Protein AF-A0A7X7E7M8-F1 (afdb_monomer_lite)

Structure (mmCIF, N/CA/C/O backbone):
data_AF-A0A7X7E7M8-F1
#
_entry.id   AF-A0A7X7E7M8-F1
#
loop_
_atom_site.group_PDB
_atom_site.id
_atom_site.type_symbol
_atom_site.label_atom_id
_atom_site.label_alt_id
_atom_site.label_comp_id
_atom_site.label_asym_id
_atom_site.label_entity_id
_atom_site.label_seq_id
_atom_site.pdbx_PDB_ins_code
_atom_site.Cartn_x
_atom_site.Cartn_y
_atom_site.Cartn_z
_atom_site.occupancy
_atom_site.B_iso_or_equiv
_atom_site.auth_seq_id
_atom_site.auth_comp_id
_atom_site.auth_asym_id
_atom_site.auth_atom_id
_atom_site.pdbx_PDB_model_num
ATOM 1 N N . ALA A 1 1 ? -34.021 49.517 8.725 1.00 52.16 1 ALA A N 1
ATOM 2 C CA . ALA A 1 1 ? -32.758 49.017 9.298 1.00 52.16 1 ALA A CA 1
ATOM 3 C C . ALA A 1 1 ? -33.100 47.807 10.149 1.00 52.16 1 ALA A C 1
ATOM 5 O O . ALA A 1 1 ? -33.953 47.938 11.017 1.00 52.16 1 ALA A O 1
ATOM 6 N N . ASN A 1 2 ? -32.519 46.641 9.865 1.00 55.72 2 ASN A N 1
ATOM 7 C CA . ASN A 1 2 ? -32.770 45.403 10.615 1.00 55.72 2 ASN A CA 1
ATOM 8 C C . ASN A 1 2 ? -31.971 45.414 11.932 1.00 55.72 2 ASN A C 1
ATOM 10 O O . ASN A 1 2 ? -31.117 44.559 12.152 1.00 55.72 2 ASN A O 1
ATOM 14 N N . LEU A 1 3 ? -32.202 46.438 12.758 1.00 58.56 3 LEU A N 1
ATOM 15 C CA . LEU A 1 3 ? -31.621 46.558 14.094 1.00 58.56 3 LEU A CA 1
ATOM 16 C C . LEU A 1 3 ? -32.169 45.409 14.955 1.00 58.56 3 LEU A C 1
ATOM 18 O O . LEU A 1 3 ? -33.382 45.207 14.998 1.00 58.56 3 LEU A O 1
ATOM 22 N N . GLY A 1 4 ? -31.283 44.626 15.574 1.00 62.25 4 GLY A N 1
ATOM 23 C CA . GLY A 1 4 ? -31.661 43.561 16.518 1.00 62.25 4 GLY A CA 1
ATOM 24 C C . GLY A 1 4 ? -32.150 42.231 15.919 1.00 62.25 4 GLY A C 1
ATOM 25 O O . GLY A 1 4 ? -32.646 41.379 16.654 1.00 62.25 4 GLY A O 1
ATOM 26 N N . VAL A 1 5 ? -32.026 42.004 14.603 1.00 75.56 5 VAL A N 1
ATOM 27 C CA . VAL A 1 5 ? -32.409 40.705 13.994 1.00 75.56 5 VAL A CA 1
ATOM 28 C C . VAL A 1 5 ? -31.354 39.620 14.247 1.00 75.56 5 VAL A C 1
ATOM 30 O O . VAL A 1 5 ? -31.689 38.442 14.380 1.00 75.56 5 VAL A O 1
ATOM 33 N N . LEU A 1 6 ? -30.077 40.003 14.320 1.00 84.75 6 LEU A N 1
ATOM 34 C CA . LEU A 1 6 ? -28.971 39.068 14.501 1.00 84.75 6 LEU A CA 1
ATOM 35 C C . LEU A 1 6 ? -28.780 38.760 15.993 1.00 84.75 6 LEU A C 1
ATOM 37 O O . LEU A 1 6 ? -28.348 39.622 16.749 1.00 84.75 6 LEU A O 1
ATOM 41 N N . LYS A 1 7 ? -29.106 37.529 16.398 1.00 89.00 7 LYS A N 1
ATOM 42 C CA . LYS A 1 7 ? -29.013 37.067 17.797 1.00 89.00 7 LYS A CA 1
ATOM 43 C C . LYS A 1 7 ? -27.768 36.236 18.098 1.00 89.00 7 LYS A C 1
ATOM 45 O O . LYS A 1 7 ? -27.337 36.185 19.243 1.00 89.00 7 LYS A O 1
ATOM 50 N N . PHE A 1 8 ? -27.199 35.598 17.076 1.00 92.69 8 PHE A N 1
ATOM 51 C CA . PHE A 1 8 ? -26.077 34.675 17.213 1.00 92.69 8 PHE A CA 1
ATOM 52 C C . PHE A 1 8 ? -25.023 34.945 16.143 1.00 92.69 8 PHE A C 1
ATOM 54 O O . PHE A 1 8 ? -25.362 35.212 14.987 1.00 92.69 8 PHE A O 1
ATOM 61 N N . LEU A 1 9 ? -23.756 34.824 16.523 1.00 93.19 9 LEU A N 1
ATOM 62 C CA . LEU A 1 9 ? -22.610 34.792 15.623 1.00 93.19 9 LEU A CA 1
ATOM 63 C C . LEU A 1 9 ? -21.775 33.562 15.958 1.00 93.19 9 LEU A C 1
ATOM 65 O O . LEU A 1 9 ? -21.161 33.508 17.018 1.00 93.19 9 LEU A O 1
ATOM 69 N N . VAL A 1 10 ? -21.758 32.591 15.048 1.00 93.75 10 VAL A N 1
ATOM 70 C CA . VAL A 1 10 ? -20.979 31.360 15.200 1.00 93.75 10 VAL A CA 1
ATOM 71 C C . VAL A 1 10 ? -19.796 31.418 14.244 1.00 93.75 10 VAL A C 1
ATOM 73 O O . VAL A 1 10 ? -19.995 31.598 13.042 1.00 93.75 10 VAL A O 1
ATOM 76 N N . LEU A 1 11 ? -18.584 31.287 14.775 1.00 91.44 11 LEU A N 1
ATOM 77 C CA . LEU A 1 11 ? -17.365 31.140 13.987 1.00 91.44 11 LEU A CA 1
ATOM 78 C C . LEU A 1 11 ? -16.771 29.762 14.234 1.00 91.44 11 LEU A C 1
ATOM 80 O O . LEU A 1 11 ? -16.542 29.382 15.381 1.00 91.44 11 LEU A O 1
ATOM 84 N N . ASP A 1 12 ? -16.518 29.047 13.144 1.00 88.38 12 ASP A N 1
ATOM 85 C CA . ASP A 1 12 ? -15.870 27.746 13.191 1.00 88.38 12 ASP A CA 1
ATOM 86 C C . ASP A 1 12 ? -14.353 27.880 13.046 1.00 88.38 12 ASP A C 1
ATOM 88 O O . ASP A 1 12 ? -13.865 28.804 12.392 1.00 88.38 12 ASP A O 1
ATOM 92 N N . GLU A 1 13 ? -13.621 26.969 13.677 1.00 86.00 13 GLU A N 1
ATOM 93 C CA . GLU A 1 13 ? -12.158 26.901 13.683 1.00 86.00 13 GLU A CA 1
ATOM 94 C C . GLU A 1 13 ? -11.457 28.214 14.046 1.00 86.00 13 GLU A C 1
ATOM 96 O O . GLU A 1 13 ? -10.541 28.681 13.359 1.00 86.00 13 GLU A O 1
ATOM 101 N N . VAL A 1 14 ? -11.858 28.816 15.169 1.00 86.81 14 VAL A N 1
ATOM 102 C CA . VAL A 1 14 ? -11.368 30.144 15.562 1.00 86.81 14 VAL A CA 1
ATOM 103 C C . VAL A 1 14 ? -9.852 30.203 15.779 1.00 86.81 14 VAL A C 1
ATOM 105 O O . VAL A 1 14 ? -9.271 31.277 15.644 1.00 86.81 14 VAL A O 1
ATOM 108 N N . HIS A 1 15 ? -9.182 29.069 16.023 1.00 79.81 15 HIS A N 1
ATOM 109 C CA . HIS A 1 15 ? -7.717 28.993 16.102 1.00 79.81 15 HIS A CA 1
ATOM 110 C C . HIS A 1 15 ? -7.004 29.325 14.784 1.00 79.81 15 HIS A C 1
ATOM 112 O O . HIS A 1 15 ? -5.820 29.662 14.790 1.00 79.81 15 HIS A O 1
ATOM 118 N N . THR A 1 16 ? -7.702 29.265 13.649 1.00 81.25 16 THR A N 1
ATOM 119 C CA . THR A 1 16 ? -7.148 29.693 12.357 1.00 81.25 16 THR A CA 1
ATOM 120 C C . THR A 1 16 ? -7.012 31.217 12.268 1.00 81.25 16 THR A C 1
ATOM 122 O O . THR A 1 16 ? -6.187 31.725 11.508 1.00 81.25 16 THR A O 1
ATOM 125 N N . TYR A 1 17 ? -7.755 31.969 13.088 1.00 82.19 17 TYR A N 1
ATOM 126 C CA . TYR A 1 17 ? -7.773 33.431 13.099 1.00 82.19 17 TYR A CA 1
ATOM 127 C C . TYR A 1 17 ? -6.707 34.014 14.034 1.00 82.19 17 TYR A C 1
ATOM 129 O O . TYR A 1 17 ? -7.010 34.725 14.990 1.00 82.19 17 TYR A O 1
ATOM 137 N N . THR A 1 18 ? -5.434 33.747 13.746 1.00 76.06 18 THR A N 1
ATOM 138 C CA . THR A 1 18 ? -4.298 34.286 14.513 1.00 76.06 18 THR A CA 1
ATOM 139 C C . THR A 1 18 ? -3.543 35.377 13.745 1.00 76.06 18 THR A C 1
ATOM 141 O O . THR A 1 18 ? -3.716 35.582 12.538 1.00 76.06 18 THR A O 1
ATOM 144 N N . GLY A 1 19 ? -2.724 36.151 14.463 1.00 82.25 19 GLY A N 1
ATOM 145 C CA . GLY A 1 19 ? -1.887 37.200 13.877 1.00 82.25 19 GLY A CA 1
ATOM 146 C C . GLY A 1 19 ? -2.681 38.255 13.093 1.00 82.25 19 GLY A C 1
ATOM 147 O O . GLY A 1 19 ? -3.691 38.776 13.565 1.00 82.25 19 GLY A O 1
ATOM 148 N N . ARG A 1 20 ? -2.208 38.594 11.885 1.00 84.44 20 ARG A N 1
ATOM 149 C CA . ARG A 1 20 ? -2.820 39.640 11.040 1.00 84.44 20 ARG A CA 1
ATOM 150 C C . ARG A 1 20 ? -4.229 39.271 10.566 1.00 84.44 20 ARG A C 1
ATOM 152 O O . ARG A 1 20 ? -5.116 40.111 10.630 1.00 84.44 20 ARG A O 1
ATOM 159 N N . GLN A 1 21 ? -4.440 38.019 10.151 1.00 82.19 21 GLN A N 1
ATOM 160 C CA . GLN A 1 21 ? -5.756 37.553 9.699 1.00 82.19 21 GLN A CA 1
ATOM 161 C C . GLN A 1 21 ? -6.785 37.600 10.833 1.00 82.19 21 GLN A C 1
ATOM 163 O O . GLN A 1 21 ? -7.914 38.033 10.616 1.00 82.19 21 GLN A O 1
ATOM 168 N N . GLY A 1 22 ? -6.379 37.234 12.053 1.00 87.38 22 GLY A N 1
ATOM 169 C CA . GLY A 1 22 ? -7.227 37.365 13.237 1.00 87.38 22 GLY A CA 1
ATOM 170 C C . GLY A 1 22 ? -7.672 38.800 13.505 1.00 87.38 22 GLY A C 1
ATOM 171 O O . GLY A 1 22 ? -8.853 39.043 13.746 1.00 87.38 22 GLY A O 1
ATOM 172 N N . ALA A 1 23 ? -6.753 39.765 13.396 1.00 89.81 23 ALA A N 1
ATOM 173 C CA . ALA A 1 23 ? -7.074 41.179 13.579 1.00 89.81 23 ALA A CA 1
ATOM 174 C C . ALA A 1 23 ? -8.093 41.688 12.542 1.00 89.81 23 ALA A C 1
ATOM 176 O O . ALA A 1 23 ? -9.042 42.384 12.909 1.00 89.81 23 ALA A O 1
ATOM 177 N N . ASP A 1 24 ? -7.944 41.307 11.270 1.00 91.81 24 ASP A N 1
ATOM 178 C CA . ASP A 1 24 ? -8.872 41.705 10.204 1.00 91.81 24 ASP A CA 1
ATOM 179 C C . ASP A 1 24 ? -10.289 41.168 10.459 1.00 91.81 24 ASP A C 1
ATOM 181 O O . ASP A 1 24 ? -11.267 41.918 10.387 1.00 91.81 24 ASP A O 1
ATOM 185 N N . VAL A 1 25 ? -10.410 39.889 10.836 1.00 92.50 25 VAL A N 1
ATOM 186 C CA . VAL A 1 25 ? -11.698 39.272 11.198 1.00 92.50 25 VAL A CA 1
ATOM 187 C C . VAL A 1 25 ? -12.309 39.970 12.414 1.00 92.50 25 VAL A C 1
ATOM 189 O O . VAL A 1 25 ? -13.489 40.326 12.401 1.00 92.50 25 VAL A O 1
ATOM 192 N N . ALA A 1 26 ? -11.500 40.261 13.430 1.00 93.81 26 ALA A N 1
ATOM 193 C CA . ALA A 1 26 ? -11.931 40.961 14.632 1.00 93.81 26 ALA A CA 1
ATOM 194 C C . ALA A 1 26 ? -12.496 42.368 14.325 1.00 93.81 26 ALA A C 1
ATOM 196 O O . ALA A 1 26 ? -13.492 42.795 14.925 1.00 93.81 26 ALA A O 1
ATOM 197 N N . TYR A 1 27 ? -11.910 43.091 13.364 1.00 94.50 27 TYR A N 1
ATOM 198 C CA . TYR A 1 27 ? -12.443 44.371 12.882 1.00 94.50 27 TYR A CA 1
ATOM 199 C C . TYR A 1 27 ? -13.767 44.214 12.130 1.00 94.50 27 TYR A C 1
ATOM 201 O O . TYR A 1 27 ? -14.676 45.029 12.317 1.00 94.50 27 TYR A O 1
ATOM 209 N N . LEU A 1 28 ? -13.900 43.180 11.297 1.00 94.75 28 LEU A N 1
ATOM 210 C CA . LEU A 1 28 ? -15.141 42.901 10.572 1.00 94.75 28 LEU A CA 1
ATOM 211 C C . LEU A 1 28 ? -16.293 42.572 11.525 1.00 94.75 28 LEU A C 1
ATOM 213 O O . LEU A 1 28 ? -17.387 43.101 11.340 1.00 94.75 28 LEU A O 1
ATOM 217 N N . ILE A 1 29 ? -16.043 41.787 12.576 1.00 94.44 29 ILE A N 1
ATOM 218 C CA . ILE A 1 29 ? -17.045 41.472 13.607 1.00 94.44 29 ILE A CA 1
ATOM 219 C C . ILE A 1 29 ? -17.521 42.750 14.304 1.00 94.44 29 ILE A C 1
ATOM 221 O O . ILE A 1 29 ? -18.724 42.975 14.439 1.00 94.44 29 ILE A O 1
ATOM 225 N N . ARG A 1 30 ? -16.594 43.633 14.696 1.00 93.62 30 ARG A N 1
ATOM 226 C CA . ARG A 1 30 ? -16.937 44.922 15.321 1.00 93.62 30 ARG A CA 1
ATOM 227 C C . ARG A 1 30 ? -17.764 45.809 14.389 1.00 93.62 30 ARG A C 1
ATOM 229 O O . ARG A 1 30 ? -18.749 46.399 14.825 1.00 93.62 30 ARG A O 1
ATOM 236 N N . ARG A 1 31 ? -17.412 45.871 13.099 1.00 93.12 31 ARG A N 1
ATOM 237 C CA . ARG A 1 31 ? -18.189 46.613 12.089 1.00 93.12 31 ARG A CA 1
ATOM 238 C C . ARG A 1 31 ? -19.574 46.019 11.869 1.00 93.12 31 ARG A C 1
ATOM 240 O O . ARG A 1 31 ? -20.530 46.779 11.751 1.00 93.12 31 ARG A O 1
ATOM 247 N N . LEU A 1 32 ? -19.685 44.690 11.831 1.00 91.75 32 LEU A N 1
ATOM 248 C CA . LEU A 1 32 ? -20.964 43.994 11.733 1.00 91.75 32 LEU A CA 1
ATOM 249 C C . LEU A 1 32 ? -21.865 44.412 12.895 1.00 91.75 32 LEU A C 1
ATOM 251 O O . LEU A 1 32 ? -22.942 44.941 12.647 1.00 91.75 32 LEU A O 1
ATOM 255 N N . LYS A 1 33 ? -21.373 44.283 14.134 1.00 91.44 33 LYS A N 1
ATOM 256 C CA . LYS A 1 33 ? -22.097 44.666 15.354 1.00 91.44 33 LYS A CA 1
ATOM 257 C C . LYS A 1 33 ? -22.513 46.131 15.366 1.00 91.44 33 LYS A C 1
ATOM 259 O O . LYS A 1 33 ? -23.656 46.435 15.694 1.00 91.44 33 LYS A O 1
ATOM 264 N N . GLN A 1 34 ? -21.620 47.035 14.957 1.00 90.31 34 GLN A N 1
ATOM 265 C CA . GLN A 1 34 ? -21.927 48.461 14.838 1.00 90.31 34 GLN A CA 1
ATOM 266 C C . GLN A 1 34 ? -23.046 48.716 13.818 1.00 90.31 34 GLN A C 1
ATOM 268 O O . GLN A 1 34 ? -23.946 49.511 14.074 1.00 90.31 34 GLN A O 1
ATOM 273 N N . HIS A 1 35 ? -23.003 48.043 12.667 1.00 89.81 35 HIS A N 1
ATOM 274 C CA . HIS A 1 35 ? -23.984 48.217 11.598 1.00 89.81 35 HIS A CA 1
ATOM 275 C C . HIS A 1 35 ? -25.350 47.594 11.938 1.00 89.81 35 HIS A C 1
ATOM 277 O O . HIS A 1 35 ? -26.386 48.072 11.474 1.00 89.81 35 HIS A O 1
ATOM 283 N N . THR A 1 36 ? -25.371 46.524 12.736 1.00 89.38 36 THR A N 1
ATOM 284 C CA . THR A 1 36 ? -26.599 45.846 13.181 1.00 89.38 36 THR A CA 1
ATOM 285 C C . THR A 1 36 ? -27.132 46.363 14.514 1.00 89.38 36 THR A C 1
ATOM 287 O O . THR A 1 36 ? -28.254 46.012 14.878 1.00 89.38 36 THR A O 1
ATOM 290 N N . GLY A 1 37 ? -26.367 47.199 15.222 1.00 88.44 37 GLY A N 1
ATOM 291 C CA . GLY A 1 37 ? -26.710 47.704 16.551 1.00 88.44 37 GLY A CA 1
ATOM 292 C C . GLY A 1 37 ? -26.732 46.616 17.626 1.00 88.44 37 GLY A C 1
ATOM 293 O O . GLY A 1 37 ? -27.540 46.709 18.535 1.00 88.44 37 GLY A O 1
ATOM 294 N N . THR A 1 38 ? -25.899 45.576 17.503 1.00 90.00 38 THR A N 1
ATOM 295 C CA . THR A 1 38 ? -25.931 44.375 18.369 1.00 90.00 38 THR A CA 1
ATOM 296 C C . THR A 1 38 ? -24.701 44.239 19.274 1.00 90.00 38 THR A C 1
ATOM 298 O O . THR A 1 38 ? -24.371 43.140 19.716 1.00 90.00 38 THR A O 1
ATOM 301 N N . THR A 1 39 ? -23.956 45.321 19.499 1.00 88.62 39 THR A N 1
ATOM 302 C CA . THR A 1 39 ? -22.822 45.332 20.439 1.00 88.62 39 THR A CA 1
ATOM 303 C C . THR A 1 39 ? -23.316 45.005 21.849 1.00 88.62 39 THR A C 1
ATOM 305 O O . THR A 1 39 ? -24.248 45.657 22.310 1.00 88.62 39 THR A O 1
ATOM 308 N N . GLY A 1 40 ? -22.727 44.014 22.524 1.00 87.44 40 GLY A N 1
ATOM 309 C CA . GLY A 1 40 ? -23.164 43.580 23.860 1.00 87.44 40 GLY A CA 1
ATOM 310 C C . GLY A 1 40 ? -24.431 42.715 23.890 1.00 87.44 40 GLY A C 1
ATOM 311 O O . GLY A 1 40 ? -24.739 42.124 24.919 1.00 87.44 40 GLY A O 1
ATOM 312 N N . GLU A 1 41 ? -25.166 42.608 22.779 1.00 88.12 41 GLU A N 1
ATOM 313 C CA . GLU A 1 41 ? -26.402 41.810 22.684 1.00 88.12 41 GLU A CA 1
ATOM 314 C C . GLU A 1 41 ? -26.226 40.535 21.843 1.00 88.12 41 GLU A C 1
ATOM 316 O O . GLU A 1 41 ? -27.027 39.603 21.932 1.00 88.12 41 GLU A O 1
ATOM 321 N N . LEU A 1 42 ? -25.191 40.487 20.998 1.00 90.69 42 LEU A N 1
ATOM 322 C CA . LEU A 1 42 ? -24.946 39.378 20.081 1.00 90.69 42 LEU A CA 1
ATOM 323 C C . LEU A 1 42 ? -24.263 38.204 20.793 1.00 90.69 42 LEU A C 1
ATOM 325 O O . LEU A 1 42 ? -23.089 38.308 21.152 1.00 90.69 42 LEU A O 1
ATOM 329 N N . LEU A 1 43 ? -24.940 37.053 20.899 1.00 91.38 43 LEU A N 1
ATOM 330 C CA . LEU A 1 43 ? -24.320 35.851 21.458 1.00 91.38 43 LEU A CA 1
ATOM 331 C C . LEU A 1 43 ? -23.266 35.304 20.489 1.00 91.38 43 LEU A C 1
ATOM 333 O O . LEU A 1 43 ? -23.582 34.864 19.381 1.00 91.38 43 LEU A O 1
ATOM 337 N N . CYS A 1 44 ? -22.009 35.342 20.912 1.00 94.06 44 CYS A N 1
ATOM 338 C CA . CYS A 1 44 ? -20.871 34.913 20.112 1.00 94.06 44 CYS A CA 1
ATOM 339 C C . CYS A 1 44 ? -20.441 33.501 20.526 1.00 94.06 44 CYS A C 1
ATOM 341 O O . CYS A 1 44 ? -20.240 33.233 21.706 1.00 94.06 44 CYS A O 1
ATOM 343 N N . ILE A 1 45 ? -20.299 32.603 19.555 1.00 94.25 45 ILE A N 1
ATOM 344 C CA . ILE A 1 45 ? -19.889 31.212 19.761 1.00 94.25 45 ILE A CA 1
ATOM 345 C C . ILE A 1 45 ? -18.692 30.948 18.849 1.00 94.25 45 ILE A C 1
ATOM 347 O O . ILE A 1 45 ? -18.753 31.214 17.649 1.00 94.25 45 ILE A O 1
ATOM 351 N N . GLY A 1 46 ? -17.605 30.433 19.416 1.00 91.00 46 GLY A N 1
ATOM 352 C CA . GLY A 1 46 ? -16.425 30.004 18.673 1.00 91.00 46 GLY A CA 1
ATOM 353 C C . GLY A 1 46 ? -16.152 28.526 18.916 1.00 91.00 46 GLY A C 1
ATOM 354 O O . GLY A 1 46 ? -16.102 28.108 20.069 1.00 91.00 46 GLY A O 1
ATOM 355 N N . THR A 1 47 ? -15.960 27.745 17.858 1.00 89.75 47 THR A N 1
ATOM 356 C CA . THR A 1 47 ? -15.467 26.361 17.950 1.00 89.75 47 THR A CA 1
ATOM 357 C C . THR A 1 47 ? -13.991 26.313 17.569 1.00 89.75 47 THR A C 1
ATOM 359 O O . THR A 1 47 ? -13.528 27.079 16.723 1.00 89.75 47 THR A O 1
ATOM 362 N N . SER A 1 48 ? -13.214 25.454 18.228 1.00 81.44 48 SER A N 1
ATOM 363 C CA . SER A 1 48 ? -11.787 25.291 17.948 1.00 81.44 48 SER A CA 1
ATOM 364 C C . SER A 1 48 ? -11.329 23.871 18.249 1.00 81.44 48 SER A C 1
ATOM 366 O O . SER A 1 48 ? -11.603 23.366 19.334 1.00 81.44 48 SER A O 1
ATOM 368 N N . ALA A 1 49 ? -10.591 23.258 17.321 1.00 68.50 49 ALA A N 1
ATOM 369 C CA . ALA A 1 49 ? -9.975 21.951 17.541 1.00 68.50 49 ALA A CA 1
ATOM 370 C C . ALA A 1 49 ? -8.718 21.993 18.431 1.00 68.50 49 ALA A C 1
ATOM 372 O O . ALA A 1 49 ? -8.426 21.029 19.131 1.00 68.50 49 ALA A O 1
ATOM 373 N N . THR A 1 50 ? -7.947 23.085 18.400 1.00 60.00 50 THR A N 1
ATOM 374 C CA . THR A 1 50 ? -6.693 23.202 19.159 1.00 60.00 50 THR A CA 1
ATOM 375 C C . THR A 1 50 ? -6.440 24.652 19.536 1.00 60.00 50 THR A C 1
ATOM 377 O O . THR A 1 50 ? -6.441 25.532 18.682 1.00 60.00 50 THR A O 1
ATOM 380 N N . VAL A 1 51 ? -6.196 24.924 20.813 1.00 57.56 51 VAL A N 1
ATOM 381 C CA . VAL A 1 51 ? -5.572 26.182 21.226 1.00 57.56 51 VAL A CA 1
ATOM 382 C C . VAL A 1 51 ? -4.346 25.793 22.029 1.00 57.56 51 VAL A C 1
ATOM 384 O O . VAL A 1 51 ? -4.462 25.187 23.089 1.00 57.56 51 VAL A O 1
ATOM 387 N N . GLN A 1 52 ? -3.165 26.050 21.463 1.00 50.78 52 GLN A N 1
ATOM 388 C CA . GLN A 1 52 ? -1.901 25.836 22.158 1.00 50.78 52 GLN A CA 1
ATOM 389 C C . GLN A 1 52 ? -1.864 26.772 23.365 1.00 50.78 52 GLN A C 1
ATOM 391 O O . GLN A 1 52 ? -1.711 27.981 23.207 1.00 50.78 52 GLN A O 1
ATOM 396 N N . SER A 1 53 ? -2.019 26.220 24.564 1.00 51.81 53 SER A N 1
ATOM 397 C CA . SER A 1 53 ? -1.619 26.905 25.786 1.00 51.81 53 SER A CA 1
ATOM 398 C C . SER A 1 53 ? -0.095 26.891 25.866 1.00 51.81 53 SER A C 1
ATOM 400 O O . SER A 1 53 ? 0.531 25.838 25.726 1.00 51.81 53 SER A O 1
ATOM 402 N N . THR A 1 54 ? 0.508 28.051 26.094 1.00 47.47 54 THR A N 1
ATOM 403 C CA . THR A 1 54 ? 1.896 28.166 26.543 1.00 47.47 54 THR A CA 1
ATOM 404 C C . THR A 1 54 ? 2.081 27.361 27.836 1.00 47.47 54 THR A C 1
ATOM 406 O O . THR A 1 54 ? 1.189 27.352 28.684 1.00 47.47 54 THR A O 1
ATOM 409 N N . GLU A 1 55 ? 3.200 26.636 27.985 1.00 43.28 55 GLU A N 1
ATOM 410 C CA . GLU A 1 55 ? 3.450 25.801 29.173 1.00 43.28 55 GLU A CA 1
ATOM 411 C C . GLU A 1 55 ? 3.279 26.619 30.466 1.00 43.28 55 GLU A C 1
ATOM 413 O O . GLU A 1 55 ? 4.006 27.583 30.701 1.00 43.28 55 GLU A O 1
ATOM 418 N N . GLY A 1 56 ? 2.317 26.221 31.307 1.00 51.50 56 GLY A N 1
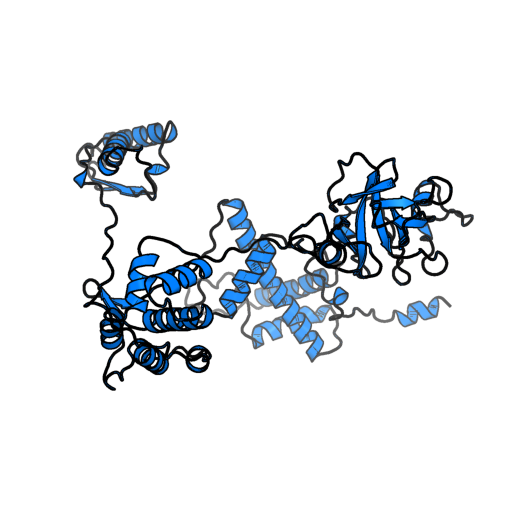ATOM 419 C CA . GLY A 1 56 ? 2.071 26.815 32.626 1.00 51.50 56 GLY A CA 1
ATOM 420 C C . GLY A 1 56 ? 0.882 27.781 32.733 1.00 51.50 56 GLY A C 1
ATOM 421 O O . GLY A 1 56 ? 0.571 28.190 33.850 1.00 51.50 56 GLY A O 1
ATOM 422 N N . GLU A 1 57 ? 0.194 28.118 31.637 1.00 59.59 57 GLU A N 1
ATOM 423 C CA . GLU A 1 57 ? -1.056 28.899 31.673 1.00 59.59 57 GLU A CA 1
ATOM 424 C C . GLU A 1 57 ? -2.298 27.994 31.645 1.00 59.59 57 GLU A C 1
ATOM 426 O O . GLU A 1 57 ? -2.324 26.968 30.963 1.00 59.59 57 GLU A O 1
ATOM 431 N N . ASP A 1 58 ? -3.352 28.384 32.371 1.00 73.00 58 ASP A N 1
ATOM 432 C CA . ASP A 1 58 ? -4.661 27.732 32.271 1.00 73.00 58 ASP A CA 1
ATOM 433 C C . ASP A 1 58 ? -5.221 27.966 30.861 1.00 73.00 58 ASP A C 1
ATOM 435 O O . ASP A 1 58 ? -5.544 29.096 30.480 1.00 73.00 58 ASP A O 1
ATOM 439 N N . ALA A 1 59 ? -5.319 26.891 30.074 1.00 77.38 59 ALA A N 1
ATOM 440 C CA . ALA A 1 59 ? -5.781 26.931 28.689 1.00 77.38 59 ALA A CA 1
ATOM 441 C C . ALA A 1 59 ? -7.133 27.648 28.544 1.00 77.38 59 ALA A C 1
ATOM 443 O O . ALA A 1 59 ? -7.363 28.336 27.549 1.00 77.38 59 ALA A O 1
ATOM 444 N N . SER A 1 60 ? -7.999 27.550 29.556 1.00 82.44 60 SER A N 1
ATOM 445 C CA . SER A 1 60 ? -9.317 28.188 29.570 1.00 82.44 60 SER A CA 1
ATOM 446 C C . SER A 1 60 ? -9.206 29.715 29.565 1.00 82.44 60 SER A C 1
ATOM 448 O O . SER A 1 60 ? -9.947 30.377 28.843 1.00 82.44 60 SER A O 1
ATOM 450 N N . VAL A 1 61 ? -8.239 30.273 30.303 1.00 85.81 61 VAL A N 1
ATOM 451 C CA . VAL A 1 61 ? -7.985 31.724 30.373 1.00 85.81 61 VAL A CA 1
ATOM 452 C C . VAL A 1 61 ? -7.434 32.240 29.044 1.00 85.81 61 VAL A C 1
ATOM 454 O O . VAL A 1 61 ? -7.896 33.249 28.516 1.00 85.81 61 VAL A O 1
ATOM 457 N N . ALA A 1 62 ? -6.482 31.520 28.448 1.00 83.62 62 ALA A N 1
ATOM 458 C CA . ALA A 1 62 ? -5.914 31.907 27.158 1.00 83.62 62 ALA A CA 1
ATOM 459 C C . ALA A 1 62 ? -6.968 31.886 26.032 1.00 83.62 62 ALA A C 1
ATOM 461 O O . ALA A 1 62 ? -7.021 32.796 25.197 1.00 83.62 62 ALA A O 1
ATOM 462 N N . ILE A 1 63 ? -7.835 30.865 26.018 1.00 86.31 63 ILE A N 1
ATOM 463 C CA . ILE A 1 63 ? -8.934 30.743 25.052 1.00 86.31 63 ILE A CA 1
ATOM 464 C C . ILE A 1 63 ? -9.954 31.869 25.242 1.00 86.31 63 ILE A C 1
ATOM 466 O O . ILE A 1 63 ? -10.368 32.486 24.255 1.00 86.31 63 ILE A O 1
ATOM 470 N N . SER A 1 64 ? -10.350 32.156 26.484 1.00 89.25 64 SER A N 1
ATOM 471 C CA . SER A 1 64 ? -11.332 33.201 26.775 1.00 89.25 64 SER A CA 1
ATOM 472 C C . SER A 1 64 ? -10.806 34.593 26.408 1.00 89.25 64 SER A C 1
ATOM 474 O O . SER A 1 64 ? -11.525 35.378 25.786 1.00 89.25 64 SER A O 1
ATOM 476 N N . ASP A 1 65 ? -9.526 34.877 26.659 1.00 89.06 65 ASP A N 1
ATOM 477 C CA . ASP A 1 65 ? -8.864 36.122 26.246 1.00 89.06 65 ASP A CA 1
ATOM 478 C C . ASP A 1 65 ? -8.798 36.275 24.724 1.00 89.06 65 ASP A C 1
ATOM 480 O O . ASP A 1 65 ? -9.017 37.363 24.173 1.00 89.06 65 ASP A O 1
ATOM 484 N N . PHE A 1 66 ? -8.478 35.187 24.022 1.00 89.19 66 PHE A N 1
ATOM 485 C CA . PHE A 1 66 ? -8.458 35.171 22.566 1.00 89.19 66 PHE A CA 1
ATOM 486 C C . PHE A 1 66 ? -9.855 35.434 21.990 1.00 89.19 66 PHE A C 1
ATOM 488 O O . PHE A 1 66 ? -10.011 36.322 21.146 1.00 89.19 66 PHE A O 1
ATOM 495 N N . ALA A 1 67 ? -10.875 34.723 22.482 1.00 90.62 67 ALA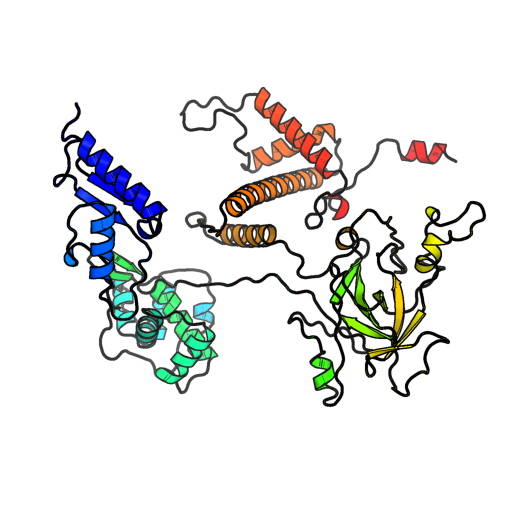 A N 1
ATOM 496 C CA . ALA A 1 67 ? -12.265 34.922 22.081 1.00 90.62 67 ALA A CA 1
ATOM 497 C C . ALA A 1 67 ? -12.725 36.360 22.368 1.00 90.62 67 ALA A C 1
ATOM 499 O O . ALA A 1 67 ? -13.306 37.006 21.492 1.00 90.62 67 ALA A O 1
ATOM 500 N N . THR A 1 68 ? -12.361 36.905 23.532 1.00 92.06 68 THR A N 1
ATOM 501 C CA . THR A 1 68 ? -12.663 38.288 23.919 1.00 92.06 68 THR A CA 1
ATOM 502 C C . THR A 1 68 ? -12.094 39.291 22.918 1.00 92.06 68 THR A C 1
ATOM 504 O O . THR A 1 68 ? -12.793 40.187 22.434 1.00 92.06 68 THR A O 1
ATOM 507 N N . LYS A 1 69 ? -10.832 39.115 22.510 1.00 91.75 69 LYS A N 1
ATOM 508 C CA . LYS A 1 69 ? -10.188 39.975 21.504 1.00 91.75 69 LYS A CA 1
ATOM 509 C C . LYS A 1 69 ? -10.812 39.809 20.118 1.00 91.75 69 LYS A C 1
ATOM 511 O O . LYS A 1 69 ? -11.042 40.817 19.439 1.00 91.75 69 LYS A O 1
ATOM 516 N N . LEU A 1 70 ? -11.106 38.579 19.698 1.00 92.50 70 LEU A N 1
ATOM 517 C CA . LEU A 1 70 ? -11.678 38.285 18.385 1.00 92.50 70 LEU A CA 1
ATOM 518 C C . LEU A 1 70 ? -13.089 38.873 18.256 1.00 92.50 70 LEU A C 1
ATOM 520 O O . LEU A 1 70 ? -13.334 39.713 17.388 1.00 92.50 70 LEU A O 1
ATOM 524 N N . PHE A 1 71 ? -13.996 38.493 19.154 1.00 93.81 71 PHE A N 1
ATOM 525 C CA . PHE A 1 71 ? -15.403 38.880 19.090 1.00 93.81 71 PHE A CA 1
ATOM 526 C C . PHE A 1 71 ? -15.668 40.297 19.601 1.00 93.81 71 PHE A C 1
ATOM 528 O O . PHE A 1 71 ? -16.639 40.922 19.167 1.00 93.81 71 PHE A O 1
ATOM 535 N N . GLY A 1 72 ? -14.821 40.823 20.489 1.00 92.12 72 GLY A N 1
ATOM 536 C CA . GLY A 1 72 ? -15.053 42.106 21.150 1.00 92.12 72 GLY A CA 1
ATOM 537 C C . GLY A 1 72 ? -16.209 42.072 22.155 1.00 92.12 72 GLY A C 1
ATOM 538 O O . GLY A 1 72 ? -16.885 43.082 22.291 1.00 92.12 72 GLY A O 1
ATOM 539 N N . GLU A 1 73 ? -16.446 40.921 22.790 1.00 90.75 73 GLU A N 1
ATOM 540 C CA . GLU A 1 73 ? -17.343 40.729 23.947 1.00 90.75 73 GLU A CA 1
ATOM 541 C C . GLU A 1 73 ? -16.543 40.070 25.064 1.00 90.75 73 GLU A C 1
ATOM 543 O O . GLU A 1 73 ? -15.527 39.443 24.783 1.00 90.75 73 GLU A O 1
ATOM 548 N N . GLU A 1 74 ? -17.001 40.175 26.302 1.00 90.75 74 GLU A N 1
ATOM 549 C CA . GLU A 1 74 ? -16.374 39.504 27.440 1.00 90.75 74 GLU A CA 1
ATOM 550 C C . GLU A 1 74 ? -16.657 37.994 27.413 1.00 90.75 74 GLU A C 1
ATOM 552 O O . GLU A 1 74 ? -17.807 37.567 27.290 1.00 90.75 74 GLU A O 1
ATOM 557 N N . PHE A 1 75 ? -15.601 37.185 27.511 1.00 91.75 75 PHE A N 1
ATOM 558 C CA . PHE A 1 75 ? -15.686 35.744 27.732 1.00 91.75 75 PHE A CA 1
ATOM 559 C C . PHE A 1 75 ? -14.977 35.407 29.039 1.00 91.75 75 PHE A C 1
ATOM 561 O O . PHE A 1 75 ? -13.775 35.625 29.172 1.00 91.75 75 PHE A O 1
ATOM 568 N N . GLU A 1 76 ? -15.713 34.822 29.978 1.00 92.06 76 GLU A N 1
ATOM 569 C CA . GLU A 1 76 ? -15.142 34.272 31.209 1.00 92.06 76 GLU A CA 1
ATOM 570 C C . GLU A 1 76 ? -14.501 32.900 30.948 1.00 92.06 76 GLU A C 1
ATOM 572 O O . GLU A 1 76 ? -14.998 32.175 30.077 1.00 92.06 76 GLU A O 1
ATOM 577 N N . PRO A 1 77 ? -13.500 32.459 31.736 1.00 87.50 77 PRO A N 1
ATOM 578 C CA . PRO A 1 77 ? -12.928 31.113 31.620 1.00 87.50 77 PRO A CA 1
ATOM 579 C C . PRO A 1 77 ? -13.981 29.996 31.707 1.00 87.50 77 PRO A C 1
ATOM 581 O O . PRO A 1 77 ? -13.892 29.002 30.995 1.00 87.50 77 PRO A O 1
ATOM 584 N N . GLY A 1 78 ? -15.041 30.189 32.505 1.00 88.50 78 GLY A N 1
ATOM 585 C CA . GLY A 1 78 ? -16.175 29.256 32.595 1.00 88.50 78 GLY A CA 1
ATOM 586 C C . GLY A 1 78 ? -17.058 29.183 31.338 1.00 88.50 78 GLY A C 1
ATOM 587 O O . GLY A 1 78 ? -17.916 28.310 31.246 1.00 88.50 78 GLY A O 1
ATOM 588 N N . SER A 1 79 ? -16.853 30.078 30.368 1.00 89.31 79 SER A N 1
ATOM 589 C CA . SER A 1 79 ? -17.498 30.032 29.048 1.00 89.31 79 SER A CA 1
ATOM 590 C C . SER A 1 79 ? -16.804 29.047 28.105 1.00 89.31 79 SER A C 1
ATOM 592 O O . SER A 1 79 ? -17.345 28.722 27.048 1.00 89.31 79 SER A O 1
ATOM 594 N N . VAL A 1 80 ? -15.599 28.585 28.461 1.00 88.50 80 VAL A N 1
ATOM 595 C CA . VAL A 1 80 ? -14.862 27.581 27.697 1.00 88.50 80 VAL A CA 1
ATOM 596 C C . VAL A 1 80 ? -15.408 26.208 28.054 1.00 88.50 80 VAL A C 1
ATOM 598 O O . VAL A 1 80 ? -15.189 25.682 29.141 1.00 88.50 80 VAL A O 1
ATOM 601 N N . ILE A 1 81 ? -16.141 25.624 27.112 1.00 88.31 81 ILE A N 1
ATOM 602 C CA . ILE A 1 81 ? -16.668 24.269 27.237 1.00 88.31 81 ILE A CA 1
ATOM 603 C C . ILE A 1 81 ? -15.646 23.319 26.618 1.00 88.31 81 ILE A C 1
ATOM 605 O O . ILE A 1 81 ? -15.428 23.343 25.407 1.00 88.31 81 ILE A O 1
ATOM 609 N N . THR A 1 82 ? -15.018 22.494 27.450 1.00 84.31 82 THR A N 1
ATOM 610 C CA . THR A 1 82 ? -14.088 21.445 27.022 1.00 84.31 82 THR A CA 1
ATOM 611 C C . THR A 1 82 ? -14.762 20.076 27.020 1.00 84.31 82 THR A C 1
ATOM 613 O O . THR A 1 82 ? -15.876 19.893 27.518 1.00 84.31 82 THR A O 1
ATOM 616 N N . GLU A 1 83 ? -14.093 19.095 26.422 1.00 80.81 83 GLU A N 1
ATOM 617 C CA . GLU A 1 83 ? -14.511 17.703 26.523 1.00 80.81 83 GLU A CA 1
ATOM 618 C C . GLU A 1 83 ? -14.321 17.168 27.949 1.00 80.81 83 GLU A C 1
ATOM 620 O O . GLU A 1 83 ? -13.339 17.465 28.630 1.00 80.81 83 GLU A O 1
ATOM 625 N N . ALA A 1 84 ? -15.276 16.355 28.395 1.00 78.06 84 ALA A N 1
ATOM 626 C CA . ALA A 1 84 ? -15.181 15.590 29.626 1.00 78.06 84 ALA A CA 1
ATOM 627 C C . ALA A 1 84 ? -15.259 14.109 29.269 1.00 78.06 84 ALA A C 1
ATOM 629 O O . ALA A 1 84 ? -16.174 13.683 28.561 1.00 78.06 84 ALA A O 1
ATOM 630 N N . TYR A 1 85 ? -14.300 13.339 29.764 1.00 76.62 85 TYR A N 1
ATOM 631 C CA . TYR A 1 85 ? -14.226 11.909 29.526 1.00 76.62 85 TYR A CA 1
ATOM 632 C C . TYR A 1 85 ? -14.859 11.154 30.693 1.00 76.62 85 TYR A C 1
ATOM 634 O O . TYR A 1 85 ? -14.510 11.396 31.849 1.00 76.62 85 TYR A O 1
ATOM 642 N N . ASP A 1 86 ? -15.762 10.224 30.391 1.00 76.19 86 ASP A N 1
ATOM 643 C CA . ASP A 1 86 ? -16.235 9.257 31.376 1.00 76.19 86 ASP A CA 1
ATOM 644 C C . ASP A 1 86 ? -15.189 8.137 31.468 1.00 76.19 86 ASP A C 1
ATOM 646 O O . ASP A 1 86 ? -14.934 7.437 30.485 1.00 76.19 86 ASP A O 1
ATOM 650 N N . GLU A 1 87 ? -14.530 8.006 32.623 1.00 77.75 87 GLU A N 1
ATOM 651 C CA . GLU A 1 87 ? -13.554 6.932 32.824 1.00 77.75 87 GLU A CA 1
ATOM 652 C C . GLU A 1 87 ? -14.243 5.555 32.772 1.00 77.75 87 GLU A C 1
ATOM 654 O O . GLU A 1 87 ? -15.403 5.430 33.187 1.00 77.75 87 GLU A O 1
ATOM 659 N N . PRO A 1 88 ? -13.555 4.510 32.274 1.00 74.69 88 PRO A N 1
ATOM 660 C CA . PRO A 1 88 ? -14.139 3.183 32.167 1.00 74.69 88 PRO A CA 1
ATOM 661 C C . PRO A 1 88 ? -14.639 2.670 33.520 1.00 74.69 88 PRO A C 1
ATOM 663 O O . PRO A 1 88 ? -13.965 2.770 34.549 1.00 74.69 88 PRO A O 1
ATOM 666 N N . LEU A 1 89 ? -15.842 2.096 33.517 1.00 71.94 89 LEU A N 1
ATOM 667 C CA . LEU A 1 89 ? -16.459 1.540 34.715 1.00 71.94 89 LEU A CA 1
ATOM 668 C C . LEU A 1 89 ? -15.790 0.206 35.071 1.00 71.94 89 LEU A C 1
ATOM 670 O O . LEU A 1 89 ? -16.124 -0.847 34.514 1.00 71.94 89 LEU A O 1
ATOM 674 N N . HIS A 1 90 ? -14.862 0.256 36.025 1.00 75.94 90 HIS A N 1
ATOM 675 C CA . HIS A 1 90 ? -14.249 -0.925 36.626 1.00 75.94 90 HIS A CA 1
ATOM 676 C C . HIS A 1 90 ? -15.043 -1.392 37.852 1.00 75.94 90 HIS A C 1
ATOM 678 O O . HIS A 1 90 ? -15.379 -0.594 38.729 1.00 75.94 90 HIS A O 1
ATOM 684 N N . GLN A 1 91 ? -15.299 -2.698 37.950 1.00 67.50 91 GLN A N 1
ATOM 685 C CA . GLN A 1 91 ? -15.907 -3.308 39.134 1.00 67.50 91 GLN A CA 1
ATOM 686 C C . GLN A 1 91 ? -14.921 -4.264 39.826 1.00 67.50 91 GLN A C 1
ATOM 688 O O . GLN A 1 91 ? -14.373 -5.176 39.207 1.00 67.50 91 GLN A O 1
ATOM 693 N N . GLY A 1 92 ? -14.709 -4.070 41.133 1.00 71.75 92 GLY A N 1
ATOM 694 C CA . GLY A 1 92 ? -13.892 -4.955 41.974 1.00 71.75 92 GLY A CA 1
ATOM 695 C C . GLY A 1 92 ? -12.409 -5.056 41.577 1.00 71.75 92 GLY A C 1
ATOM 696 O O . GLY A 1 92 ? -11.899 -4.282 40.772 1.00 71.75 92 GLY A O 1
ATOM 697 N N . ASN A 1 93 ? -11.703 -6.038 42.151 1.00 73.31 93 ASN A N 1
ATOM 698 C CA . ASN A 1 93 ? -10.265 -6.258 41.915 1.00 73.31 93 ASN A CA 1
ATOM 699 C C . ASN A 1 93 ? -9.946 -6.990 40.592 1.00 73.31 93 ASN A C 1
ATOM 701 O O . ASN A 1 93 ? -8.773 -7.218 40.295 1.00 73.31 93 ASN A O 1
ATOM 705 N N . GLY A 1 94 ? -10.966 -7.321 39.794 1.00 81.50 94 GLY A N 1
ATOM 706 C CA . GLY A 1 94 ? -10.832 -8.058 38.539 1.00 81.50 94 GLY A CA 1
ATOM 707 C C . GLY A 1 94 ? -10.682 -9.575 38.736 1.00 81.50 94 GLY A C 1
ATOM 708 O O . GLY A 1 94 ? -9.893 -10.036 39.556 1.00 81.50 94 GLY A O 1
ATOM 709 N N . VAL A 1 95 ? -11.429 -10.360 37.967 1.00 91.88 95 VAL A N 1
ATOM 710 C CA . VAL A 1 95 ? -11.330 -11.816 37.833 1.00 91.88 95 VAL A CA 1
ATOM 711 C C . VAL A 1 95 ? -10.341 -12.128 36.716 1.00 91.88 95 VAL A C 1
ATOM 713 O O . VAL A 1 95 ? -10.385 -11.513 35.646 1.00 91.88 95 VAL A O 1
ATOM 716 N N . LEU A 1 96 ? -9.452 -13.085 36.967 1.00 94.25 96 LEU A N 1
ATOM 717 C CA . LEU A 1 96 ? -8.506 -13.606 35.990 1.00 94.25 96 LEU A CA 1
ATOM 718 C C . LEU A 1 96 ? -8.287 -15.104 36.261 1.00 94.25 96 LEU A C 1
ATOM 720 O O . LEU A 1 96 ? -7.827 -15.442 37.351 1.00 94.25 96 LEU A O 1
ATOM 724 N N . PRO A 1 97 ? -8.601 -16.005 35.317 1.00 94.25 97 PRO A N 1
ATOM 725 C CA . PRO A 1 97 ? -8.302 -17.430 35.465 1.00 94.25 97 PRO A CA 1
ATOM 726 C C . PRO A 1 97 ? -6.789 -17.691 35.544 1.00 94.25 97 PRO A C 1
ATOM 728 O O . PRO A 1 97 ? -6.023 -17.002 34.877 1.00 94.25 97 PRO A O 1
ATOM 731 N N . ASP A 1 98 ? -6.332 -18.723 36.262 1.00 92.12 98 ASP A N 1
ATOM 732 C CA . ASP A 1 98 ? -4.889 -19.016 36.432 1.00 92.12 98 ASP A CA 1
ATOM 733 C C . ASP A 1 98 ? -4.136 -19.237 35.109 1.00 92.12 98 ASP A C 1
ATOM 735 O O . ASP A 1 98 ? -2.943 -18.956 35.001 1.00 92.12 98 ASP A O 1
ATOM 739 N N . LYS A 1 99 ? -4.838 -19.725 34.084 1.00 94.19 99 LYS A N 1
ATOM 740 C CA . LYS A 1 99 ? -4.314 -19.960 32.734 1.00 94.19 99 LYS A CA 1
ATOM 741 C C . LYS A 1 99 ? -5.168 -19.238 31.704 1.00 94.19 99 LYS A C 1
ATOM 743 O O . LYS A 1 99 ? -6.346 -18.987 31.945 1.00 94.19 99 LYS A O 1
ATOM 748 N N . VAL A 1 100 ? -4.593 -18.971 30.537 1.00 96.06 100 VAL A N 1
ATOM 749 C CA . VAL A 1 100 ? -5.357 -18.494 29.382 1.00 96.06 100 VAL A CA 1
ATOM 750 C C . VAL A 1 100 ? -6.237 -19.638 28.870 1.00 96.06 100 VAL A C 1
ATOM 752 O O . VAL A 1 100 ? -5.729 -20.670 28.438 1.00 96.06 100 VAL A O 1
ATOM 755 N N . LEU A 1 101 ? -7.558 -19.467 28.951 1.00 96.75 101 LEU A N 1
ATOM 756 C CA . LEU A 1 101 ? -8.544 -20.460 28.492 1.00 96.75 101 LEU A CA 1
ATOM 757 C C . LEU A 1 101 ? -8.981 -20.240 27.036 1.00 96.75 101 LEU A C 1
ATOM 759 O O . LEU A 1 101 ? -9.636 -21.097 26.445 1.00 96.75 101 LEU A O 1
ATOM 763 N N . VAL A 1 102 ? -8.624 -19.091 26.461 1.00 96.00 102 VAL A N 1
ATOM 764 C CA . VAL A 1 102 ? -8.923 -18.735 25.073 1.00 96.00 102 VAL A CA 1
ATOM 765 C C . VAL A 1 102 ? -8.085 -19.597 24.132 1.00 96.00 102 VAL A C 1
ATOM 767 O O . VAL A 1 102 ? -6.861 -19.650 24.242 1.00 96.00 102 VAL A O 1
ATOM 770 N N . THR A 1 103 ? -8.750 -20.234 23.172 1.00 94.75 103 THR A N 1
ATOM 771 C CA . THR A 1 103 ? -8.114 -21.068 22.143 1.00 94.75 103 THR A CA 1
ATOM 772 C C . THR A 1 103 ? -8.163 -20.392 20.774 1.00 94.75 103 THR A C 1
ATOM 774 O O . THR A 1 103 ? -8.987 -19.509 20.533 1.00 94.75 103 THR A O 1
ATOM 777 N N . ASP A 1 104 ? -7.297 -20.815 19.852 1.00 92.88 104 ASP A N 1
ATOM 778 C CA . ASP A 1 104 ? -7.281 -20.286 18.483 1.00 92.88 104 ASP A CA 1
ATOM 779 C C . ASP A 1 104 ? -8.574 -20.597 17.717 1.00 92.88 104 ASP A C 1
ATOM 781 O O . ASP A 1 104 ? -9.059 -19.753 16.962 1.00 92.88 104 ASP A O 1
ATOM 785 N N . ASP A 1 105 ? -9.198 -21.747 17.988 1.00 91.25 105 ASP A N 1
ATOM 786 C CA . ASP A 1 105 ? -10.473 -22.140 17.384 1.00 91.25 105 ASP A CA 1
ATOM 787 C C . ASP A 1 105 ? -11.587 -21.138 17.720 1.00 91.25 105 ASP A C 1
ATOM 789 O O . ASP A 1 105 ? -12.312 -20.703 16.822 1.00 91.25 105 ASP A O 1
ATOM 793 N N . MET A 1 106 ? -11.657 -20.670 18.974 1.00 91.75 106 MET A N 1
ATOM 794 C CA . MET A 1 106 ? -12.613 -19.636 19.408 1.00 91.75 106 MET A CA 1
ATOM 795 C C . MET A 1 106 ? -12.424 -18.301 18.664 1.00 91.75 106 MET A C 1
ATOM 797 O O . MET A 1 106 ? -13.373 -17.534 18.491 1.00 91.75 106 MET A O 1
ATOM 801 N N . LEU A 1 107 ? -11.200 -18.014 18.210 1.00 90.62 107 LEU A N 1
ATOM 802 C CA . LEU A 1 107 ? -10.831 -16.775 17.519 1.00 90.62 107 LEU A CA 1
ATOM 803 C C . LEU A 1 107 ? -10.898 -16.886 15.986 1.00 90.62 107 LEU A C 1
ATOM 805 O O . LEU A 1 107 ? -10.834 -15.861 15.301 1.00 90.62 107 LEU A O 1
ATOM 809 N N . SER A 1 108 ? -10.985 -18.104 15.448 1.00 83.25 108 SER A N 1
ATOM 810 C CA . SER A 1 108 ? -10.872 -18.394 14.013 1.00 83.25 108 SER A CA 1
ATOM 811 C C . SER A 1 108 ? -12.145 -18.102 13.214 1.00 83.25 108 SER A C 1
ATOM 813 O O . SER A 1 108 ? -12.058 -17.753 12.037 1.00 83.25 108 SER A O 1
ATOM 815 N N . SER A 1 109 ? -13.324 -18.198 13.842 1.00 73.88 109 SER A N 1
ATOM 816 C CA . SER A 1 109 ? -14.593 -17.979 13.143 1.00 73.88 109 SER A CA 1
ATOM 817 C C . SER A 1 109 ? -14.738 -16.511 12.710 1.00 73.88 109 SER A C 1
ATOM 819 O O . SER A 1 109 ? -14.639 -15.625 13.563 1.00 73.88 109 SER A O 1
ATOM 821 N N . PRO A 1 110 ? -14.998 -16.217 11.425 1.00 62.84 110 PRO A N 1
ATOM 822 C CA . PRO A 1 110 ? -15.263 -14.859 10.956 1.00 62.84 110 PRO A CA 1
ATOM 823 C C . PRO A 1 110 ? -16.669 -14.366 11.325 1.00 62.84 110 PRO A C 1
ATOM 825 O O . PRO A 1 110 ? -16.935 -13.173 11.209 1.00 62.84 110 PRO A O 1
ATOM 828 N N . GLU A 1 111 ? -17.565 -15.253 11.771 1.00 68.00 111 GLU A N 1
ATOM 829 C CA . GLU A 1 111 ? -18.907 -14.863 12.194 1.00 68.00 111 GLU A CA 1
ATOM 830 C C . GLU A 1 111 ? -18.863 -14.093 13.513 1.00 68.00 111 GLU A C 1
ATOM 832 O O . GLU A 1 111 ? -18.200 -14.471 14.485 1.00 68.00 111 GLU A O 1
ATOM 837 N N . ASP A 1 112 ? -19.587 -12.985 13.523 1.00 73.56 112 ASP A N 1
ATOM 838 C CA . ASP A 1 112 ? -19.662 -12.047 14.627 1.00 73.56 112 ASP A CA 1
ATOM 839 C C . ASP A 1 112 ? -21.037 -12.179 15.300 1.00 73.56 112 ASP A C 1
ATOM 841 O O . ASP A 1 112 ? -21.975 -11.437 15.000 1.00 73.56 112 ASP A O 1
ATOM 845 N N . SER A 1 113 ? -21.173 -13.212 16.141 1.00 84.69 113 SER A N 1
ATOM 846 C CA . SER A 1 113 ? -22.428 -13.615 16.787 1.00 84.69 113 SER A CA 1
ATOM 847 C C . SER A 1 113 ? -22.416 -13.404 18.307 1.00 84.69 113 SER A C 1
ATOM 849 O O . SER A 1 113 ? -21.363 -13.379 18.956 1.00 84.69 113 SER A O 1
ATOM 851 N N . GLU A 1 114 ? -23.608 -13.287 18.902 1.00 88.62 114 GLU A N 1
ATOM 852 C CA . GLU A 1 114 ? -23.769 -13.211 20.363 1.00 88.62 114 GLU A CA 1
ATOM 853 C C . GLU A 1 114 ? -23.229 -14.467 21.062 1.00 88.62 114 GLU A C 1
ATOM 855 O O . GLU A 1 114 ? -22.587 -14.363 22.104 1.00 88.62 114 GLU A O 1
ATOM 860 N N . GLU A 1 115 ? -23.392 -15.640 20.444 1.00 90.00 115 GLU A N 1
ATOM 861 C CA . GLU A 1 115 ? -22.889 -16.915 20.968 1.00 90.00 115 GLU A CA 1
ATOM 862 C C . GLU A 1 115 ? -21.358 -16.951 21.042 1.00 90.00 115 GLU A C 1
ATOM 864 O O . GLU A 1 115 ? -20.767 -17.412 22.023 1.00 90.00 115 GLU A O 1
ATOM 869 N N . LYS A 1 116 ? -20.688 -16.389 20.032 1.00 90.75 116 LYS A N 1
ATOM 870 C CA . LYS A 1 116 ? -19.233 -16.239 20.057 1.00 90.75 116 LYS A CA 1
ATOM 871 C C . LYS A 1 116 ? -18.800 -15.265 21.150 1.00 90.75 116 LYS A C 1
ATOM 873 O O . LYS A 1 116 ? -17.841 -15.542 21.865 1.00 90.75 116 LYS A O 1
ATOM 878 N N . THR A 1 117 ? -19.515 -14.152 21.309 1.00 92.88 117 THR A N 1
ATOM 879 C CA . THR A 1 117 ? -19.243 -13.178 22.380 1.00 92.88 117 THR A CA 1
ATOM 880 C C . THR A 1 117 ? -19.376 -13.828 23.755 1.00 92.88 117 THR A C 1
ATOM 882 O O . THR A 1 117 ? -18.487 -13.659 24.587 1.00 92.88 117 THR A O 1
ATOM 885 N N . ARG A 1 118 ? -20.419 -14.640 23.964 1.00 94.62 118 ARG A N 1
ATOM 886 C CA . ARG A 1 118 ? -20.614 -15.436 25.181 1.00 94.62 118 ARG A CA 1
ATOM 887 C C . ARG A 1 118 ? -19.459 -16.402 25.413 1.00 94.62 118 ARG A C 1
ATOM 889 O O . ARG A 1 118 ? -18.859 -16.362 26.478 1.00 94.62 118 ARG A O 1
ATOM 896 N N . THR A 1 119 ? -19.097 -17.200 24.408 1.00 94.62 119 THR A N 1
ATOM 897 C CA . THR A 1 119 ? -17.988 -18.168 24.499 1.00 94.62 119 THR A CA 1
ATOM 898 C C . THR A 1 119 ? -16.674 -17.490 24.904 1.00 94.62 119 THR A C 1
ATOM 900 O O . THR A 1 119 ? -15.957 -17.975 25.780 1.00 94.62 119 THR A O 1
ATOM 903 N N . LEU A 1 120 ? -16.360 -16.341 24.296 1.00 95.69 120 LEU A N 1
ATOM 904 C CA . LEU A 1 120 ? -15.163 -15.569 24.632 1.00 95.69 120 LEU A CA 1
ATOM 905 C C . LEU A 1 120 ? -15.246 -14.974 26.042 1.00 95.69 120 LEU A C 1
ATOM 907 O O . LEU A 1 120 ? -14.265 -15.029 26.780 1.00 95.69 120 LEU A O 1
ATOM 911 N N . ALA A 1 121 ? -16.401 -14.439 26.438 1.00 95.38 121 ALA A N 1
ATOM 912 C CA . ALA A 1 121 ? -16.600 -13.882 27.771 1.00 95.38 121 ALA A CA 1
ATOM 913 C C . ALA A 1 121 ? -16.494 -14.958 28.869 1.00 95.38 121 ALA A C 1
ATOM 915 O O . ALA A 1 121 ? -15.828 -14.730 29.875 1.00 95.38 121 ALA A O 1
ATOM 916 N N . GLU A 1 122 ? -17.054 -16.152 28.656 1.00 96.25 122 GLU A N 1
ATOM 917 C CA . GLU A 1 122 ? -16.907 -17.297 29.564 1.00 96.25 122 GLU A CA 1
ATOM 918 C C . GLU A 1 122 ? -15.444 -17.731 29.709 1.00 96.25 122 GLU A C 1
ATOM 920 O O . GLU A 1 122 ? -14.970 -17.956 30.824 1.00 96.25 122 GLU A O 1
ATOM 925 N N . ALA A 1 123 ? -14.696 -17.793 28.601 1.00 96.81 123 ALA A N 1
ATOM 926 C CA . ALA A 1 123 ? -13.270 -18.113 28.628 1.00 96.81 123 ALA A CA 1
ATOM 927 C C . ALA A 1 123 ? -12.448 -17.050 29.382 1.00 96.81 123 ALA A C 1
ATOM 929 O O . ALA A 1 123 ? -11.538 -17.398 30.134 1.00 96.81 123 ALA A O 1
ATOM 930 N N . LEU A 1 124 ? -12.780 -15.765 29.218 1.00 96.56 124 LEU A N 1
ATOM 931 C CA . LEU A 1 124 ? -12.118 -14.652 29.909 1.00 96.56 124 LEU A CA 1
ATOM 932 C C . LEU A 1 124 ? -12.429 -14.612 31.413 1.00 96.56 124 LEU A C 1
ATOM 934 O O . LEU A 1 124 ? -11.566 -14.223 32.203 1.00 96.56 124 LEU A O 1
ATOM 938 N N . LEU A 1 125 ? -13.649 -14.990 31.807 1.00 95.06 125 LEU A N 1
ATOM 939 C CA . LEU A 1 125 ? -14.103 -15.022 33.203 1.00 95.06 125 LEU A CA 1
ATOM 940 C C . LEU A 1 125 ? -13.725 -16.326 33.922 1.00 95.06 125 LEU A C 1
ATOM 942 O O . LEU A 1 125 ? -13.611 -16.338 35.146 1.00 95.06 125 LEU A O 1
ATOM 946 N N . GLY A 1 126 ? -13.534 -17.422 33.182 1.00 95.12 126 GLY A N 1
ATOM 947 C CA . GLY A 1 126 ? -13.314 -18.763 33.731 1.00 95.12 126 GLY A CA 1
ATOM 948 C C . GLY A 1 126 ? -14.568 -19.407 34.327 1.00 95.12 126 GLY A C 1
ATOM 949 O O . GLY A 1 126 ? -14.462 -20.368 35.090 1.00 95.12 126 GLY A O 1
ATOM 950 N N . SER A 1 127 ? -15.752 -18.885 34.010 1.00 93.94 127 SER A N 1
ATOM 951 C CA . SER A 1 127 ? -17.037 -19.360 34.519 1.00 93.94 127 SER A CA 1
ATOM 952 C C . SER A 1 127 ? -18.127 -19.222 33.459 1.00 93.94 127 SER A C 1
ATOM 954 O O . SER A 1 127 ? -18.013 -18.420 32.533 1.00 93.94 127 SER A O 1
ATOM 956 N N . LYS A 1 128 ? -19.187 -20.028 33.588 1.00 93.88 128 LYS A N 1
ATOM 957 C CA . LYS A 1 128 ? -20.345 -19.940 32.695 1.00 93.88 128 LYS A CA 1
ATOM 958 C C . LYS A 1 128 ? -21.170 -18.689 32.975 1.00 93.88 128 LYS A C 1
ATOM 960 O O . LYS A 1 128 ? -21.394 -18.343 34.137 1.00 93.88 128 LYS A O 1
ATOM 965 N N . ILE A 1 129 ? -21.664 -18.066 31.913 1.00 92.94 129 ILE A N 1
ATOM 966 C CA . ILE A 1 129 ? -22.560 -16.910 31.975 1.00 92.94 129 ILE A CA 1
ATOM 967 C C . ILE A 1 129 ? -24.010 -17.421 31.872 1.00 92.94 129 ILE A C 1
ATOM 969 O O . ILE A 1 129 ? -24.265 -18.305 31.056 1.00 92.94 129 ILE A O 1
ATOM 973 N N . PRO A 1 130 ? -24.977 -16.889 32.650 1.00 91.31 130 PRO A N 1
ATOM 974 C CA . PRO A 1 130 ? -26.384 -17.306 32.578 1.00 91.31 130 PRO A CA 1
ATOM 975 C C . PRO A 1 130 ? -26.957 -17.271 31.156 1.00 91.31 130 PRO A C 1
ATOM 977 O O . PRO A 1 130 ? -26.706 -16.313 30.425 1.00 91.31 130 PRO A O 1
ATOM 980 N N . ASP A 1 131 ? -27.737 -18.279 30.758 1.00 88.19 131 ASP A N 1
ATOM 981 C CA . ASP A 1 131 ? -28.246 -18.425 29.380 1.00 88.19 131 ASP A CA 1
ATOM 982 C C . ASP A 1 131 ? -29.113 -17.236 28.922 1.00 88.19 131 ASP A C 1
ATOM 984 O O . ASP A 1 131 ? -29.135 -16.893 27.743 1.00 88.19 131 ASP A O 1
ATOM 988 N N . ASP A 1 132 ? -29.779 -16.555 29.856 1.00 90.06 132 ASP A N 1
ATOM 989 C CA . ASP A 1 132 ? -30.596 -15.358 29.629 1.00 90.06 132 ASP A CA 1
ATOM 990 C C . ASP A 1 132 ? -29.793 -14.042 29.641 1.00 90.06 132 ASP A C 1
ATOM 992 O O . ASP A 1 132 ? -30.361 -12.960 29.472 1.00 90.06 132 ASP A O 1
ATOM 996 N N . ALA A 1 133 ? -28.469 -14.109 29.824 1.00 90.50 133 ALA A N 1
ATOM 997 C CA . ALA A 1 133 ? -27.614 -12.930 29.846 1.00 90.50 133 ALA A CA 1
ATOM 998 C C . ALA A 1 133 ? -27.648 -12.187 28.507 1.00 90.50 133 ALA A C 1
ATOM 1000 O O . ALA A 1 133 ? -27.340 -12.735 27.448 1.00 90.50 133 ALA A O 1
ATOM 1001 N N . THR A 1 134 ? -27.968 -10.901 28.584 1.00 93.31 134 THR A N 1
ATOM 1002 C CA . THR A 1 134 ? -27.964 -9.989 27.437 1.00 93.31 134 THR A CA 1
ATOM 1003 C C . THR A 1 134 ? -26.548 -9.495 27.124 1.00 93.31 134 THR A C 1
ATOM 1005 O O . THR A 1 134 ? -25.640 -9.616 27.952 1.00 93.31 134 THR A O 1
ATOM 1008 N N . LEU A 1 135 ? -26.359 -8.836 25.972 1.00 92.81 135 LEU A N 1
ATOM 1009 C CA . LEU A 1 135 ? -25.115 -8.111 25.664 1.00 92.81 135 LEU A CA 1
ATOM 1010 C C . LEU A 1 135 ? -24.726 -7.114 26.767 1.00 92.81 135 LEU A C 1
ATOM 1012 O O . LEU A 1 135 ? -23.538 -6.948 27.039 1.00 92.81 135 LEU A O 1
ATOM 1016 N N . ARG A 1 136 ? -25.717 -6.495 27.426 1.00 92.12 136 ARG A N 1
ATOM 1017 C CA . ARG A 1 136 ? -25.505 -5.580 28.555 1.00 92.12 136 ARG A CA 1
ATOM 1018 C C . ARG A 1 136 ? -24.978 -6.312 29.785 1.00 92.12 136 ARG A C 1
ATOM 1020 O O . ARG A 1 136 ? -23.976 -5.916 30.365 1.00 92.12 136 ARG A O 1
ATOM 1027 N N . THR A 1 137 ? -25.601 -7.438 30.127 1.00 92.00 137 THR A N 1
ATOM 1028 C CA . THR A 1 137 ? -25.160 -8.295 31.237 1.00 92.00 137 THR A CA 1
ATOM 1029 C C . THR A 1 137 ? -23.730 -8.795 31.018 1.00 92.00 137 THR A C 1
ATOM 1031 O O . THR A 1 137 ? -22.921 -8.777 31.941 1.00 92.00 137 THR A O 1
ATOM 1034 N N . MET A 1 138 ? -23.391 -9.203 29.791 1.00 93.44 138 MET A N 1
ATOM 1035 C CA . MET A 1 138 ? -22.023 -9.596 29.444 1.00 93.44 138 MET A CA 1
ATOM 1036 C C . MET A 1 138 ? -21.044 -8.424 29.546 1.00 93.44 138 MET A C 1
ATOM 1038 O O . MET A 1 138 ? -19.929 -8.613 30.023 1.00 93.44 138 MET A O 1
ATOM 1042 N N . GLY A 1 139 ? -21.451 -7.216 29.150 1.00 92.69 139 GLY A N 1
ATOM 1043 C CA . GLY A 1 139 ? -20.620 -6.023 29.292 1.00 92.69 139 GLY A CA 1
ATOM 1044 C C . GLY A 1 139 ? -20.319 -5.698 30.747 1.00 92.69 139 GLY A C 1
ATOM 1045 O O . GLY A 1 139 ? -19.158 -5.459 31.073 1.00 92.69 139 GLY A O 1
ATOM 1046 N N . ASP A 1 140 ? -21.311 -5.773 31.633 1.00 90.56 140 ASP A N 1
ATOM 1047 C CA . ASP A 1 140 ? -21.118 -5.578 33.074 1.00 90.56 140 ASP A CA 1
ATOM 1048 C C . ASP A 1 140 ? -20.149 -6.621 33.663 1.00 90.56 140 ASP A C 1
ATOM 1050 O O . ASP A 1 140 ? -19.202 -6.265 34.371 1.00 90.56 140 ASP A O 1
ATOM 1054 N N . LEU A 1 141 ? -20.317 -7.901 33.307 1.00 92.44 141 LEU A N 1
ATOM 1055 C CA . LEU A 1 141 ? -19.433 -8.988 33.750 1.00 92.44 141 LEU A CA 1
ATOM 1056 C C . LEU A 1 141 ? -17.991 -8.800 33.265 1.00 92.44 141 LEU A C 1
ATOM 1058 O O . LEU A 1 141 ? -17.053 -8.948 34.050 1.00 92.44 141 LEU A O 1
ATOM 1062 N N . LEU A 1 142 ? -17.801 -8.415 32.000 1.00 93.56 142 LEU A N 1
ATOM 1063 C CA . LEU A 1 142 ? -16.479 -8.123 31.441 1.00 93.56 142 LEU A CA 1
ATOM 1064 C C . LEU A 1 142 ? -15.785 -6.956 32.158 1.00 93.56 142 LEU A C 1
ATOM 1066 O O . LEU A 1 142 ? -14.561 -6.933 32.219 1.00 93.56 142 LEU A O 1
ATOM 1070 N N . GLY A 1 143 ? -16.523 -6.035 32.782 1.00 91.56 143 GLY A N 1
ATOM 1071 C CA . GLY A 1 143 ? -15.924 -4.970 33.600 1.00 91.56 143 GLY A CA 1
ATOM 1072 C C . GLY A 1 143 ? -15.339 -5.410 34.923 1.00 91.56 143 GLY A C 1
ATOM 1073 O O . GLY A 1 143 ? -14.557 -4.679 35.539 1.00 91.56 143 GLY A O 1
ATOM 1074 N N . SER A 1 144 ? -15.682 -6.623 35.332 1.00 90.69 144 SER A N 1
ATOM 1075 C CA . SER A 1 144 ? -15.038 -7.316 36.433 1.00 90.69 144 SER A CA 1
ATOM 1076 C C . SER A 1 144 ? -13.902 -8.215 35.954 1.00 90.69 144 SER A C 1
ATOM 1078 O O . SER A 1 144 ? -13.392 -8.970 36.765 1.00 90.69 144 SER A O 1
ATOM 1080 N N . GLN A 1 145 ? -13.492 -8.189 34.681 1.00 94.25 145 GLN A N 1
ATOM 1081 C CA . GLN A 1 145 ? -12.445 -9.061 34.142 1.00 94.25 145 GLN A CA 1
ATOM 1082 C C . GLN A 1 145 ? -11.119 -8.300 33.975 1.00 94.25 145 GLN A C 1
ATOM 1084 O O . GLN A 1 145 ? -11.083 -7.169 33.489 1.00 94.25 145 GLN A O 1
ATOM 1089 N N . ARG A 1 146 ? -10.002 -8.902 34.409 1.00 94.94 146 ARG A N 1
ATOM 1090 C CA . ARG A 1 146 ? -8.724 -8.186 34.572 1.00 94.94 146 ARG A CA 1
ATOM 1091 C C . ARG A 1 146 ? -8.060 -7.756 33.260 1.00 94.94 146 ARG A C 1
ATOM 1093 O O . ARG A 1 146 ? -7.465 -6.684 33.216 1.00 94.94 146 ARG A O 1
ATOM 1100 N N . THR A 1 147 ? -8.166 -8.554 32.201 1.00 95.69 147 THR A N 1
ATOM 1101 C CA . THR A 1 147 ? -7.695 -8.213 30.846 1.00 95.69 147 THR A CA 1
ATOM 1102 C C . THR A 1 147 ? -8.438 -7.002 30.291 1.00 95.69 147 THR A C 1
ATOM 1104 O O . THR A 1 147 ? -7.811 -6.087 29.766 1.00 95.69 147 THR A O 1
ATOM 1107 N N . VAL A 1 148 ? -9.763 -6.960 30.447 1.00 95.00 148 VAL A N 1
ATOM 1108 C CA . VAL A 1 148 ? -10.603 -5.838 30.004 1.00 95.00 148 VAL A CA 1
ATOM 1109 C C . VAL A 1 148 ? -10.259 -4.570 30.782 1.00 95.00 148 VAL A C 1
ATOM 1111 O O . VAL A 1 148 ? -9.996 -3.543 30.165 1.00 95.00 148 VAL A O 1
ATOM 1114 N N . GLN A 1 149 ? -10.145 -4.661 32.112 1.00 93.75 149 GLN A N 1
ATOM 1115 C CA . GLN A 1 149 ? -9.701 -3.543 32.955 1.00 93.75 149 GLN A CA 1
ATOM 1116 C C . GLN A 1 149 ? -8.300 -3.044 32.575 1.00 93.75 149 GLN A C 1
ATOM 1118 O O . GLN A 1 149 ? -8.036 -1.847 32.615 1.00 93.75 149 GLN A O 1
ATOM 1123 N N . PHE A 1 150 ? -7.384 -3.945 32.210 1.00 94.25 150 PHE A N 1
ATOM 1124 C CA . PHE A 1 150 ? -6.053 -3.566 31.740 1.00 94.25 150 PHE A CA 1
ATOM 1125 C C . PHE A 1 150 ? -6.121 -2.791 30.419 1.00 94.25 150 PHE A C 1
ATOM 1127 O O . PHE A 1 150 ? -5.529 -1.718 30.319 1.00 94.25 150 PHE A O 1
ATOM 1134 N N . ILE A 1 151 ? -6.871 -3.298 29.432 1.00 94.44 151 ILE A N 1
ATOM 1135 C CA . ILE A 1 151 ? -7.071 -2.625 28.140 1.00 94.44 151 ILE A CA 1
ATOM 1136 C C . ILE A 1 151 ? -7.669 -1.233 28.363 1.00 94.44 151 ILE A C 1
ATOM 1138 O O . ILE A 1 151 ? -7.133 -0.248 27.860 1.00 94.44 151 ILE A O 1
ATOM 1142 N N . GLU A 1 152 ? -8.744 -1.151 29.149 1.00 91.88 152 GLU A N 1
ATOM 1143 C CA . GLU A 1 152 ? -9.422 0.096 29.503 1.00 91.88 152 GLU A CA 1
ATOM 1144 C C . GLU A 1 152 ? -8.464 1.066 30.208 1.00 91.88 152 GLU A C 1
ATOM 1146 O O . GLU A 1 152 ? -8.326 2.208 29.789 1.00 91.88 152 GLU A O 1
ATOM 1151 N N . LYS A 1 153 ? -7.707 0.617 31.211 1.00 90.94 153 LYS A N 1
ATOM 1152 C CA . LYS A 1 153 ? -6.735 1.455 31.930 1.00 90.94 153 LYS A CA 1
ATOM 1153 C C . LYS A 1 153 ? -5.633 2.004 31.019 1.00 90.94 153 LYS A C 1
ATOM 1155 O O . LYS A 1 153 ? -5.294 3.184 31.107 1.00 90.94 153 LYS A O 1
ATOM 1160 N N . VAL A 1 154 ? -5.028 1.148 30.200 1.00 92.31 154 VAL A N 1
ATOM 1161 C CA . VAL A 1 154 ? -3.812 1.489 29.451 1.00 92.31 154 VAL A CA 1
ATOM 1162 C C . VAL A 1 154 ? -4.137 2.275 28.183 1.00 92.31 154 VAL A C 1
ATOM 1164 O O . VAL A 1 154 ? -3.450 3.256 27.886 1.00 92.31 154 VAL A O 1
ATOM 1167 N N . LEU A 1 155 ? -5.200 1.894 27.467 1.00 91.94 155 LEU A N 1
ATOM 1168 C CA . LEU A 1 155 ? -5.552 2.493 26.179 1.00 91.94 155 LEU A CA 1
ATOM 1169 C C . LEU A 1 155 ? -6.517 3.682 26.273 1.00 91.94 155 LEU A C 1
ATOM 1171 O O . LEU A 1 155 ? -6.717 4.369 25.276 1.00 91.94 155 LEU A O 1
ATOM 1175 N N . PHE A 1 156 ? -7.099 3.971 27.442 1.00 87.12 156 PHE A N 1
ATOM 1176 C CA . PHE A 1 156 ? -8.013 5.112 27.583 1.00 87.12 156 PHE A CA 1
ATOM 1177 C C . PHE A 1 156 ? -7.322 6.468 27.390 1.00 87.12 156 PHE A C 1
ATOM 1179 O O . PHE A 1 156 ? -7.927 7.384 26.841 1.00 87.12 156 PHE A O 1
ATOM 1186 N N . LYS A 1 157 ? -6.052 6.600 27.805 1.00 81.81 157 LYS A N 1
ATOM 1187 C CA . LYS A 1 157 ? -5.272 7.849 27.659 1.00 81.81 157 LYS A CA 1
ATOM 1188 C C . LYS A 1 157 ? -4.093 7.735 26.691 1.00 81.81 157 LYS A C 1
ATOM 1190 O O . LYS A 1 157 ? -3.533 8.759 26.319 1.00 81.81 157 LYS A O 1
ATOM 1195 N N . ASN A 1 158 ? -3.716 6.523 26.278 1.00 86.88 158 ASN A N 1
ATOM 1196 C CA . ASN A 1 158 ? -2.530 6.293 25.454 1.00 86.88 158 ASN A CA 1
ATOM 1197 C C . ASN A 1 158 ? -2.837 5.403 24.249 1.00 86.88 158 ASN A C 1
ATOM 1199 O O . ASN A 1 158 ? -3.633 4.474 24.323 1.00 86.88 158 ASN A O 1
ATOM 1203 N N . SER A 1 159 ? -2.126 5.634 23.150 1.00 91.38 159 SER A N 1
ATOM 1204 C CA . SER A 1 159 ? -2.031 4.678 22.047 1.00 91.38 159 SER A CA 1
ATOM 1205 C C . SER A 1 159 ? -0.790 3.807 22.222 1.00 91.38 159 SER A C 1
ATOM 1207 O O . SER A 1 159 ? 0.281 4.334 22.519 1.00 91.38 159 SER A O 1
ATOM 1209 N N . MET A 1 160 ? -0.903 2.504 21.970 1.00 93.81 160 MET A N 1
ATOM 1210 C CA . MET A 1 160 ? 0.231 1.576 21.992 1.00 93.81 160 MET A CA 1
ATOM 1211 C C . MET A 1 160 ? 0.290 0.752 20.711 1.00 93.81 160 MET A C 1
ATOM 1213 O O . MET A 1 160 ? -0.741 0.495 20.082 1.00 93.81 160 MET A O 1
ATOM 1217 N N . SER A 1 161 ? 1.494 0.313 20.335 1.00 94.44 161 SER A N 1
ATOM 1218 C CA . SER A 1 161 ? 1.621 -0.746 19.337 1.00 94.44 161 SER A CA 1
ATOM 1219 C C . SER A 1 161 ? 1.090 -2.064 19.915 1.00 94.44 161 SER A C 1
ATOM 1221 O O . SER A 1 161 ? 1.072 -2.261 21.131 1.00 94.44 161 SER A O 1
ATOM 1223 N N . LEU A 1 162 ? 0.658 -2.989 19.053 1.00 92.50 162 LEU A N 1
ATOM 1224 C CA . LEU A 1 162 ? 0.188 -4.300 19.515 1.00 92.50 162 LEU A CA 1
ATOM 1225 C C . LEU A 1 162 ? 1.292 -5.076 20.250 1.00 92.50 162 LEU A C 1
ATOM 1227 O O . LEU A 1 162 ? 0.995 -5.773 21.214 1.00 92.50 162 LEU A O 1
ATOM 1231 N N . ALA A 1 163 ? 2.550 -4.927 19.824 1.00 94.56 163 ALA A N 1
ATOM 1232 C CA . ALA A 1 163 ? 3.693 -5.573 20.463 1.00 94.56 163 ALA A CA 1
ATOM 1233 C C . ALA A 1 163 ? 3.919 -5.034 21.884 1.00 94.56 163 ALA A C 1
ATOM 1235 O O . ALA A 1 163 ? 3.973 -5.820 22.827 1.00 94.56 163 ALA A O 1
ATOM 1236 N N . ASP A 1 164 ? 3.941 -3.707 22.047 1.00 96.19 164 ASP A N 1
ATOM 1237 C CA . ASP A 1 164 ? 4.122 -3.079 23.363 1.00 96.19 164 ASP A CA 1
ATOM 1238 C C . ASP A 1 164 ? 2.943 -3.388 24.296 1.00 96.19 164 ASP A C 1
ATOM 1240 O O . ASP A 1 164 ? 3.124 -3.551 25.501 1.00 96.19 164 ASP A O 1
ATOM 1244 N N . LEU A 1 165 ? 1.721 -3.485 23.753 1.00 95.94 165 LEU A N 1
ATOM 1245 C CA . LEU A 1 165 ? 0.532 -3.847 24.526 1.00 95.94 165 LEU A CA 1
ATOM 1246 C C . LEU A 1 165 ? 0.631 -5.279 25.071 1.00 95.94 165 LEU A C 1
ATOM 1248 O O . LEU A 1 165 ? 0.307 -5.509 26.235 1.00 95.94 165 LEU A O 1
ATOM 1252 N N . VAL A 1 166 ? 1.083 -6.231 24.246 1.00 97.69 166 VAL A N 1
ATOM 1253 C CA . VAL A 1 166 ? 1.308 -7.626 24.661 1.00 97.69 166 VAL A CA 1
ATOM 1254 C C . VAL A 1 166 ? 2.410 -7.699 25.714 1.00 97.69 166 VAL A C 1
ATOM 1256 O O . VAL A 1 166 ? 2.224 -8.355 26.738 1.00 97.69 166 VAL A O 1
ATOM 1259 N N . GLU A 1 167 ? 3.522 -6.990 25.508 1.00 97.00 167 GLU A N 1
ATOM 1260 C CA . GLU A 1 167 ? 4.624 -6.949 26.469 1.00 97.00 167 GLU A CA 1
ATOM 1261 C C . GLU A 1 167 ? 4.175 -6.370 27.818 1.00 97.00 167 GLU A C 1
ATOM 1263 O O . GLU A 1 167 ? 4.393 -6.992 28.862 1.00 97.00 167 GLU A O 1
ATOM 1268 N N . ALA A 1 168 ? 3.487 -5.225 27.807 1.00 96.50 168 ALA A N 1
ATOM 1269 C CA . ALA A 1 168 ? 2.961 -4.595 29.015 1.00 96.50 168 ALA A CA 1
ATOM 1270 C C . ALA A 1 168 ? 1.944 -5.496 29.732 1.00 96.50 168 ALA A C 1
ATOM 1272 O O . ALA A 1 168 ? 2.000 -5.635 30.955 1.00 96.50 168 ALA A O 1
ATOM 1273 N N . TYR A 1 169 ? 1.057 -6.161 28.984 1.00 97.19 169 TYR A N 1
ATOM 1274 C CA . TYR A 1 169 ? 0.077 -7.090 29.546 1.00 97.19 169 TYR A CA 1
ATOM 1275 C C . TYR A 1 169 ? 0.738 -8.301 30.208 1.00 97.19 169 TYR A C 1
ATOM 1277 O O . TYR A 1 169 ? 0.371 -8.684 31.322 1.00 97.19 169 TYR A O 1
ATOM 1285 N N . ARG A 1 170 ? 1.756 -8.878 29.559 1.00 97.19 170 ARG A N 1
ATOM 1286 C CA . ARG A 1 170 ? 2.548 -9.972 30.126 1.00 97.19 170 ARG A CA 1
ATOM 1287 C C . ARG A 1 170 ? 3.216 -9.529 31.424 1.00 97.19 170 ARG A C 1
ATOM 1289 O O . ARG A 1 170 ? 3.126 -10.230 32.420 1.00 97.19 170 ARG A O 1
ATOM 1296 N N . VAL A 1 171 ? 3.854 -8.361 31.451 1.00 96.00 171 VAL A N 1
ATOM 1297 C CA . VAL A 1 171 ? 4.563 -7.884 32.650 1.00 96.00 171 VAL A CA 1
ATOM 1298 C C . VAL A 1 171 ? 3.603 -7.560 33.803 1.00 96.00 171 VAL A C 1
ATOM 1300 O O . VAL A 1 171 ? 3.880 -7.947 34.938 1.00 96.00 171 VAL A O 1
ATOM 1303 N N . GLU A 1 172 ? 2.487 -6.872 33.539 1.00 94.75 172 GLU A N 1
ATOM 1304 C CA . GLU A 1 172 ? 1.576 -6.386 34.589 1.00 94.75 172 GLU A CA 1
ATOM 1305 C C . GLU A 1 172 ? 0.553 -7.437 35.050 1.00 94.75 172 GLU A C 1
ATOM 1307 O O . GLU A 1 172 ? 0.204 -7.473 36.231 1.00 94.75 172 GLU A O 1
ATOM 1312 N N . VAL A 1 173 ? 0.059 -8.287 34.142 1.00 95.25 173 VAL A N 1
ATOM 1313 C CA . VAL A 1 173 ? -1.099 -9.165 34.399 1.00 95.25 173 VAL A CA 1
ATOM 1314 C C . VAL A 1 173 ? -0.769 -10.652 34.236 1.00 95.25 173 VAL A C 1
ATOM 1316 O O . VAL A 1 173 ? -1.231 -11.466 35.035 1.00 95.25 173 VAL A O 1
ATOM 1319 N N . ARG A 1 174 ? 0.033 -11.028 33.232 1.00 95.19 174 ARG A N 1
ATOM 1320 C CA . ARG A 1 174 ? 0.283 -12.429 32.831 1.00 95.19 174 ARG A CA 1
ATOM 1321 C C . ARG A 1 174 ? 1.776 -12.793 32.800 1.00 95.19 174 ARG A C 1
ATOM 1323 O O . ARG A 1 174 ? 2.285 -13.283 31.796 1.00 95.19 174 ARG A O 1
ATOM 1330 N N . SER A 1 175 ? 2.490 -12.600 33.912 1.00 93.62 175 SER A N 1
ATOM 1331 C CA . SER A 1 175 ? 3.964 -12.739 33.952 1.00 93.62 175 SER A CA 1
ATOM 1332 C C . SER A 1 175 ? 4.487 -14.161 33.728 1.00 93.62 175 SER A C 1
ATOM 1334 O O . SER A 1 175 ? 5.665 -14.346 33.424 1.00 93.62 175 SER A O 1
ATOM 1336 N N . SER A 1 176 ? 3.618 -15.164 33.858 1.00 93.56 176 SER A N 1
ATOM 1337 C CA . SER A 1 176 ? 3.913 -16.582 33.649 1.00 93.56 176 SER A CA 1
ATOM 1338 C C . SER A 1 176 ? 3.486 -17.125 32.278 1.00 93.56 176 SER A C 1
ATOM 1340 O O . SER A 1 176 ? 3.724 -18.303 32.013 1.00 93.56 176 SER A O 1
ATOM 1342 N N . SER A 1 177 ? 2.861 -16.311 31.421 1.00 95.25 177 SER A N 1
ATOM 1343 C CA . SER A 1 177 ? 2.351 -16.728 30.106 1.00 95.25 177 SER A CA 1
ATOM 1344 C C . SER A 1 177 ? 3.261 -16.285 28.960 1.00 95.25 177 SER A C 1
ATOM 1346 O O . SER A 1 177 ? 4.058 -15.354 29.095 1.00 95.25 177 SER A O 1
ATOM 1348 N N . THR A 1 178 ? 3.138 -16.948 27.810 1.00 96.75 178 THR A N 1
ATOM 1349 C CA . THR A 1 178 ? 3.867 -16.565 26.590 1.00 96.75 178 THR A CA 1
ATOM 1350 C C . THR A 1 178 ? 3.236 -15.345 25.908 1.00 96.75 178 THR A C 1
ATOM 1352 O O . THR A 1 178 ? 2.078 -15.006 26.161 1.00 96.75 178 THR A O 1
ATOM 1355 N N . ASP A 1 179 ? 3.973 -14.699 24.998 1.00 96.25 179 ASP A N 1
ATOM 1356 C CA . ASP A 1 179 ? 3.446 -13.575 24.202 1.00 96.25 179 ASP A CA 1
ATOM 1357 C C . ASP A 1 179 ? 2.253 -13.994 23.335 1.00 96.25 179 ASP A C 1
ATOM 1359 O O . ASP A 1 179 ? 1.286 -13.248 23.196 1.00 96.25 179 ASP A O 1
ATOM 1363 N N . GLU A 1 180 ? 2.276 -15.218 22.808 1.00 96.12 180 GLU A N 1
ATOM 1364 C CA . GLU A 1 180 ? 1.181 -15.787 22.017 1.00 96.12 180 GLU A CA 1
ATOM 1365 C C . GLU A 1 180 ? -0.076 -16.019 22.869 1.00 96.12 180 GLU A C 1
ATOM 1367 O O . GLU A 1 180 ? -1.189 -15.708 22.447 1.00 96.12 180 GLU A O 1
ATOM 1372 N N . GLU A 1 181 ? 0.077 -16.526 24.095 1.00 96.69 181 GLU A N 1
ATOM 1373 C CA . GLU A 1 181 ? -1.023 -16.671 25.057 1.00 96.69 181 GLU A CA 1
ATOM 1374 C C . GLU A 1 181 ? -1.617 -15.318 25.451 1.00 96.69 181 GLU A C 1
ATOM 1376 O O . GLU A 1 181 ? -2.836 -15.141 25.398 1.00 96.69 181 GLU A O 1
ATOM 1381 N N . CYS A 1 182 ? -0.757 -14.355 25.780 1.00 97.31 182 CYS A N 1
ATOM 1382 C CA . CYS A 1 182 ? -1.148 -12.990 26.112 1.00 97.31 182 CYS A CA 1
ATOM 1383 C C . CYS A 1 182 ? -1.914 -12.331 24.959 1.00 97.31 182 CYS A C 1
ATOM 1385 O O . CYS A 1 182 ? -2.967 -11.729 25.172 1.00 97.31 182 CYS A O 1
ATOM 1387 N N . TRP A 1 183 ? -1.427 -12.491 23.726 1.00 97.06 183 TRP A N 1
ATOM 1388 C CA . TRP A 1 183 ? -2.089 -11.955 22.545 1.00 97.06 183 TRP A CA 1
ATOM 1389 C C . TRP A 1 183 ? -3.463 -12.585 22.302 1.00 97.06 183 TRP A C 1
ATOM 1391 O O . TRP A 1 183 ? -4.414 -11.865 21.995 1.00 97.06 183 TRP A O 1
ATOM 1401 N N . ARG A 1 184 ? -3.610 -13.906 22.477 1.00 96.44 184 ARG A N 1
ATOM 1402 C CA . ARG A 1 184 ? -4.915 -14.580 22.346 1.00 96.44 184 ARG A CA 1
ATOM 1403 C C . ARG A 1 184 ? -5.931 -14.051 23.353 1.00 96.44 184 ARG A C 1
ATOM 1405 O O . ARG A 1 184 ? -7.066 -13.768 22.971 1.00 96.44 184 ARG A O 1
ATOM 1412 N N . GLU A 1 185 ? -5.524 -13.866 24.606 1.00 97.31 185 GLU A N 1
ATOM 1413 C CA . GLU A 1 185 ? -6.399 -13.340 25.656 1.00 97.31 185 GLU A CA 1
ATOM 1414 C C . GLU A 1 185 ? -6.807 -11.880 25.397 1.00 97.31 185 GLU A C 1
ATOM 1416 O O . GLU A 1 185 ? -7.995 -11.556 25.441 1.00 97.31 185 GLU A O 1
ATOM 1421 N N . LEU A 1 186 ? -5.855 -11.015 25.024 1.00 97.06 186 LEU A N 1
ATOM 1422 C CA . LEU A 1 186 ? -6.137 -9.631 24.620 1.00 97.06 186 LEU A CA 1
ATOM 1423 C C . LEU A 1 186 ? -7.082 -9.578 23.413 1.00 97.06 186 LEU A C 1
ATOM 1425 O O . LEU A 1 186 ? -8.046 -8.812 23.404 1.00 97.06 186 LEU A O 1
ATOM 1429 N N . ARG A 1 187 ? -6.845 -10.417 22.398 1.00 95.69 187 ARG A N 1
ATOM 1430 C CA . ARG A 1 187 ? -7.684 -10.492 21.196 1.00 95.69 187 ARG A CA 1
ATOM 1431 C C . ARG A 1 187 ? -9.110 -10.933 21.529 1.00 95.69 187 ARG A C 1
ATOM 1433 O O . ARG A 1 187 ? -10.050 -10.352 20.992 1.00 95.69 187 ARG A O 1
ATOM 1440 N N . ALA A 1 188 ? -9.289 -11.906 22.424 1.00 96.00 188 ALA A N 1
ATOM 1441 C CA . ALA A 1 188 ? -10.614 -12.286 22.913 1.00 96.00 188 ALA A CA 1
ATOM 1442 C C . ALA A 1 188 ? -11.308 -11.138 23.650 1.00 96.00 188 ALA A C 1
ATOM 1444 O O . ALA A 1 188 ? -12.486 -10.893 23.399 1.00 96.00 188 ALA A O 1
ATOM 1445 N N . ALA A 1 189 ? -10.585 -10.413 24.508 1.00 96.12 189 ALA A N 1
ATOM 1446 C CA . ALA A 1 189 ? -11.131 -9.272 25.238 1.00 96.12 189 ALA A CA 1
ATOM 1447 C C . ALA A 1 189 ? -11.594 -8.152 24.292 1.00 96.12 189 ALA A C 1
ATOM 1449 O O . ALA A 1 189 ? -12.701 -7.642 24.462 1.00 96.12 189 ALA A O 1
ATOM 1450 N N . PHE A 1 190 ? -10.820 -7.830 23.247 1.00 95.38 190 PHE A N 1
ATOM 1451 C CA . PHE A 1 190 ? -11.256 -6.896 22.203 1.00 95.38 190 PHE A CA 1
ATOM 1452 C C . PHE A 1 190 ? -12.521 -7.379 21.491 1.00 95.38 190 PHE A C 1
ATOM 1454 O O . PHE A 1 190 ? -13.496 -6.637 21.421 1.00 95.38 190 PHE A O 1
ATOM 1461 N N . LEU A 1 191 ? -12.533 -8.620 20.995 1.00 93.94 191 LEU A N 1
ATOM 1462 C CA . LEU A 1 191 ? -13.673 -9.157 20.245 1.00 93.94 191 LEU A CA 1
ATOM 1463 C C . LEU A 1 191 ? -14.950 -9.218 21.095 1.00 93.94 191 LEU A C 1
ATOM 1465 O O . LEU A 1 191 ? -16.011 -8.810 20.628 1.00 93.94 191 LEU A O 1
ATOM 1469 N N . ALA A 1 192 ? -14.850 -9.675 22.346 1.00 94.81 192 ALA A N 1
ATOM 1470 C CA . ALA A 1 192 ? -15.985 -9.716 23.261 1.00 94.81 192 ALA A CA 1
ATOM 1471 C C . ALA A 1 192 ? -16.459 -8.298 23.629 1.00 94.81 192 ALA A C 1
ATOM 1473 O O . ALA A 1 192 ? -17.654 -8.005 23.577 1.00 94.81 192 ALA A O 1
ATOM 1474 N N . GLY A 1 193 ? -15.527 -7.388 23.934 1.00 94.50 193 GLY A N 1
ATOM 1475 C CA . GLY A 1 193 ? -15.823 -6.000 24.297 1.00 94.50 193 GLY A CA 1
ATOM 1476 C C . GLY A 1 193 ? -16.410 -5.158 23.158 1.00 94.50 193 GLY A C 1
ATOM 1477 O O . GLY A 1 193 ? -17.209 -4.262 23.419 1.00 94.50 193 GLY A O 1
ATOM 1478 N N . MET A 1 194 ? -16.080 -5.466 21.900 1.00 93.31 194 MET A N 1
ATOM 1479 C CA . MET A 1 194 ? -16.661 -4.819 20.712 1.00 93.31 194 MET A CA 1
ATOM 1480 C C . MET A 1 194 ? -18.146 -5.152 20.505 1.00 93.31 194 MET A C 1
ATOM 1482 O O . MET A 1 194 ? -18.844 -4.444 19.775 1.00 93.31 194 MET A O 1
ATOM 1486 N N . LYS A 1 195 ? -18.645 -6.221 21.135 1.00 92.62 195 LYS A N 1
ATOM 1487 C CA . LYS A 1 195 ? -20.041 -6.670 21.024 1.00 92.62 195 LYS A CA 1
ATOM 1488 C C . LYS A 1 195 ? -20.847 -6.426 22.283 1.00 92.62 195 LYS A C 1
ATOM 1490 O O . LYS A 1 195 ? -21.988 -5.967 22.173 1.00 92.62 195 LYS A O 1
ATOM 1495 N N . ALA A 1 196 ? -20.250 -6.705 23.437 1.00 93.88 196 ALA A N 1
ATOM 1496 C CA . ALA A 1 196 ? -20.841 -6.468 24.740 1.00 93.88 196 ALA A CA 1
ATOM 1497 C C . ALA A 1 196 ? -21.181 -4.985 24.938 1.00 93.88 196 ALA A C 1
ATOM 1499 O O . ALA A 1 196 ? -20.493 -4.100 24.423 1.00 93.88 196 ALA A O 1
ATOM 1500 N N . GLU A 1 197 ? -22.256 -4.720 25.674 1.00 93.81 197 GLU A N 1
ATOM 1501 C CA . GLU A 1 197 ? -22.806 -3.377 25.850 1.00 93.81 197 GLU A CA 1
ATOM 1502 C C . GLU A 1 197 ? -22.678 -2.899 27.289 1.00 93.81 197 GLU A C 1
ATOM 1504 O O . GLU A 1 197 ? -22.794 -3.677 28.228 1.00 93.81 197 GLU A O 1
ATOM 1509 N N . ILE A 1 198 ? -22.470 -1.602 27.460 1.00 91.81 198 ILE A N 1
ATOM 1510 C CA . ILE A 1 198 ? -22.497 -0.917 28.747 1.00 91.81 198 ILE A CA 1
ATOM 1511 C C . ILE A 1 198 ? -23.422 0.290 28.648 1.00 91.81 198 ILE A C 1
ATOM 1513 O O . ILE A 1 198 ? -23.633 0.846 27.569 1.00 91.81 198 ILE A O 1
ATOM 1517 N N . ASP A 1 199 ? -23.980 0.687 29.783 1.00 88.56 199 ASP A N 1
ATOM 1518 C CA . ASP A 1 199 ? -24.801 1.885 29.880 1.00 88.56 199 ASP A CA 1
ATOM 1519 C C . ASP A 1 199 ? -23.932 3.088 30.246 1.00 88.56 199 ASP A C 1
ATOM 1521 O O . ASP A 1 199 ? -23.379 3.165 31.344 1.00 88.56 199 ASP A O 1
ATOM 1525 N N . VAL A 1 200 ? -23.817 4.026 29.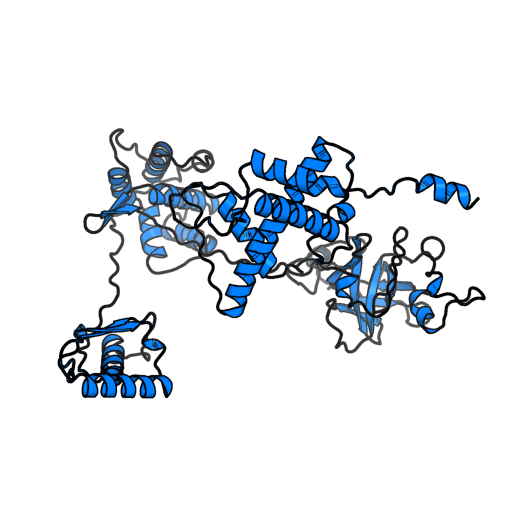311 1.00 85.25 200 VAL A N 1
ATOM 1526 C CA . VAL A 1 200 ? -23.106 5.289 29.499 1.00 85.25 200 VAL A CA 1
ATOM 1527 C C . VAL A 1 200 ? -24.126 6.408 29.345 1.00 85.25 200 VAL A C 1
ATOM 1529 O O . VAL A 1 200 ? -24.608 6.689 28.249 1.00 85.25 200 VAL A O 1
ATOM 1532 N N . ARG A 1 201 ? -24.482 7.042 30.469 1.00 84.06 201 ARG A N 1
ATOM 1533 C CA . ARG A 1 201 ? -25.460 8.146 30.543 1.00 84.06 201 ARG A CA 1
ATOM 1534 C C . ARG A 1 201 ? -26.841 7.806 29.951 1.00 84.06 201 ARG A C 1
ATOM 1536 O O . ARG A 1 201 ? -27.467 8.652 29.313 1.00 84.06 201 ARG A O 1
ATOM 1543 N N . GLY A 1 202 ? -27.334 6.589 30.178 1.00 84.69 202 GLY A N 1
ATOM 1544 C CA . GLY A 1 202 ? -28.644 6.140 29.697 1.00 84.69 202 GLY A CA 1
ATOM 1545 C C . GLY A 1 202 ? -28.644 5.697 28.232 1.00 84.69 202 GLY A C 1
ATOM 1546 O O . GLY A 1 202 ? -29.716 5.535 27.647 1.00 84.69 202 GLY A O 1
ATOM 1547 N N . GLN A 1 203 ? -27.467 5.539 27.622 1.00 87.50 203 GLN A N 1
ATOM 1548 C CA . GLN A 1 203 ? -27.302 5.037 26.262 1.00 87.50 203 GLN A CA 1
ATOM 1549 C C . GLN A 1 203 ? -26.459 3.766 26.271 1.00 87.50 203 GLN A C 1
ATOM 1551 O O . GLN A 1 203 ? -25.365 3.737 26.836 1.00 87.50 203 GLN A O 1
ATOM 1556 N N . ASN A 1 204 ? -26.943 2.731 25.582 1.00 89.12 204 ASN A N 1
ATOM 1557 C CA . ASN A 1 204 ? -26.155 1.528 25.347 1.00 89.12 204 ASN A CA 1
ATOM 1558 C C . ASN A 1 204 ? -25.028 1.833 24.358 1.00 89.12 204 ASN A C 1
ATOM 1560 O O . ASN A 1 204 ? -25.269 2.280 23.235 1.00 89.12 204 ASN A O 1
ATOM 1564 N N . GLN A 1 205 ? -23.801 1.547 24.772 1.00 90.94 205 GLN A N 1
ATOM 1565 C CA . GLN A 1 205 ? -22.601 1.656 23.953 1.00 90.94 205 GLN A CA 1
ATOM 1566 C 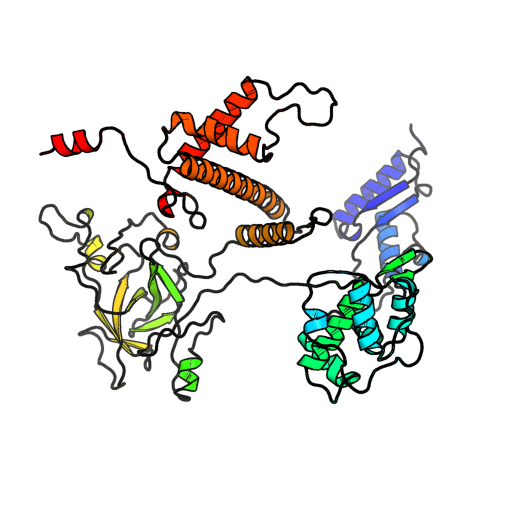C . GLN A 1 205 ? -21.814 0.354 24.020 1.00 90.94 205 GLN A C 1
ATOM 1568 O O . GLN A 1 205 ? -21.954 -0.412 24.971 1.00 90.94 205 GLN A O 1
ATOM 1573 N N . LYS A 1 206 ? -20.976 0.086 23.016 1.00 92.88 206 LYS A N 1
ATOM 1574 C CA . LYS A 1 206 ? -20.066 -1.063 23.075 1.00 92.88 206 LYS A CA 1
ATOM 1575 C C . LYS A 1 206 ? -19.015 -0.824 24.149 1.00 92.88 206 LYS A C 1
ATOM 1577 O O . LYS A 1 206 ? -18.521 0.294 24.274 1.00 92.88 206 LYS A O 1
ATOM 1582 N N . ARG A 1 207 ? -18.672 -1.868 24.906 1.00 91.94 207 ARG A N 1
ATOM 1583 C CA . ARG A 1 207 ? -17.722 -1.752 26.018 1.00 91.94 207 ARG A CA 1
ATOM 1584 C C . ARG A 1 207 ? -16.345 -1.290 25.544 1.00 91.94 207 ARG A C 1
ATOM 1586 O O . ARG A 1 207 ? -15.740 -0.427 26.166 1.00 91.94 207 ARG A O 1
ATOM 1593 N N . ILE A 1 208 ? -15.871 -1.849 24.431 1.00 92.06 208 ILE A N 1
ATOM 1594 C CA . ILE A 1 208 ? -14.593 -1.480 23.821 1.00 92.06 208 ILE A CA 1
ATOM 1595 C C . ILE A 1 208 ? -14.834 -1.055 22.374 1.00 92.06 208 ILE A C 1
ATOM 1597 O O . ILE A 1 208 ? -15.322 -1.832 21.557 1.00 92.06 208 ILE A O 1
ATOM 1601 N N . ILE A 1 209 ? -14.442 0.176 22.046 1.00 90.56 209 ILE A N 1
ATOM 1602 C CA . ILE A 1 209 ? -14.490 0.728 20.686 1.00 90.56 209 ILE A CA 1
ATOM 1603 C C . ILE A 1 209 ? -13.044 1.015 20.258 1.00 90.56 209 ILE A C 1
ATOM 1605 O O . ILE A 1 209 ? -12.550 2.127 20.462 1.00 90.56 209 ILE A O 1
ATOM 1609 N N . PRO A 1 210 ? -12.314 0.016 19.727 1.00 89.31 210 PRO A N 1
ATOM 1610 C CA . PRO A 1 210 ? -10.903 0.191 19.419 1.00 89.31 210 PRO A CA 1
ATOM 1611 C C . PRO A 1 210 ? -10.720 1.116 18.209 1.00 89.31 210 PRO A C 1
ATOM 1613 O O . PRO A 1 210 ? -11.369 0.952 17.175 1.00 89.31 210 PRO A O 1
ATOM 1616 N N . LYS A 1 211 ? -9.779 2.060 18.313 1.00 89.62 211 LYS A N 1
ATOM 1617 C CA . LYS A 1 211 ? -9.245 2.806 17.165 1.00 89.62 211 LYS A CA 1
ATOM 1618 C C . LYS A 1 211 ? -7.914 2.193 16.751 1.00 89.62 211 LYS A C 1
ATOM 1620 O O . LYS A 1 211 ? -6.945 2.237 17.502 1.00 89.62 211 LYS A O 1
ATOM 1625 N N . ILE A 1 212 ? -7.873 1.623 15.549 1.00 88.44 212 ILE A N 1
ATOM 1626 C CA . ILE A 1 212 ? -6.662 1.024 14.984 1.00 88.44 212 ILE A CA 1
ATOM 1627 C C . ILE A 1 212 ? -6.030 2.021 14.016 1.00 88.44 212 ILE A C 1
ATOM 1629 O O . ILE A 1 212 ? -6.660 2.450 13.050 1.00 88.44 212 ILE A O 1
ATOM 1633 N N . HIS A 1 213 ? -4.769 2.364 14.266 1.00 89.88 213 HIS A N 1
ATOM 1634 C CA . HIS A 1 213 ? -3.967 3.205 13.384 1.00 89.88 213 HIS A CA 1
ATOM 1635 C C . HIS A 1 213 ? -3.019 2.321 12.571 1.00 89.88 213 HIS A C 1
ATOM 1637 O O . HIS A 1 213 ? -2.038 1.798 13.096 1.00 89.88 213 HIS A O 1
ATOM 1643 N N . SER A 1 214 ? -3.322 2.138 11.285 1.00 86.56 214 SER A N 1
ATOM 1644 C CA . SER A 1 214 ? -2.473 1.390 10.354 1.00 86.56 214 SER A CA 1
ATOM 1645 C C . SER A 1 214 ? -1.686 2.348 9.469 1.00 86.56 214 SER A C 1
ATOM 1647 O O . SER A 1 214 ? -2.263 3.183 8.774 1.00 86.56 214 SER A O 1
ATOM 1649 N N . PHE A 1 215 ? -0.363 2.205 9.477 1.00 86.12 215 PHE A N 1
ATOM 1650 C CA . PHE A 1 215 ? 0.539 3.006 8.659 1.00 86.12 215 PHE A CA 1
ATOM 1651 C C . PHE A 1 215 ? 0.999 2.189 7.456 1.00 86.12 215 PHE A C 1
ATOM 1653 O O . PHE A 1 215 ? 1.572 1.113 7.610 1.00 86.12 215 PHE A O 1
ATOM 1660 N N . PHE A 1 216 ? 0.764 2.718 6.258 1.00 81.62 216 PHE A N 1
ATOM 1661 C CA . PHE A 1 216 ? 1.200 2.111 5.006 1.00 81.62 216 PHE A CA 1
ATOM 1662 C C . PHE A 1 216 ? 2.279 2.993 4.388 1.00 81.62 216 PHE A C 1
ATOM 1664 O O . PHE A 1 216 ? 2.037 4.161 4.084 1.00 81.62 216 PHE A O 1
ATOM 1671 N N . SER A 1 217 ? 3.476 2.445 4.209 1.00 77.19 217 SER A N 1
ATOM 1672 C CA . SER A 1 217 ? 4.561 3.105 3.491 1.00 77.19 217 SER A CA 1
ATOM 1673 C C . SER A 1 217 ? 4.617 2.615 2.045 1.00 77.19 217 SER A C 1
ATOM 1675 O O . SER A 1 217 ? 4.169 1.517 1.712 1.00 77.19 217 SER A O 1
ATOM 1677 N N . GLN A 1 218 ? 5.165 3.447 1.160 1.00 75.31 218 GLN A N 1
ATOM 1678 C CA . GLN A 1 218 ? 5.504 3.004 -0.186 1.00 75.31 218 GLN A CA 1
ATOM 1679 C C . GLN A 1 218 ? 6.555 1.890 -0.086 1.00 75.31 218 GLN A C 1
ATOM 1681 O O . GLN A 1 218 ? 7.515 2.007 0.682 1.00 75.31 218 GLN A O 1
ATOM 1686 N N . GLY A 1 219 ? 6.369 0.819 -0.862 1.00 73.62 219 GLY A N 1
ATOM 1687 C CA . GLY A 1 219 ? 7.380 -0.228 -0.987 1.00 73.62 219 GLY A CA 1
ATOM 1688 C C . GLY A 1 219 ? 8.718 0.374 -1.415 1.00 73.62 219 GLY A C 1
ATOM 1689 O O . GLY A 1 219 ? 8.756 1.350 -2.163 1.00 73.62 219 GLY A O 1
ATOM 1690 N N . ARG A 1 220 ? 9.818 -0.190 -0.925 1.00 78.06 220 ARG A N 1
ATOM 1691 C CA . ARG A 1 220 ? 11.167 0.249 -1.294 1.00 78.06 220 ARG A CA 1
ATOM 1692 C C . ARG A 1 220 ? 11.653 -0.507 -2.524 1.00 78.06 220 ARG A C 1
ATOM 1694 O O . ARG A 1 220 ? 11.103 -1.546 -2.894 1.00 78.06 220 ARG A O 1
ATOM 1701 N N . GLU A 1 221 ? 12.692 0.026 -3.150 1.00 84.31 221 GLU A N 1
ATOM 1702 C CA . GLU A 1 221 ? 13.401 -0.694 -4.197 1.00 84.31 221 GLU A CA 1
ATOM 1703 C C . GLU A 1 221 ? 14.070 -1.943 -3.621 1.00 84.31 221 GLU A C 1
ATOM 1705 O O . GLU A 1 221 ? 14.700 -1.898 -2.560 1.00 84.31 221 GLU A O 1
ATOM 1710 N N . ILE A 1 222 ? 13.924 -3.063 -4.326 1.00 90.88 222 ILE A N 1
ATOM 1711 C CA . ILE A 1 222 ? 14.573 -4.312 -3.942 1.00 90.88 222 ILE A CA 1
ATOM 1712 C C . ILE A 1 222 ? 16.042 -4.213 -4.336 1.00 90.88 222 ILE A C 1
ATOM 1714 O O . ILE A 1 222 ? 16.370 -3.977 -5.499 1.00 90.88 222 ILE A O 1
ATOM 1718 N N . LYS A 1 223 ? 16.929 -4.427 -3.369 1.00 92.81 223 LYS A N 1
ATOM 1719 C CA . LYS A 1 223 ? 18.373 -4.476 -3.589 1.00 92.81 223 LYS A CA 1
ATOM 1720 C C . LYS A 1 223 ? 18.873 -5.905 -3.492 1.00 92.81 223 LYS A C 1
ATOM 1722 O O . LYS A 1 223 ? 18.382 -6.695 -2.684 1.00 92.81 223 LYS A O 1
ATOM 1727 N N . SER A 1 224 ? 19.903 -6.229 -4.264 1.00 94.88 224 SER A N 1
ATOM 1728 C CA . SER A 1 224 ? 20.571 -7.524 -4.158 1.00 94.88 224 SER A CA 1
ATOM 1729 C C . SER A 1 224 ? 22.082 -7.414 -4.298 1.00 94.88 224 SER A C 1
ATOM 1731 O O . SER A 1 224 ? 22.607 -6.473 -4.893 1.00 94.88 224 SER A O 1
ATOM 1733 N N . CYS A 1 225 ? 22.798 -8.360 -3.698 1.00 93.81 225 CYS A N 1
ATOM 1734 C CA . CYS A 1 225 ? 24.234 -8.503 -3.887 1.00 93.81 225 CYS A CA 1
ATOM 1735 C C . CYS A 1 225 ? 24.543 -9.192 -5.219 1.00 93.81 225 CYS A C 1
ATOM 1737 O O . CYS A 1 225 ? 23.767 -10.006 -5.715 1.00 93.81 225 CYS A O 1
ATOM 1739 N N . ILE A 1 226 ? 25.728 -8.918 -5.758 1.00 94.12 226 ILE A N 1
ATOM 1740 C CA . ILE A 1 226 ? 26.263 -9.628 -6.920 1.00 94.12 226 ILE A CA 1
ATOM 1741 C C . ILE A 1 226 ? 27.268 -10.660 -6.399 1.00 94.12 226 ILE A C 1
ATOM 1743 O O . ILE A 1 226 ? 28.418 -10.324 -6.129 1.00 94.12 226 ILE A O 1
ATOM 1747 N N . THR A 1 227 ? 26.832 -11.902 -6.198 1.00 92.62 227 THR A N 1
ATOM 1748 C CA . THR A 1 227 ? 27.650 -13.021 -5.685 1.00 92.62 227 THR A CA 1
ATOM 1749 C C . THR A 1 227 ? 27.237 -14.340 -6.348 1.00 92.62 227 THR A C 1
ATOM 1751 O O . THR A 1 227 ? 26.136 -14.401 -6.881 1.00 92.62 227 THR A O 1
ATOM 1754 N N . PRO A 1 228 ? 28.036 -15.419 -6.273 1.00 89.50 228 PRO A N 1
ATOM 1755 C CA . PRO A 1 228 ? 27.623 -16.733 -6.781 1.00 89.50 228 PRO A CA 1
ATOM 1756 C C . PRO A 1 228 ? 26.359 -17.288 -6.109 1.00 89.50 228 PRO A C 1
ATOM 1758 O O . PRO A 1 228 ? 25.537 -17.900 -6.775 1.00 89.50 228 PRO A O 1
ATOM 1761 N N . ASP A 1 229 ? 26.185 -17.019 -4.812 1.00 88.75 229 ASP A N 1
ATOM 1762 C CA . ASP A 1 229 ? 25.015 -17.446 -4.027 1.00 88.75 229 ASP A CA 1
ATOM 1763 C C . ASP A 1 229 ? 23.813 -16.482 -4.157 1.00 88.75 229 ASP A C 1
ATOM 1765 O O . ASP A 1 229 ? 22.836 -16.612 -3.424 1.00 88.75 229 ASP A O 1
ATOM 1769 N N . ALA A 1 230 ? 23.904 -15.460 -5.016 1.00 87.81 230 ALA A N 1
ATOM 1770 C CA . ALA A 1 230 ? 22.819 -14.503 -5.244 1.00 87.81 230 ALA A CA 1
ATOM 1771 C C . ALA A 1 230 ? 21.639 -15.167 -5.998 1.00 87.81 230 ALA A C 1
ATOM 1773 O O . ALA A 1 230 ? 21.847 -16.177 -6.671 1.00 87.81 230 ALA A O 1
ATOM 1774 N N . PRO A 1 231 ? 20.419 -14.592 -5.958 1.00 90.44 231 PRO A N 1
ATOM 1775 C CA . PRO A 1 231 ? 20.056 -13.324 -5.325 1.00 90.44 231 PRO A CA 1
ATOM 1776 C C . PRO A 1 231 ? 19.717 -13.453 -3.834 1.00 90.44 231 PRO A C 1
ATOM 1778 O O . PRO A 1 231 ? 18.830 -14.205 -3.443 1.00 90.44 231 PRO A O 1
ATOM 1781 N N . HIS A 1 232 ? 20.352 -12.622 -3.003 1.00 92.38 232 HIS A N 1
ATOM 1782 C CA . HIS A 1 232 ? 19.830 -12.289 -1.673 1.00 92.38 232 HIS A CA 1
ATOM 1783 C C . HIS A 1 232 ? 19.042 -10.983 -1.798 1.00 92.38 232 HIS A C 1
ATOM 1785 O O . HIS A 1 232 ? 19.634 -9.939 -2.088 1.00 92.38 232 HIS A O 1
ATOM 1791 N N . LEU A 1 233 ? 17.719 -11.048 -1.673 1.00 92.38 233 LEU A N 1
ATOM 1792 C CA . LEU A 1 233 ? 16.827 -9.902 -1.857 1.00 92.38 233 LEU A CA 1
ATOM 1793 C C . LEU A 1 233 ? 16.646 -9.154 -0.536 1.00 92.38 233 LEU A C 1
ATOM 1795 O O . LEU A 1 233 ? 16.365 -9.777 0.482 1.00 92.38 233 LEU A O 1
ATOM 1799 N N . ASN A 1 234 ? 16.786 -7.828 -0.568 1.00 87.12 234 ASN A N 1
ATOM 1800 C CA . ASN A 1 234 ? 16.604 -6.965 0.597 1.00 87.12 234 ASN A CA 1
ATOM 1801 C C . ASN A 1 234 ? 15.696 -5.790 0.223 1.00 87.12 234 ASN A C 1
ATOM 1803 O O . ASN A 1 234 ? 15.968 -5.071 -0.740 1.00 87.12 234 ASN 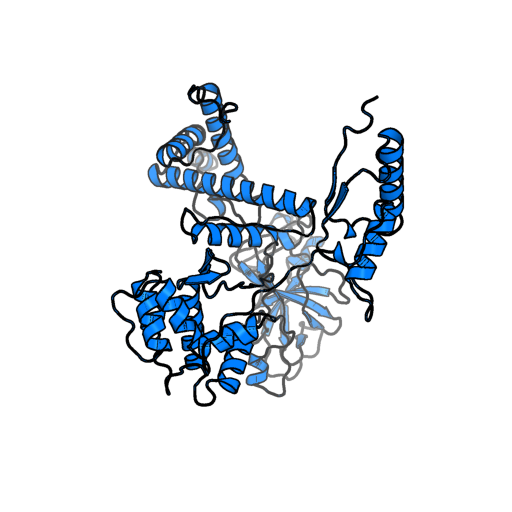A O 1
ATOM 1807 N N . ASP A 1 235 ? 14.641 -5.578 0.999 1.00 83.31 235 ASP A N 1
ATOM 1808 C CA . ASP A 1 235 ? 13.668 -4.491 0.851 1.00 83.31 235 ASP A CA 1
ATOM 1809 C C . ASP A 1 235 ? 13.846 -3.395 1.919 1.00 83.31 235 ASP A C 1
ATOM 1811 O O . ASP A 1 235 ? 13.334 -2.288 1.778 1.00 83.31 235 ASP A O 1
ATOM 1815 N N . ALA A 1 236 ? 14.651 -3.638 2.957 1.00 75.25 236 ALA A N 1
ATOM 1816 C CA . ALA A 1 236 ? 14.946 -2.670 4.013 1.00 75.25 236 ALA A CA 1
ATOM 1817 C C . ALA A 1 236 ? 15.888 -1.526 3.574 1.00 75.25 236 ALA A C 1
ATOM 1819 O O . ALA A 1 236 ? 16.137 -0.598 4.345 1.00 75.25 236 ALA A O 1
ATOM 1820 N N . GLY A 1 237 ? 16.374 -1.529 2.327 1.00 74.00 237 GLY A N 1
ATOM 1821 C CA . GLY A 1 237 ? 17.248 -0.483 1.775 1.00 74.00 237 GLY A CA 1
ATOM 1822 C C . GLY A 1 237 ? 18.715 -0.583 2.206 1.00 74.00 237 GLY A C 1
ATOM 1823 O O . GLY A 1 237 ? 19.488 0.342 1.949 1.00 74.00 237 GLY A O 1
ATOM 1824 N N . GLU A 1 238 ? 19.099 -1.699 2.822 1.00 83.44 238 GLU A N 1
ATOM 1825 C CA . GLU A 1 238 ? 20.459 -1.989 3.272 1.00 83.44 238 GLU A CA 1
ATOM 1826 C C . GLU A 1 238 ? 21.471 -1.822 2.135 1.00 83.44 238 GLU A C 1
ATOM 1828 O O . GLU A 1 238 ? 21.228 -2.229 0.999 1.00 83.44 238 GLU A O 1
ATOM 1833 N N . VAL A 1 239 ? 22.623 -1.227 2.454 1.00 85.19 239 VAL A N 1
ATOM 1834 C CA . VAL A 1 239 ? 23.753 -1.025 1.523 1.00 85.19 239 VAL A CA 1
ATOM 1835 C C . VAL A 1 239 ? 24.715 -2.225 1.551 1.00 85.19 239 VAL A C 1
ATOM 1837 O O . VAL A 1 239 ? 25.649 -2.323 0.752 1.00 85.19 239 VAL A O 1
ATOM 1840 N N . THR A 1 240 ? 24.510 -3.144 2.494 1.00 91.12 240 THR A N 1
ATOM 1841 C CA . THR A 1 240 ? 25.338 -4.329 2.722 1.00 91.12 240 THR A CA 1
ATOM 1842 C C . THR A 1 240 ? 24.454 -5.545 2.923 1.00 91.12 240 THR A C 1
ATOM 1844 O O . THR A 1 240 ? 23.476 -5.453 3.653 1.00 91.12 240 THR A O 1
ATOM 1847 N N . CYS A 1 241 ? 24.812 -6.682 2.333 1.00 91.62 241 CYS A N 1
ATOM 1848 C CA . CYS A 1 241 ? 23.993 -7.890 2.376 1.00 91.62 241 CYS A CA 1
ATOM 1849 C C . CYS A 1 241 ? 24.099 -8.610 3.739 1.00 91.62 241 CYS A C 1
ATOM 1851 O O . CYS A 1 241 ? 25.180 -9.129 4.053 1.00 91.62 241 CYS A O 1
ATOM 1853 N N . PRO A 1 242 ? 23.002 -8.753 4.510 1.00 90.06 242 PRO A N 1
ATOM 1854 C CA . PRO A 1 242 ? 23.020 -9.445 5.802 1.00 90.06 242 PRO A CA 1
ATOM 1855 C C . PRO A 1 242 ? 23.312 -10.940 5.673 1.00 90.06 242 PRO A C 1
ATOM 1857 O O . PRO A 1 242 ? 24.083 -11.489 6.457 1.00 90.06 242 PRO A O 1
ATOM 1860 N N . GLU A 1 243 ? 22.748 -11.605 4.660 1.00 89.94 243 GLU A N 1
ATOM 1861 C CA . GLU A 1 243 ? 22.974 -13.038 4.417 1.00 89.94 243 GLU A CA 1
ATOM 1862 C C . GLU A 1 243 ? 24.448 -13.354 4.119 1.00 89.94 243 GLU A C 1
ATOM 1864 O O . GLU A 1 243 ? 25.025 -14.292 4.678 1.00 89.94 243 GLU A O 1
ATOM 1869 N N . CYS A 1 244 ? 25.116 -12.515 3.320 1.00 88.94 244 CYS A N 1
ATOM 1870 C CA . CYS A 1 244 ? 26.558 -12.634 3.109 1.00 88.94 244 CYS A CA 1
ATOM 1871 C C . CYS A 1 244 ? 27.355 -12.409 4.404 1.00 88.94 244 CYS A C 1
ATOM 1873 O O . CYS A 1 244 ? 28.328 -13.126 4.649 1.00 88.94 244 CYS A O 1
ATOM 1875 N N . ALA A 1 245 ? 26.935 -11.456 5.245 1.00 87.81 245 ALA A N 1
ATOM 1876 C CA . ALA A 1 245 ? 27.590 -11.169 6.520 1.00 87.81 245 ALA A CA 1
ATOM 1877 C C . ALA A 1 245 ? 27.454 -12.329 7.527 1.00 87.81 245 ALA A C 1
ATOM 1879 O O . ALA A 1 245 ? 28.406 -12.622 8.252 1.00 87.81 245 ALA A O 1
ATOM 1880 N N . LYS A 1 246 ? 26.318 -13.046 7.535 1.00 86.12 246 LYS A N 1
ATOM 1881 C CA . LYS A 1 246 ? 26.122 -14.258 8.355 1.00 86.12 246 LYS A CA 1
ATOM 1882 C C . LYS A 1 246 ? 27.106 -15.368 7.978 1.00 86.12 246 LYS A C 1
ATOM 1884 O O . LYS A 1 246 ? 27.694 -15.987 8.863 1.00 86.12 246 LYS A O 1
ATOM 1889 N N . LYS A 1 247 ? 27.307 -15.602 6.674 1.00 80.25 247 LYS A N 1
ATOM 1890 C CA . LYS A 1 247 ? 28.235 -16.626 6.157 1.00 80.25 247 LYS A CA 1
ATOM 1891 C C . LYS A 1 247 ? 29.702 -16.256 6.383 1.00 80.25 247 LYS A C 1
ATOM 1893 O O . LYS A 1 247 ? 30.522 -17.136 6.616 1.00 80.25 247 LYS A O 1
ATOM 1898 N N . ASN A 1 248 ? 30.042 -14.968 6.318 1.00 69.88 248 ASN A N 1
ATOM 1899 C CA . ASN A 1 248 ? 31.416 -14.487 6.441 1.00 69.88 248 ASN A CA 1
ATOM 1900 C C . ASN A 1 248 ? 31.485 -13.190 7.261 1.00 69.88 248 ASN A C 1
ATOM 1902 O O . ASN A 1 248 ? 31.482 -12.095 6.700 1.00 69.88 248 ASN A O 1
ATOM 1906 N N . LYS A 1 249 ? 31.641 -13.314 8.589 1.00 63.09 249 LYS A N 1
ATOM 1907 C CA . LYS A 1 249 ? 31.626 -12.186 9.548 1.00 63.09 249 LYS A CA 1
ATOM 1908 C C . LYS A 1 249 ? 32.610 -11.041 9.244 1.00 63.09 249 LYS A C 1
ATOM 1910 O O . LYS A 1 249 ? 32.384 -9.926 9.696 1.00 63.09 249 LYS A O 1
ATOM 1915 N N . ASN A 1 250 ? 33.669 -11.292 8.470 1.00 63.22 250 ASN A N 1
ATOM 1916 C CA . ASN A 1 250 ? 34.707 -10.303 8.144 1.00 63.22 250 ASN A CA 1
ATOM 1917 C C . ASN A 1 250 ? 34.575 -9.677 6.743 1.00 63.22 250 ASN A C 1
ATOM 1919 O O . ASN A 1 250 ? 35.476 -8.953 6.325 1.00 63.22 250 ASN A O 1
ATOM 1923 N N . ARG A 1 251 ? 33.512 -9.966 5.979 1.00 74.12 251 ARG A N 1
ATOM 1924 C CA . ARG A 1 251 ? 33.378 -9.487 4.592 1.00 74.12 251 ARG A CA 1
ATOM 1925 C C . ARG A 1 251 ? 32.109 -8.669 4.401 1.00 74.12 251 ARG A C 1
ATOM 1927 O O . ARG A 1 251 ? 31.000 -9.173 4.539 1.00 74.12 251 ARG A O 1
ATOM 1934 N N . ILE A 1 252 ? 32.296 -7.406 4.028 1.00 84.44 252 ILE A N 1
ATOM 1935 C CA . ILE A 1 252 ? 31.211 -6.472 3.734 1.00 84.44 252 ILE A CA 1
ATOM 1936 C C . ILE A 1 252 ? 30.889 -6.566 2.243 1.00 84.44 252 ILE A C 1
ATOM 1938 O O . ILE A 1 252 ? 31.576 -5.974 1.415 1.00 84.44 252 ILE A O 1
ATOM 1942 N N . ILE A 1 253 ? 29.843 -7.315 1.901 1.00 91.19 253 ILE A N 1
ATOM 1943 C CA . ILE A 1 253 ? 29.348 -7.411 0.524 1.00 91.19 253 ILE A CA 1
ATOM 1944 C C . ILE A 1 253 ? 28.295 -6.333 0.295 1.00 91.19 253 ILE A C 1
ATOM 1946 O O . ILE A 1 253 ? 27.326 -6.247 1.050 1.00 91.19 253 ILE A O 1
ATOM 1950 N N . LYS A 1 254 ? 28.483 -5.517 -0.746 1.00 93.81 254 LYS A N 1
ATOM 1951 C CA . LYS A 1 254 ? 27.541 -4.463 -1.135 1.00 93.81 254 LYS A CA 1
ATOM 1952 C C . LYS A 1 254 ? 26.315 -5.021 -1.856 1.00 93.81 254 LYS A C 1
ATOM 1954 O O . LYS A 1 254 ? 26.378 -6.053 -2.528 1.00 93.81 254 LYS A O 1
ATOM 1959 N N . THR A 1 255 ? 25.209 -4.312 -1.708 1.00 94.69 255 THR A N 1
ATOM 1960 C CA . THR A 1 255 ? 23.943 -4.543 -2.407 1.00 94.69 255 THR A CA 1
ATOM 1961 C C . THR A 1 255 ? 23.667 -3.377 -3.349 1.00 94.69 255 THR A C 1
ATOM 1963 O O . THR A 1 255 ? 24.028 -2.234 -3.064 1.00 94.69 255 THR A O 1
ATOM 1966 N N . PHE A 1 256 ? 23.011 -3.665 -4.469 1.00 94.56 256 PHE A N 1
ATOM 1967 C CA . PHE A 1 256 ? 22.670 -2.674 -5.483 1.00 94.56 256 PHE A CA 1
ATOM 1968 C C . PHE A 1 256 ? 21.183 -2.766 -5.844 1.00 94.56 256 PHE A C 1
ATOM 1970 O O . PHE A 1 256 ? 20.635 -3.874 -5.829 1.00 94.56 256 PHE A O 1
ATOM 1977 N N . PRO A 1 257 ? 20.539 -1.629 -6.156 1.00 93.56 257 PRO A N 1
ATOM 1978 C CA . PRO A 1 257 ? 19.214 -1.561 -6.771 1.00 93.56 257 PRO A CA 1
ATOM 1979 C C . PRO A 1 257 ? 19.001 -2.565 -7.905 1.00 93.56 257 PRO A C 1
ATOM 1981 O O . PRO A 1 257 ? 19.802 -2.602 -8.838 1.00 93.56 257 PRO A O 1
ATOM 1984 N N . LEU A 1 258 ? 17.923 -3.353 -7.846 1.00 93.94 258 LEU A N 1
ATOM 1985 C CA . LEU A 1 258 ? 17.477 -4.181 -8.966 1.00 93.94 258 LEU A CA 1
ATOM 1986 C C . LEU A 1 258 ? 16.495 -3.411 -9.846 1.00 93.94 258 LEU A C 1
ATOM 1988 O O . LEU A 1 258 ? 15.441 -2.953 -9.401 1.00 93.94 258 LEU A O 1
ATOM 1992 N N . ILE A 1 259 ? 16.835 -3.344 -11.126 1.00 94.06 259 ILE A N 1
ATOM 1993 C CA . ILE A 1 259 ? 16.092 -2.644 -12.162 1.00 94.06 259 ILE A CA 1
ATOM 1994 C C . ILE A 1 259 ? 15.806 -3.634 -13.287 1.00 94.06 259 ILE A C 1
ATOM 1996 O O . ILE A 1 259 ? 16.677 -4.396 -13.682 1.00 94.06 259 ILE A O 1
ATOM 2000 N N . PHE A 1 260 ? 14.599 -3.619 -13.832 1.00 93.19 260 PHE A N 1
ATOM 2001 C CA . PHE A 1 260 ? 14.124 -4.634 -14.761 1.00 93.19 260 PHE A CA 1
ATOM 2002 C C . PHE A 1 260 ? 13.761 -4.021 -16.112 1.00 93.19 260 PHE A C 1
ATOM 2004 O O . PHE A 1 260 ? 13.143 -2.953 -16.179 1.00 93.19 260 PHE A O 1
ATOM 2011 N N . CYS A 1 261 ? 14.106 -4.708 -17.202 1.00 92.38 261 CYS A N 1
ATOM 2012 C CA . CYS A 1 261 ? 13.629 -4.363 -18.538 1.00 92.38 261 CYS A CA 1
ATOM 2013 C C . CYS A 1 261 ? 12.102 -4.426 -18.572 1.00 92.38 261 CYS A C 1
ATOM 2015 O O . CYS A 1 261 ? 11.519 -5.458 -18.246 1.00 92.38 261 CYS A O 1
ATOM 2017 N N . ARG A 1 262 ? 11.434 -3.364 -19.033 1.00 86.44 262 ARG A N 1
ATOM 2018 C CA . ARG A 1 262 ? 9.968 -3.390 -19.171 1.00 86.44 262 ARG A CA 1
ATOM 2019 C C . ARG A 1 262 ? 9.464 -4.308 -20.283 1.00 86.44 262 ARG A C 1
ATOM 2021 O O . ARG A 1 262 ? 8.297 -4.674 -20.238 1.00 86.44 262 ARG A O 1
ATOM 2028 N N . ALA A 1 263 ? 10.300 -4.650 -21.262 1.00 86.50 263 ALA A N 1
ATOM 2029 C CA . ALA A 1 263 ? 9.895 -5.501 -22.378 1.00 86.50 263 ALA A CA 1
ATOM 2030 C C . ALA A 1 263 ? 9.963 -6.998 -22.037 1.00 86.50 263 ALA A C 1
ATOM 2032 O O . ALA A 1 263 ? 9.020 -7.720 -22.332 1.00 86.50 263 ALA A O 1
ATOM 2033 N N . CYS A 1 264 ? 11.046 -7.460 -21.397 1.00 89.12 264 CYS A N 1
ATOM 2034 C CA . CYS A 1 264 ? 11.253 -8.889 -21.117 1.00 89.12 264 CYS A CA 1
ATOM 2035 C C . CYS A 1 264 ? 11.365 -9.253 -19.630 1.00 89.12 264 CYS A C 1
ATOM 2037 O O . CYS A 1 264 ? 11.432 -10.430 -19.302 1.00 89.12 264 CYS A O 1
ATOM 2039 N N . GLY A 1 265 ? 11.427 -8.276 -18.721 1.00 90.56 265 GLY A N 1
ATOM 2040 C CA . GLY A 1 265 ? 11.613 -8.532 -17.291 1.00 90.56 265 GLY A CA 1
ATOM 2041 C C . GLY A 1 265 ? 13.049 -8.857 -16.867 1.00 90.56 265 GLY A C 1
ATOM 2042 O O . GLY A 1 265 ? 13.253 -9.134 -15.694 1.00 90.56 265 GLY A O 1
ATOM 2043 N N . GLN A 1 266 ? 14.038 -8.790 -17.769 1.00 94.19 266 GLN A N 1
ATOM 2044 C CA . GLN A 1 266 ? 15.452 -9.002 -17.432 1.00 94.19 266 GLN A CA 1
ATOM 2045 C C . GLN A 1 266 ? 15.916 -8.050 -16.328 1.00 94.19 266 GLN A C 1
ATOM 2047 O O . GLN A 1 266 ? 15.785 -6.835 -16.479 1.00 94.19 266 GLN A O 1
ATOM 2052 N N . GLU A 1 267 ? 16.517 -8.590 -15.274 1.00 94.56 267 GLU A N 1
ATOM 2053 C CA . GLU A 1 267 ? 17.117 -7.833 -14.183 1.00 94.56 267 GLU A CA 1
ATOM 2054 C C . GLU A 1 267 ? 18.501 -7.267 -14.530 1.00 94.56 267 GLU A C 1
ATOM 2056 O O . GLU A 1 267 ? 19.308 -7.885 -15.230 1.00 94.56 267 GLU A O 1
ATOM 2061 N N . TYR A 1 268 ? 18.771 -6.089 -13.978 1.00 96.12 268 TYR A N 1
ATOM 2062 C CA . TYR A 1 268 ? 20.023 -5.350 -14.015 1.00 96.12 268 TYR A CA 1
ATOM 2063 C C . TYR A 1 268 ? 20.280 -4.722 -12.649 1.00 96.12 268 TYR A C 1
ATOM 2065 O O . TYR A 1 268 ? 19.344 -4.407 -11.914 1.00 96.12 268 TYR A O 1
ATOM 2073 N N . TYR A 1 269 ? 21.545 -4.458 -12.339 1.00 96.12 269 TYR A N 1
ATOM 2074 C CA . TYR A 1 269 ? 21.915 -3.733 -11.127 1.00 96.12 269 TYR A CA 1
ATOM 2075 C C . TYR A 1 269 ? 22.207 -2.268 -11.454 1.00 96.12 269 TYR A C 1
ATOM 2077 O O . TYR A 1 269 ? 23.072 -1.983 -12.285 1.00 96.12 269 TYR A O 1
ATOM 2085 N N . GLY A 1 270 ? 21.489 -1.347 -10.809 1.00 95.06 270 GLY A N 1
ATOM 2086 C CA . GLY A 1 270 ? 21.702 0.095 -10.928 1.00 95.06 270 GLY A CA 1
ATOM 2087 C C . GLY A 1 270 ? 22.967 0.530 -10.196 1.00 95.06 270 GLY A C 1
ATOM 2088 O O . GLY A 1 270 ? 23.065 0.386 -8.973 1.00 95.06 270 GLY A O 1
ATOM 2089 N N . VAL A 1 271 ? 23.952 1.038 -10.944 1.00 95.69 271 VAL A N 1
ATOM 2090 C CA . VAL A 1 271 ? 25.255 1.405 -10.381 1.00 95.69 271 VAL A CA 1
ATOM 2091 C C . VAL A 1 271 ? 25.786 2.733 -10.907 1.00 95.69 271 VAL A C 1
ATOM 2093 O O . VAL A 1 271 ? 25.444 3.203 -11.995 1.00 95.69 271 VAL A O 1
ATOM 2096 N N . GLU A 1 272 ? 26.680 3.305 -10.122 1.00 95.75 272 GLU A N 1
ATOM 2097 C CA . GLU A 1 272 ? 27.669 4.297 -10.513 1.00 95.75 272 GLU A CA 1
ATOM 2098 C C . GLU A 1 272 ? 29.047 3.617 -10.456 1.00 95.75 272 GLU A C 1
ATOM 2100 O O . GLU A 1 272 ? 29.389 2.961 -9.468 1.00 95.75 272 GLU A O 1
ATOM 2105 N N . ILE A 1 273 ? 29.829 3.743 -11.527 1.00 95.00 273 ILE A N 1
ATOM 2106 C CA . ILE A 1 273 ? 31.186 3.200 -11.633 1.00 95.00 273 ILE A CA 1
ATOM 2107 C C . ILE A 1 273 ? 32.176 4.335 -11.362 1.00 95.00 273 ILE A C 1
ATOM 2109 O O . ILE A 1 273 ? 32.287 5.265 -12.163 1.00 95.00 273 ILE A O 1
ATOM 2113 N N . ALA A 1 274 ? 32.903 4.259 -10.249 1.00 94.25 274 ALA A N 1
ATOM 2114 C CA . ALA A 1 274 ? 33.971 5.202 -9.920 1.00 94.25 274 ALA A CA 1
ATOM 2115 C C . ALA A 1 274 ? 35.189 5.035 -10.851 1.00 94.25 274 ALA A C 1
ATOM 2117 O O . ALA A 1 274 ? 35.359 3.992 -11.485 1.00 94.25 274 ALA A O 1
ATOM 2118 N N . GLU A 1 275 ? 36.079 6.034 -10.891 1.00 89.69 275 GLU A N 1
ATOM 2119 C CA . GLU A 1 275 ? 37.289 6.012 -11.736 1.00 89.69 275 GLU A CA 1
ATOM 2120 C C . GLU A 1 275 ? 38.187 4.787 -11.486 1.00 89.69 275 GLU A C 1
ATOM 2122 O O . GLU A 1 275 ? 38.799 4.257 -12.411 1.00 89.69 275 GLU A O 1
ATOM 2127 N N . ASP A 1 276 ? 38.232 4.297 -10.244 1.00 88.75 276 ASP A N 1
ATOM 2128 C CA . ASP A 1 276 ? 39.034 3.140 -9.837 1.00 88.75 276 ASP A CA 1
ATOM 2129 C C . ASP A 1 276 ? 38.326 1.781 -10.035 1.00 88.75 276 ASP A C 1
ATOM 2131 O O . ASP A 1 276 ? 38.816 0.749 -9.558 1.00 88.75 276 ASP A O 1
ATOM 2135 N N . GLY A 1 277 ? 37.166 1.788 -10.702 1.00 90.88 277 GLY A N 1
ATOM 2136 C CA . GLY A 1 277 ? 36.325 0.622 -10.973 1.00 90.88 277 GLY A CA 1
ATOM 2137 C C . GLY A 1 277 ? 35.403 0.216 -9.821 1.00 90.88 277 GLY A C 1
ATOM 2138 O O . GLY A 1 277 ? 34.725 -0.809 -9.933 1.00 90.88 277 GLY A O 1
ATOM 2139 N N . THR A 1 278 ? 35.368 0.968 -8.716 1.00 93.94 278 THR A N 1
ATOM 2140 C CA . THR A 1 278 ? 34.472 0.681 -7.587 1.00 93.94 278 THR A CA 1
ATOM 2141 C C . THR A 1 278 ? 33.010 0.903 -7.969 1.00 93.94 278 THR A C 1
ATOM 2143 O O . THR A 1 278 ? 32.677 1.918 -8.578 1.00 93.94 278 THR A O 1
ATOM 2146 N N . LEU A 1 279 ? 32.125 -0.018 -7.576 1.00 95.19 279 LEU A N 1
ATOM 2147 C CA . LEU A 1 279 ? 30.683 0.133 -7.787 1.00 95.19 279 LEU A CA 1
ATOM 2148 C C . LEU A 1 279 ? 30.005 0.800 -6.590 1.00 95.19 279 LEU A C 1
ATOM 2150 O O . LEU A 1 279 ? 30.162 0.364 -5.446 1.00 95.19 279 LEU A O 1
ATOM 2154 N N . ARG A 1 280 ? 29.195 1.821 -6.852 1.00 94.44 280 ARG A N 1
ATOM 2155 C CA . ARG A 1 280 ? 28.300 2.448 -5.875 1.00 94.44 280 ARG A CA 1
ATOM 2156 C C . ARG A 1 280 ? 26.844 2.193 -6.289 1.00 94.44 280 ARG A C 1
ATOM 2158 O O . ARG A 1 280 ? 26.558 2.195 -7.486 1.00 94.44 280 ARG A O 1
ATOM 2165 N N . PRO A 1 281 ? 25.930 1.906 -5.344 1.00 93.12 281 PRO A N 1
ATOM 2166 C CA . PRO A 1 281 ? 24.512 1.753 -5.659 1.00 93.12 281 PRO A CA 1
ATOM 2167 C C . PRO A 1 281 ? 23.946 3.070 -6.188 1.00 93.12 281 PRO A C 1
ATOM 2169 O O . PRO A 1 281 ? 24.197 4.114 -5.595 1.00 93.12 281 PRO A O 1
ATOM 2172 N N . ARG A 1 282 ? 23.183 2.998 -7.282 1.00 91.19 282 ARG A N 1
ATOM 2173 C CA . ARG A 1 282 ? 22.563 4.161 -7.923 1.00 91.19 282 ARG A CA 1
ATOM 2174 C C . ARG A 1 282 ? 21.107 3.867 -8.254 1.00 91.19 282 ARG A C 1
ATOM 2176 O O . ARG A 1 282 ? 20.820 2.863 -8.911 1.00 91.19 282 ARG A O 1
ATOM 2183 N N . ASP A 1 283 ? 20.227 4.773 -7.857 1.00 87.19 283 ASP A N 1
ATOM 2184 C CA . ASP A 1 283 ? 18.805 4.705 -8.182 1.00 87.19 283 ASP A CA 1
ATOM 2185 C C . ASP A 1 283 ? 18.573 5.101 -9.653 1.00 87.19 283 ASP A C 1
ATOM 2187 O O . ASP A 1 283 ? 19.350 5.843 -10.258 1.00 87.19 283 ASP A O 1
ATOM 2191 N N . ILE A 1 284 ? 17.489 4.616 -10.266 1.00 86.12 284 ILE A N 1
ATOM 2192 C CA . ILE A 1 284 ? 17.225 4.821 -11.705 1.00 86.12 284 ILE A CA 1
ATOM 2193 C C . ILE A 1 284 ? 17.162 6.302 -12.125 1.00 86.12 284 ILE A C 1
ATOM 2195 O O . ILE A 1 284 ? 17.596 6.638 -13.230 1.00 86.12 284 ILE A O 1
ATOM 2199 N N . ASP A 1 285 ? 16.626 7.159 -11.254 1.00 78.50 285 ASP A N 1
ATOM 2200 C CA . ASP A 1 285 ? 16.389 8.582 -11.515 1.00 78.50 285 ASP A CA 1
ATOM 2201 C C . ASP A 1 285 ? 17.566 9.475 -11.086 1.00 78.50 285 ASP A C 1
ATOM 2203 O O . ASP A 1 285 ? 17.552 10.674 -11.374 1.00 78.50 285 ASP A O 1
ATOM 2207 N N . ASP A 1 286 ? 18.586 8.906 -10.434 1.00 83.00 286 ASP A N 1
ATOM 2208 C CA . ASP A 1 286 ? 19.755 9.658 -9.991 1.00 83.00 286 ASP A CA 1
ATOM 2209 C C . ASP A 1 286 ? 20.775 9.809 -11.129 1.00 83.00 286 ASP A C 1
ATOM 2211 O O . ASP A 1 286 ? 21.327 8.830 -11.656 1.00 83.00 286 ASP A O 1
ATOM 2215 N N . ILE A 1 287 ? 20.978 11.060 -11.538 1.00 78.38 287 ILE A N 1
ATOM 2216 C CA . ILE A 1 287 ? 21.867 11.463 -12.633 1.00 78.38 287 ILE A CA 1
ATOM 2217 C C . ILE A 1 287 ? 23.045 12.311 -12.153 1.00 78.38 287 ILE A C 1
ATOM 2219 O O . ILE A 1 287 ? 23.966 12.528 -12.938 1.00 78.38 287 ILE A O 1
ATOM 2223 N N . ASP A 1 288 ? 23.008 12.800 -10.911 1.00 84.19 288 ASP A N 1
ATOM 2224 C CA . ASP A 1 288 ? 24.028 13.688 -10.351 1.00 84.19 288 ASP A CA 1
ATOM 2225 C C . ASP A 1 288 ? 25.040 12.855 -9.560 1.00 84.19 288 ASP A C 1
ATOM 2227 O O . ASP A 1 288 ? 25.071 12.843 -8.332 1.00 84.19 288 ASP A O 1
ATOM 2231 N N . VAL A 1 289 ? 25.820 12.074 -10.308 1.00 87.44 289 VAL A N 1
ATOM 2232 C CA . VAL A 1 289 ? 26.807 11.133 -9.774 1.00 87.44 289 VAL A CA 1
ATOM 2233 C C . VAL A 1 289 ? 28.227 11.575 -10.134 1.00 87.44 289 VAL A C 1
ATOM 2235 O O . VAL A 1 289 ? 28.453 12.165 -11.190 1.00 87.44 289 VAL A O 1
ATOM 2238 N N . GLU A 1 290 ? 29.197 11.286 -9.264 1.00 88.62 290 GLU A N 1
ATOM 2239 C CA . GLU A 1 290 ? 30.607 11.656 -9.470 1.00 88.62 290 GLU A CA 1
ATOM 2240 C C . GLU A 1 290 ? 31.273 10.781 -10.548 1.00 88.62 290 GLU A C 1
ATOM 2242 O O . GLU A 1 290 ? 32.131 11.236 -11.302 1.00 88.62 290 GLU A O 1
ATOM 2247 N N . GLY A 1 291 ? 30.892 9.504 -10.598 1.00 91.38 291 GLY A N 1
ATOM 2248 C CA . GLY A 1 291 ? 31.378 8.491 -11.525 1.00 91.38 291 GLY A CA 1
ATOM 2249 C C . GLY A 1 291 ? 30.499 8.311 -12.764 1.00 91.38 291 GLY A C 1
ATOM 2250 O O . GLY A 1 291 ? 29.640 9.121 -13.101 1.00 91.38 291 GLY A O 1
ATOM 2251 N N . LYS A 1 292 ? 30.707 7.202 -13.479 1.00 93.06 292 LYS A N 1
ATOM 2252 C CA . LYS A 1 292 ? 29.943 6.867 -14.687 1.00 93.06 292 LYS A CA 1
ATOM 2253 C C . LYS A 1 292 ? 28.667 6.091 -14.321 1.00 93.06 292 LYS A C 1
ATOM 2255 O O . LYS A 1 292 ? 28.787 4.955 -13.854 1.00 93.06 292 LYS A O 1
ATOM 2260 N N . PRO A 1 293 ? 27.453 6.615 -14.575 1.00 95.31 293 PRO A N 1
ATOM 2261 C CA . PRO A 1 293 ? 26.224 5.851 -14.380 1.00 95.31 293 PRO A CA 1
ATOM 2262 C C . PRO A 1 293 ? 26.148 4.693 -15.382 1.00 95.31 293 PRO A C 1
ATOM 2264 O O . PRO A 1 293 ? 26.436 4.854 -16.572 1.00 95.31 293 PRO A O 1
ATOM 2267 N N . ALA A 1 294 ? 25.756 3.516 -14.904 1.00 95.56 294 ALA A N 1
ATOM 2268 C CA . ALA A 1 294 ? 25.622 2.318 -15.723 1.00 95.56 294 ALA A CA 1
ATOM 2269 C C . ALA A 1 294 ? 24.609 1.334 -15.120 1.00 95.56 294 ALA A C 1
ATOM 2271 O O . ALA A 1 294 ? 24.082 1.529 -14.020 1.00 95.56 294 ALA A O 1
ATOM 2272 N N . TYR A 1 295 ? 24.359 0.258 -15.858 1.00 96.75 295 TYR A N 1
ATOM 2273 C CA . TYR A 1 295 ? 23.628 -0.909 -15.392 1.00 96.75 295 TYR A CA 1
ATOM 2274 C C . TYR A 1 295 ? 24.510 -2.146 -15.552 1.00 96.75 295 TYR A C 1
ATOM 2276 O O . TYR A 1 295 ? 25.194 -2.298 -16.563 1.00 96.75 295 TYR A O 1
ATOM 2284 N N . ILE A 1 296 ? 24.507 -3.040 -14.568 1.00 97.44 296 ILE A N 1
ATOM 2285 C CA . ILE A 1 296 ? 25.255 -4.298 -14.650 1.00 97.44 296 ILE A CA 1
ATOM 2286 C C . ILE A 1 296 ? 24.304 -5.425 -15.033 1.00 97.44 296 ILE A C 1
ATOM 2288 O O . ILE A 1 296 ? 23.331 -5.684 -14.329 1.00 97.44 296 ILE A O 1
ATOM 2292 N N . PHE A 1 297 ? 24.609 -6.098 -16.138 1.00 96.38 297 PHE A N 1
ATOM 2293 C CA . PHE A 1 297 ? 23.974 -7.341 -16.564 1.00 96.38 297 PHE A CA 1
ATOM 2294 C C . PHE A 1 297 ? 24.850 -8.524 -16.137 1.00 96.38 297 PHE A C 1
ATOM 2296 O O . PHE A 1 297 ? 26.060 -8.517 -16.380 1.00 96.38 297 PHE A O 1
ATOM 2303 N N . LEU A 1 298 ? 24.267 -9.531 -15.483 1.00 94.31 298 LEU A N 1
ATOM 2304 C CA . LEU A 1 298 ? 25.003 -10.736 -15.097 1.00 94.31 298 LEU A CA 1
ATOM 2305 C C . LEU A 1 298 ? 25.214 -11.637 -16.312 1.00 94.31 298 LEU A C 1
ATOM 2307 O O . LEU A 1 298 ? 24.278 -11.961 -17.033 1.00 94.31 298 LEU A O 1
ATOM 2311 N N . GLY A 1 299 ? 26.454 -12.078 -16.508 1.00 92.12 299 GLY A N 1
ATOM 2312 C CA . GLY A 1 299 ? 26.858 -12.849 -17.677 1.00 92.12 299 GLY A CA 1
ATOM 2313 C C . GLY A 1 299 ? 27.461 -11.990 -18.786 1.00 92.12 299 GLY A C 1
ATOM 2314 O O . GLY A 1 299 ? 27.780 -10.811 -18.605 1.00 92.12 299 GLY A O 1
ATOM 2315 N N . ARG A 1 300 ? 27.678 -12.627 -19.939 1.00 91.31 300 ARG A N 1
ATOM 2316 C CA . ARG A 1 300 ? 28.248 -11.990 -21.127 1.00 91.31 300 ARG A CA 1
ATOM 2317 C C . ARG A 1 300 ? 27.171 -11.795 -22.181 1.00 91.31 300 ARG A C 1
ATOM 2319 O O . ARG A 1 300 ? 26.430 -12.733 -22.466 1.00 91.31 300 ARG A O 1
ATOM 2326 N N . HIS A 1 301 ? 27.097 -10.593 -22.740 1.00 90.69 301 HIS A N 1
ATOM 2327 C CA . HIS A 1 301 ? 26.278 -10.324 -23.920 1.00 90.69 301 HIS A CA 1
ATOM 2328 C C . HIS A 1 301 ? 26.799 -11.148 -25.100 1.00 90.69 301 HIS A C 1
ATOM 2330 O O . HIS A 1 301 ? 28.007 -11.256 -25.310 1.00 90.69 301 HIS A O 1
ATOM 2336 N N . ASP A 1 302 ? 25.864 -11.747 -25.830 1.00 89.94 302 ASP A N 1
ATOM 2337 C CA . ASP A 1 302 ? 26.110 -12.533 -27.031 1.00 89.94 302 ASP A CA 1
ATOM 2338 C C . ASP A 1 302 ? 25.552 -11.762 -28.243 1.00 89.94 302 ASP A C 1
ATOM 2340 O O . ASP A 1 302 ? 24.331 -11.745 -28.449 1.00 89.94 302 ASP A O 1
ATOM 2344 N N . PRO A 1 303 ? 26.414 -11.095 -29.035 1.00 86.50 303 PRO A N 1
ATOM 2345 C CA . PRO A 1 303 ? 25.983 -10.316 -30.192 1.00 86.50 303 PRO A CA 1
ATOM 2346 C C . PRO A 1 303 ? 25.324 -11.146 -31.298 1.00 86.50 303 PRO A C 1
ATOM 2348 O O . PRO A 1 303 ? 24.622 -10.570 -32.125 1.00 86.50 303 PRO A O 1
ATOM 2351 N N . GLU A 1 304 ? 25.533 -12.468 -31.343 1.00 87.75 304 GLU A N 1
ATOM 2352 C CA . GLU A 1 304 ? 24.885 -13.326 -32.343 1.00 87.75 304 GLU A CA 1
ATOM 2353 C C . GLU A 1 304 ? 23.408 -13.549 -32.013 1.00 87.75 304 GLU A C 1
ATOM 2355 O O . GLU A 1 304 ? 22.566 -13.576 -32.910 1.00 87.75 304 GLU A O 1
ATOM 2360 N N . LYS A 1 305 ? 23.082 -13.667 -30.722 1.00 87.81 305 LYS A N 1
ATOM 2361 C CA . LYS A 1 305 ? 21.696 -13.809 -30.253 1.00 87.81 305 LYS A CA 1
ATOM 2362 C C . LYS A 1 305 ? 20.954 -12.485 -30.254 1.00 87.81 305 LYS A C 1
ATOM 2364 O O . LYS A 1 305 ? 19.790 -12.433 -30.642 1.00 87.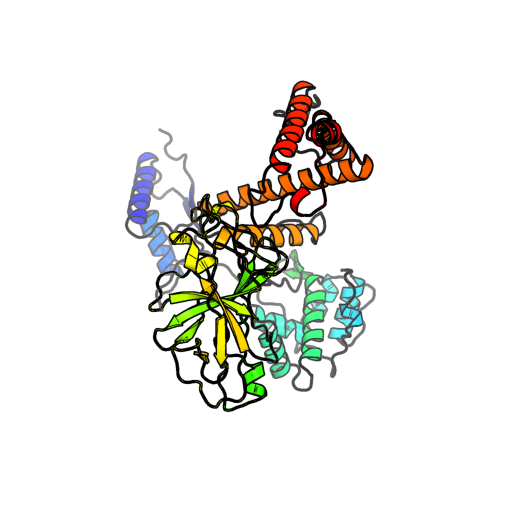81 305 LYS A O 1
ATOM 2369 N N . THR A 1 306 ? 21.635 -11.423 -29.837 1.00 89.06 306 THR A N 1
ATOM 2370 C CA . THR A 1 306 ? 21.036 -10.094 -29.726 1.00 89.06 306 THR A CA 1
ATOM 2371 C C . THR A 1 306 ? 21.912 -9.081 -30.466 1.00 89.06 306 THR A C 1
ATOM 2373 O O . THR A 1 306 ? 22.707 -8.378 -29.828 1.00 89.06 306 THR A O 1
ATOM 2376 N N . PRO A 1 307 ? 21.808 -9.019 -31.809 1.00 89.94 307 PRO A N 1
ATOM 2377 C CA . PRO A 1 307 ? 22.582 -8.087 -32.617 1.00 89.94 307 PRO A CA 1
ATOM 2378 C C . PRO A 1 307 ? 22.097 -6.641 -32.429 1.00 89.94 307 PRO A C 1
ATOM 2380 O O . PRO A 1 307 ? 20.961 -6.409 -32.001 1.00 89.94 307 PRO A O 1
ATOM 2383 N N . PRO A 1 308 ? 22.935 -5.643 -32.763 1.00 88.81 308 PRO A N 1
ATOM 2384 C CA . PRO A 1 308 ? 22.512 -4.251 -32.744 1.00 88.81 308 PRO A CA 1
ATOM 2385 C C . PRO A 1 308 ? 21.362 -4.010 -33.743 1.00 88.81 308 PRO A C 1
ATOM 2387 O O . PRO A 1 308 ? 21.371 -4.590 -34.829 1.00 88.81 308 PRO A O 1
ATOM 2390 N N . PRO A 1 309 ? 20.407 -3.116 -33.429 1.00 90.25 309 PRO A N 1
ATOM 2391 C CA . PRO A 1 309 ? 19.305 -2.781 -34.327 1.00 90.25 309 PRO A CA 1
ATOM 2392 C C . PRO A 1 309 ? 19.776 -2.269 -35.693 1.00 90.25 309 PRO A C 1
ATOM 2394 O O . PRO A 1 309 ? 20.686 -1.441 -35.767 1.00 90.25 309 PRO A O 1
ATOM 2397 N N . ASP A 1 310 ? 19.067 -2.630 -36.766 1.00 89.19 310 ASP A N 1
ATOM 2398 C CA . ASP A 1 310 ? 19.386 -2.196 -38.138 1.00 89.19 310 ASP A CA 1
ATOM 2399 C C . ASP A 1 310 ? 19.484 -0.670 -38.284 1.00 89.19 310 ASP A C 1
ATOM 2401 O O . ASP A 1 310 ? 20.312 -0.144 -39.027 1.00 89.19 310 ASP A O 1
ATOM 2405 N N . GLN A 1 311 ? 18.675 0.073 -37.521 1.00 88.75 311 GLN A N 1
ATOM 2406 C CA . GLN A 1 311 ? 18.675 1.542 -37.516 1.00 88.75 311 GLN A CA 1
ATOM 2407 C C . GLN A 1 311 ? 19.993 2.150 -37.013 1.00 88.75 311 GLN A C 1
ATOM 2409 O O . GLN A 1 311 ? 20.273 3.330 -37.255 1.00 88.75 311 GLN A O 1
ATOM 2414 N N . TRP A 1 312 ? 20.792 1.372 -36.282 1.00 91.81 312 TRP A N 1
ATOM 2415 C CA . TRP A 1 312 ? 22.101 1.781 -35.785 1.00 91.81 312 TRP A CA 1
ATOM 2416 C C . TRP A 1 312 ? 23.211 1.496 -36.787 1.00 91.81 312 TRP A C 1
ATOM 2418 O O . TRP A 1 312 ? 24.318 2.005 -36.615 1.00 91.81 312 TRP A O 1
ATOM 2428 N N . LEU A 1 313 ? 22.924 0.737 -37.844 1.00 90.75 313 LEU A N 1
ATOM 2429 C CA . LEU A 1 313 ? 23.874 0.411 -38.891 1.00 90.75 313 LEU A CA 1
ATOM 2430 C C . LEU A 1 313 ? 23.896 1.508 -39.965 1.00 90.75 313 LEU A C 1
ATOM 2432 O O . LEU A 1 313 ? 22.938 2.254 -40.186 1.00 90.75 313 LEU A O 1
ATOM 2436 N N . THR A 1 314 ? 25.037 1.669 -40.620 1.00 89.81 314 THR A N 1
ATOM 2437 C CA . THR A 1 314 ? 25.178 2.446 -41.850 1.00 89.81 314 THR A CA 1
ATOM 2438 C C . THR A 1 314 ? 24.678 1.619 -43.035 1.00 89.81 314 THR A C 1
ATOM 2440 O O . THR A 1 314 ? 24.537 0.402 -42.952 1.00 89.81 314 THR A O 1
ATOM 2443 N N . LYS A 1 315 ? 24.525 2.247 -44.208 1.00 86.00 315 LYS A N 1
ATOM 2444 C CA . LYS A 1 315 ? 24.237 1.530 -45.470 1.00 86.00 315 LYS A CA 1
ATOM 2445 C C . LYS A 1 315 ? 25.279 0.456 -45.828 1.00 86.00 315 LYS A C 1
ATOM 2447 O O . LYS A 1 315 ? 25.016 -0.390 -46.669 1.00 86.00 315 LYS A O 1
ATOM 2452 N N . THR A 1 316 ? 26.465 0.521 -45.221 1.00 84.38 316 THR A N 1
ATOM 2453 C CA . THR A 1 316 ? 27.564 -0.439 -45.386 1.00 84.38 316 THR A CA 1
ATOM 2454 C C . THR A 1 316 ? 27.596 -1.515 -44.294 1.00 84.38 316 THR A C 1
ATOM 2456 O O . THR A 1 316 ? 28.555 -2.279 -44.241 1.00 84.38 316 THR A O 1
ATOM 2459 N N . GLY A 1 317 ? 26.593 -1.562 -43.408 1.00 83.81 317 GLY A N 1
ATOM 2460 C CA . GLY A 1 317 ? 26.473 -2.555 -42.334 1.00 83.81 317 GLY A CA 1
ATOM 2461 C C . GLY A 1 317 ? 27.348 -2.295 -41.102 1.00 83.81 317 GLY A C 1
ATOM 2462 O O . GLY A 1 317 ? 27.418 -3.145 -40.223 1.00 83.81 317 GLY A O 1
ATOM 2463 N N . LYS A 1 318 ? 28.028 -1.143 -41.006 1.00 89.31 318 LYS A N 1
ATOM 2464 C CA . LYS A 1 318 ? 28.840 -0.785 -39.828 1.00 89.31 318 LYS A CA 1
ATOM 2465 C C . LYS A 1 318 ? 28.000 -0.043 -38.796 1.00 89.31 318 LYS A C 1
ATOM 2467 O O . LYS A 1 318 ? 27.174 0.781 -39.170 1.00 89.31 318 LYS A O 1
ATOM 2472 N N . VAL A 1 319 ? 28.252 -0.254 -37.507 1.00 90.50 319 VAL A N 1
ATOM 2473 C CA . VAL A 1 319 ? 27.590 0.516 -36.443 1.00 90.50 319 VAL A CA 1
ATOM 2474 C C . VAL A 1 319 ? 27.975 1.998 -36.550 1.00 90.50 319 VAL A C 1
ATOM 2476 O O . VAL A 1 319 ? 29.139 2.353 -36.741 1.00 90.50 319 VAL A O 1
ATOM 2479 N N . GLN A 1 320 ? 26.987 2.887 -36.463 1.00 90.81 320 GLN A N 1
ATOM 2480 C CA . GLN A 1 320 ? 27.206 4.331 -36.422 1.00 90.81 320 GLN A CA 1
ATOM 2481 C C . GLN A 1 320 ? 27.930 4.705 -35.120 1.00 90.81 320 GLN A C 1
ATOM 2483 O O . GLN A 1 320 ? 27.527 4.268 -34.046 1.00 90.81 320 GLN A O 1
ATOM 2488 N N . GLY A 1 321 ? 28.932 5.590 -35.181 1.00 89.50 321 GLY A N 1
ATOM 2489 C CA . GLY A 1 321 ? 29.800 5.892 -34.028 1.00 89.50 321 GLY A CA 1
ATOM 2490 C C . GLY A 1 321 ? 29.073 6.305 -32.738 1.00 89.50 321 GLY A C 1
ATOM 2491 O O . GLY A 1 321 ? 29.498 5.932 -31.652 1.00 89.50 321 GLY A O 1
ATOM 2492 N N . LYS A 1 322 ? 27.925 6.991 -32.838 1.00 89.56 322 LYS A N 1
ATOM 2493 C CA . LYS A 1 322 ? 27.083 7.366 -31.680 1.00 89.56 322 LYS A CA 1
ATOM 2494 C C . LYS A 1 322 ? 26.431 6.182 -30.945 1.00 89.56 322 LYS A C 1
ATOM 2496 O O . LYS A 1 322 ? 25.930 6.375 -29.842 1.00 89.56 322 LYS A O 1
ATOM 2501 N N . TYR A 1 323 ? 26.386 5.006 -31.571 1.00 91.81 323 TYR A N 1
ATOM 2502 C CA . TYR A 1 323 ? 25.823 3.775 -31.014 1.00 91.81 323 TYR A CA 1
ATOM 2503 C C . TYR A 1 323 ? 26.890 2.723 -30.699 1.00 91.81 323 TYR A C 1
ATOM 2505 O O . TYR A 1 323 ? 26.549 1.653 -30.207 1.00 91.81 323 TYR A O 1
ATOM 2513 N N . GLN A 1 324 ? 28.172 3.019 -30.949 1.00 91.38 324 GLN A N 1
ATOM 2514 C CA . GLN A 1 324 ? 29.260 2.060 -30.765 1.00 91.38 324 GLN A CA 1
ATOM 2515 C C . GLN A 1 324 ? 29.294 1.510 -29.332 1.00 91.38 324 GLN A C 1
ATOM 2517 O O . GLN A 1 324 ? 29.382 0.304 -29.154 1.00 91.38 324 GLN A O 1
ATOM 2522 N N . GLU A 1 325 ? 29.124 2.379 -28.330 1.00 90.94 325 GLU A N 1
ATOM 2523 C CA . GLU A 1 325 ? 29.115 1.993 -26.909 1.00 90.94 325 GLU A CA 1
ATOM 2524 C C . GLU A 1 325 ? 27.926 1.104 -26.500 1.00 90.94 325 GLU A C 1
ATOM 2526 O O . GLU A 1 325 ? 27.987 0.456 -25.463 1.00 90.94 325 GLU A O 1
ATOM 2531 N N . TYR A 1 326 ? 26.847 1.073 -27.292 1.00 91.94 326 TYR A N 1
ATOM 2532 C CA . TYR A 1 326 ? 25.654 0.256 -27.024 1.00 91.94 326 TYR A CA 1
ATOM 2533 C C . TYR A 1 326 ? 25.638 -1.046 -27.826 1.00 91.94 326 TYR A C 1
ATOM 2535 O O . TYR A 1 326 ? 24.929 -1.977 -27.455 1.00 91.94 326 TYR A O 1
ATOM 2543 N N . ALA A 1 327 ? 26.368 -1.091 -28.942 1.00 89.56 327 ALA A N 1
ATOM 2544 C CA . ALA A 1 327 ? 26.505 -2.281 -29.774 1.00 89.56 327 ALA A CA 1
ATOM 2545 C C . ALA A 1 327 ? 27.666 -3.174 -29.313 1.00 89.56 327 ALA A C 1
ATOM 2547 O O . ALA A 1 327 ? 27.561 -4.393 -29.391 1.00 89.56 327 ALA A O 1
ATOM 2548 N N . ASP A 1 328 ? 28.757 -2.567 -28.838 1.00 90.19 328 ASP A N 1
ATOM 2549 C CA . ASP A 1 328 ? 29.947 -3.251 -28.331 1.00 90.19 328 ASP A CA 1
ATOM 2550 C C . ASP A 1 328 ? 30.028 -3.069 -26.810 1.00 90.19 328 ASP A C 1
ATOM 2552 O O . ASP A 1 328 ? 30.711 -2.182 -26.290 1.00 90.19 328 ASP A O 1
ATOM 2556 N N . LEU A 1 329 ? 29.211 -3.850 -26.096 1.00 92.94 329 LEU A N 1
ATOM 2557 C CA . LEU A 1 329 ? 29.055 -3.723 -24.651 1.00 92.94 329 LEU A CA 1
ATOM 2558 C C . LEU A 1 329 ? 30.287 -4.244 -23.906 1.00 92.94 329 LEU A C 1
ATOM 2560 O O . LEU A 1 329 ? 30.710 -5.390 -24.077 1.00 92.94 329 LEU A O 1
ATOM 2564 N N . GLU A 1 330 ? 30.813 -3.412 -23.009 1.00 91.94 330 GLU A N 1
ATOM 2565 C CA . GLU A 1 330 ? 32.039 -3.696 -22.266 1.00 91.94 330 GLU A CA 1
ATOM 2566 C C . GLU A 1 330 ? 31.855 -4.900 -21.324 1.00 91.94 330 GLU A C 1
ATOM 2568 O O . GLU A 1 330 ? 31.006 -4.910 -20.430 1.00 91.94 330 GLU A O 1
ATOM 2573 N N . GLN A 1 331 ? 32.672 -5.933 -21.534 1.00 93.00 331 GLN A N 1
ATOM 2574 C CA . GLN A 1 331 ? 32.693 -7.157 -20.733 1.00 93.00 331 GLN A CA 1
ATOM 2575 C C . GLN A 1 331 ? 33.712 -7.023 -19.595 1.00 93.00 331 GLN A C 1
ATOM 2577 O O . GLN A 1 331 ? 34.860 -6.635 -19.826 1.00 93.00 331 GLN A O 1
ATOM 2582 N N . ALA A 1 332 ? 33.328 -7.385 -18.371 1.00 93.12 332 ALA A N 1
ATOM 2583 C CA . ALA A 1 332 ? 34.186 -7.255 -17.195 1.00 93.12 332 ALA A CA 1
ATOM 2584 C C . ALA A 1 332 ? 34.016 -8.415 -16.203 1.00 93.12 332 ALA A C 1
ATOM 2586 O O . ALA A 1 332 ? 33.037 -9.165 -16.228 1.00 93.12 332 ALA A O 1
ATOM 2587 N N . ASP A 1 333 ? 34.985 -8.534 -15.298 1.00 94.12 333 ASP A N 1
ATOM 2588 C CA . ASP A 1 333 ? 34.905 -9.413 -14.137 1.00 94.12 333 ASP A CA 1
ATOM 2589 C C . ASP A 1 333 ? 34.667 -8.563 -12.884 1.00 94.12 333 ASP A C 1
ATOM 2591 O O . ASP A 1 333 ? 35.483 -7.713 -12.538 1.00 94.12 333 ASP A O 1
ATOM 2595 N N . TYR A 1 334 ? 33.569 -8.790 -12.171 1.00 94.69 334 TYR A N 1
ATOM 2596 C CA . TYR A 1 334 ? 33.272 -8.115 -10.910 1.00 94.69 334 TYR A CA 1
ATOM 2597 C C . TYR A 1 334 ? 33.746 -8.947 -9.713 1.00 94.69 334 TYR A C 1
ATOM 2599 O O . TYR A 1 334 ? 33.430 -10.133 -9.608 1.00 94.69 334 TYR A O 1
ATOM 2607 N N . CYS A 1 335 ? 34.482 -8.336 -8.783 1.00 93.56 335 CYS A N 1
ATOM 2608 C CA . CYS A 1 335 ? 34.836 -8.961 -7.508 1.00 93.56 335 CYS A CA 1
ATOM 2609 C C . CYS A 1 335 ? 33.908 -8.470 -6.390 1.00 93.56 335 CYS A C 1
ATOM 2611 O O . CYS A 1 335 ? 34.007 -7.298 -6.016 1.00 93.56 335 CYS A O 1
ATOM 2613 N N . PRO A 1 336 ? 33.093 -9.349 -5.779 1.00 92.06 336 PRO A N 1
ATOM 2614 C CA . PRO A 1 336 ? 32.200 -8.957 -4.690 1.00 92.06 336 PRO A CA 1
ATOM 2615 C C . PRO A 1 336 ? 32.941 -8.519 -3.423 1.00 92.06 336 PRO A C 1
ATOM 2617 O O . PRO A 1 336 ? 32.445 -7.682 -2.677 1.00 92.06 336 PRO A O 1
ATOM 2620 N N . GLU A 1 337 ? 34.134 -9.075 -3.182 1.00 90.00 337 GLU A N 1
ATOM 2621 C CA . GLU A 1 337 ? 34.935 -8.796 -1.982 1.00 90.00 337 GLU A CA 1
ATOM 2622 C C . GLU A 1 337 ? 35.646 -7.443 -2.057 1.00 90.00 337 GLU A C 1
ATOM 2624 O O . GLU A 1 337 ? 35.695 -6.713 -1.073 1.00 90.00 337 GLU A O 1
ATOM 2629 N N . CYS A 1 338 ? 36.190 -7.098 -3.227 1.00 91.25 338 CYS A N 1
ATOM 2630 C CA . CYS A 1 338 ? 36.826 -5.799 -3.443 1.00 91.25 338 CYS A CA 1
ATOM 2631 C C . CYS A 1 338 ? 35.833 -4.718 -3.868 1.00 91.25 338 CYS A C 1
ATOM 2633 O O . CYS A 1 338 ? 36.213 -3.553 -3.901 1.00 91.25 338 CYS A O 1
ATOM 2635 N N . ASN A 1 339 ? 34.598 -5.098 -4.217 1.00 93.75 339 ASN A N 1
ATOM 2636 C CA . ASN A 1 339 ? 33.592 -4.220 -4.804 1.00 93.75 339 ASN A CA 1
ATOM 2637 C C . ASN A 1 339 ? 34.109 -3.471 -6.051 1.00 93.75 339 ASN A C 1
ATOM 2639 O O . ASN A 1 339 ? 33.884 -2.273 -6.207 1.00 93.75 339 ASN A O 1
ATOM 2643 N N . LYS A 1 340 ? 34.848 -4.171 -6.922 1.00 93.00 340 LYS A N 1
ATOM 2644 C CA . LYS A 1 340 ? 35.523 -3.580 -8.089 1.00 93.00 340 LYS A CA 1
ATOM 2645 C C . LYS A 1 340 ? 35.262 -4.352 -9.373 1.00 93.00 340 LYS A C 1
ATOM 2647 O O . LYS A 1 340 ? 35.272 -5.588 -9.371 1.00 93.00 340 LYS A O 1
ATOM 2652 N N . LEU A 1 341 ? 35.081 -3.608 -10.460 1.00 93.25 341 LEU A N 1
ATOM 2653 C CA . LEU A 1 341 ? 35.105 -4.105 -11.830 1.00 93.25 341 LEU A CA 1
ATOM 2654 C C . LEU A 1 341 ? 36.544 -4.194 -12.343 1.00 93.25 341 LEU A C 1
ATOM 2656 O O . LEU A 1 341 ? 37.310 -3.239 -12.257 1.00 93.25 341 LEU A O 1
ATOM 2660 N N . TYR A 1 342 ? 36.882 -5.337 -12.929 1.00 89.88 342 TYR A N 1
ATOM 2661 C CA . TYR A 1 342 ? 38.140 -5.581 -13.620 1.00 89.88 342 TYR A CA 1
ATOM 2662 C C . TYR A 1 342 ? 37.854 -5.713 -15.110 1.00 89.88 342 TYR A C 1
ATOM 2664 O O . TYR A 1 342 ? 37.346 -6.734 -15.583 1.00 89.88 342 TYR A O 1
ATOM 2672 N N . MET A 1 343 ? 38.160 -4.649 -15.845 1.00 81.69 343 MET A N 1
ATOM 2673 C CA . MET A 1 343 ? 38.051 -4.614 -17.299 1.00 81.69 343 MET A CA 1
ATOM 2674 C C . MET A 1 343 ? 39.337 -5.166 -17.911 1.00 81.69 343 MET A C 1
ATOM 2676 O O . MET A 1 343 ? 40.442 -4.878 -17.437 1.00 81.69 343 MET A O 1
ATOM 2680 N N . SER A 1 344 ? 39.205 -5.958 -18.974 1.00 65.94 344 SER A N 1
ATOM 2681 C CA . SER A 1 344 ? 40.365 -6.546 -19.650 1.00 65.94 344 SER A CA 1
ATOM 2682 C C . SER A 1 344 ? 41.312 -5.450 -20.155 1.00 65.94 344 SER A C 1
ATOM 2684 O O . SER A 1 344 ? 40.938 -4.633 -20.989 1.00 65.94 344 SER A O 1
ATOM 2686 N N . GLY A 1 345 ? 42.539 -5.426 -19.621 1.00 62.56 345 GLY A N 1
ATOM 2687 C CA . GLY A 1 345 ? 43.607 -4.510 -20.037 1.00 62.56 345 GLY A CA 1
ATOM 2688 C C . GLY A 1 345 ? 43.681 -3.155 -19.317 1.00 62.56 345 GLY A C 1
ATOM 2689 O O . GLY A 1 345 ? 44.569 -2.377 -19.653 1.00 62.56 345 GLY A O 1
ATOM 2690 N N . ARG A 1 346 ? 42.806 -2.854 -18.341 1.00 64.94 346 ARG A N 1
ATOM 2691 C CA . ARG A 1 346 ? 42.820 -1.563 -17.608 1.00 64.94 346 ARG A CA 1
ATOM 2692 C C . ARG A 1 346 ? 43.182 -1.652 -16.125 1.00 64.94 346 ARG A C 1
ATOM 2694 O O . ARG A 1 346 ? 43.669 -0.672 -15.573 1.00 64.94 346 ARG A O 1
ATOM 2701 N N . THR A 1 347 ? 42.947 -2.790 -15.475 1.00 64.06 347 THR A N 1
ATOM 2702 C CA . THR A 1 347 ? 43.089 -2.914 -14.015 1.00 64.06 347 THR A CA 1
ATOM 2703 C C . THR A 1 347 ? 43.767 -4.231 -13.659 1.00 64.06 347 THR A C 1
ATOM 2705 O O . THR A 1 347 ? 43.396 -5.276 -14.195 1.00 64.06 347 THR A O 1
ATOM 2708 N N . GLU A 1 348 ? 44.738 -4.205 -12.743 1.00 71.75 348 GLU A N 1
ATOM 2709 C CA . GLU A 1 348 ? 45.355 -5.436 -12.241 1.00 71.75 348 GLU A CA 1
ATOM 2710 C C . GLU A 1 348 ? 44.324 -6.268 -11.454 1.00 71.75 348 GLU A C 1
ATOM 2712 O O . GLU A 1 348 ? 43.655 -5.737 -10.560 1.00 71.75 348 GLU A O 1
ATOM 2717 N N . PRO A 1 349 ? 44.150 -7.562 -11.771 1.00 74.19 349 PRO A N 1
ATOM 2718 C CA . PRO A 1 349 ? 43.156 -8.399 -11.114 1.00 74.19 349 PRO A CA 1
ATOM 2719 C C . PRO A 1 349 ? 43.550 -8.688 -9.662 1.00 74.19 349 PRO A C 1
ATOM 2721 O O . PRO A 1 349 ? 44.666 -9.115 -9.381 1.00 74.19 349 PRO A O 1
ATOM 2724 N N . CYS A 1 350 ? 42.617 -8.517 -8.717 1.00 84.38 350 CYS A N 1
ATOM 2725 C CA . CYS A 1 350 ? 42.881 -8.925 -7.333 1.00 84.38 350 CYS A CA 1
ATOM 2726 C C . CYS A 1 350 ? 42.873 -10.453 -7.156 1.00 84.38 350 CYS A C 1
ATOM 2728 O O . CYS A 1 350 ? 42.195 -11.163 -7.903 1.00 84.38 350 CYS A O 1
ATOM 2730 N N . LEU A 1 351 ? 43.541 -10.919 -6.095 1.00 84.81 351 LEU A N 1
ATOM 2731 C CA . LEU A 1 351 ? 43.705 -12.331 -5.712 1.00 84.81 351 LEU A CA 1
ATOM 2732 C C . LEU A 1 351 ? 42.469 -12.967 -5.044 1.00 84.81 351 LEU A C 1
ATOM 2734 O O . LEU A 1 351 ? 42.545 -14.094 -4.557 1.00 84.81 351 LEU A O 1
ATOM 2738 N N . CYS A 1 352 ? 41.338 -12.261 -4.973 1.00 85.38 352 CYS A N 1
ATOM 2739 C CA . CYS A 1 352 ? 40.118 -12.823 -4.399 1.00 85.38 352 CYS A CA 1
ATOM 2740 C C . CYS A 1 352 ? 39.629 -14.024 -5.228 1.00 85.38 352 CYS A C 1
ATOM 2742 O O . CYS A 1 352 ? 39.628 -13.953 -6.460 1.00 85.38 352 CYS A O 1
ATOM 2744 N N . PRO A 1 353 ? 39.148 -15.095 -4.572 1.00 82.06 353 PRO A N 1
ATOM 2745 C CA . PRO A 1 353 ? 38.795 -16.350 -5.236 1.00 82.06 353 PRO A CA 1
ATOM 2746 C C . PRO A 1 353 ? 37.557 -16.235 -6.132 1.00 82.06 353 PRO A C 1
ATOM 2748 O O . PRO A 1 353 ? 37.383 -17.029 -7.050 1.00 82.06 353 PRO A O 1
ATOM 2751 N N . THR A 1 354 ? 36.689 -15.255 -5.867 1.00 85.62 354 THR A N 1
ATOM 2752 C CA . THR A 1 354 ? 35.390 -15.133 -6.534 1.00 85.62 354 THR A CA 1
ATOM 2753 C C . THR A 1 354 ? 35.373 -13.961 -7.504 1.00 85.62 354 THR A C 1
ATOM 2755 O O . THR A 1 354 ? 35.614 -12.818 -7.109 1.00 85.62 354 THR A O 1
ATOM 2758 N N . LYS A 1 355 ? 35.018 -14.240 -8.763 1.00 91.00 355 LYS A N 1
ATOM 2759 C CA . LYS A 1 355 ? 34.809 -13.248 -9.824 1.00 91.00 355 LYS A CA 1
ATOM 2760 C C . LYS A 1 355 ? 33.527 -13.572 -10.583 1.00 91.00 355 LYS A C 1
ATOM 2762 O O . LYS A 1 355 ? 33.372 -14.682 -11.082 1.00 91.00 355 LYS A O 1
ATOM 2767 N N . MET A 1 356 ? 32.630 -12.601 -10.683 1.00 94.19 356 MET A N 1
ATOM 2768 C CA . MET A 1 356 ? 31.391 -12.706 -11.449 1.00 94.19 356 MET A CA 1
ATOM 2769 C C . MET A 1 356 ? 31.624 -12.156 -12.851 1.00 94.19 356 MET A C 1
ATOM 2771 O O . MET A 1 356 ? 32.151 -11.055 -12.994 1.00 94.19 356 MET A O 1
ATOM 2775 N N . LYS A 1 357 ? 31.236 -12.899 -13.889 1.00 94.88 357 LYS A N 1
ATOM 2776 C CA . LYS A 1 357 ? 31.245 -12.377 -15.262 1.00 94.88 357 LYS A CA 1
ATOM 2777 C C . LYS A 1 357 ? 30.072 -11.421 -15.428 1.00 94.88 357 LYS A C 1
ATOM 2779 O O . LYS A 1 357 ? 28.943 -11.802 -15.123 1.00 94.88 357 LYS A O 1
ATOM 2784 N N . VAL A 1 358 ? 30.340 -10.208 -15.894 1.00 95.88 358 VAL A N 1
ATOM 2785 C CA . VAL A 1 358 ? 29.321 -9.173 -16.064 1.00 95.88 358 VAL A CA 1
ATOM 2786 C C . VAL A 1 358 ? 29.507 -8.406 -17.368 1.00 95.88 358 VAL A C 1
ATOM 2788 O O . VAL A 1 358 ? 30.622 -8.258 -17.867 1.00 95.88 358 VAL A O 1
ATOM 2791 N N . THR A 1 359 ? 28.408 -7.871 -17.884 1.00 96.25 359 THR A N 1
ATOM 2792 C CA . THR A 1 359 ? 28.392 -6.906 -18.983 1.00 96.25 359 THR A CA 1
ATOM 2793 C C . THR A 1 359 ? 27.970 -5.546 -18.443 1.00 96.25 359 THR A C 1
ATOM 2795 O O . THR A 1 359 ? 26.972 -5.439 -17.726 1.00 96.25 359 THR A O 1
ATOM 2798 N N . VAL A 1 360 ? 28.710 -4.500 -18.801 1.00 96.62 360 VAL A N 1
ATOM 2799 C CA . VAL A 1 360 ? 28.375 -3.116 -18.463 1.00 96.62 360 VAL A CA 1
ATOM 2800 C C . VAL A 1 360 ? 27.454 -2.555 -19.543 1.00 96.62 360 VAL A C 1
ATOM 2802 O O . VAL A 1 360 ? 27.847 -2.396 -20.696 1.00 96.62 360 VAL A O 1
ATOM 2805 N N . VAL A 1 361 ? 26.220 -2.237 -19.161 1.00 96.69 361 VAL A N 1
ATOM 2806 C CA . VAL A 1 361 ? 25.221 -1.606 -20.026 1.00 96.69 361 VAL A CA 1
ATOM 2807 C C . VAL A 1 361 ? 25.237 -0.091 -19.776 1.00 96.69 361 VAL A C 1
ATOM 2809 O O . VAL A 1 361 ? 25.041 0.334 -18.632 1.00 96.69 361 VAL A O 1
ATOM 2812 N N . PRO A 1 362 ? 25.482 0.747 -20.800 1.00 94.81 362 PRO A N 1
ATOM 2813 C CA . PRO A 1 362 ? 25.596 2.190 -20.611 1.00 94.81 362 PRO A CA 1
ATOM 2814 C C . PRO A 1 362 ? 24.284 2.863 -20.192 1.00 94.81 362 PRO A C 1
ATOM 2816 O O . PRO A 1 362 ? 23.192 2.443 -20.579 1.00 94.81 362 PRO A O 1
ATOM 2819 N N . TYR A 1 363 ? 24.414 3.971 -19.459 1.00 93.31 363 TYR A N 1
ATOM 2820 C CA . TYR A 1 363 ? 23.366 4.979 -19.321 1.00 93.31 363 TYR A CA 1
ATOM 2821 C C . TYR A 1 363 ? 23.506 6.041 -20.431 1.00 93.31 363 TYR A C 1
ATOM 2823 O O . TYR A 1 363 ? 24.625 6.494 -20.686 1.00 93.31 363 TYR A O 1
ATOM 2831 N N . PRO A 1 364 ? 22.405 6.519 -21.043 1.00 94.00 364 PRO A N 1
ATOM 2832 C CA . PRO A 1 364 ? 21.020 6.062 -20.877 1.00 94.00 364 PRO A CA 1
ATOM 2833 C C . PRO A 1 364 ? 20.791 4.667 -21.475 1.00 94.00 364 PRO A C 1
ATOM 2835 O O . PRO A 1 364 ? 21.388 4.328 -22.485 1.00 94.00 364 PRO A O 1
ATOM 2838 N N . PHE A 1 365 ? 19.873 3.879 -20.924 1.00 94.56 365 PHE A N 1
ATOM 2839 C CA . PHE A 1 365 ? 19.526 2.556 -21.438 1.00 94.56 365 PHE A CA 1
ATOM 2840 C C . PHE A 1 365 ? 18.907 2.677 -22.835 1.00 94.56 365 PHE A C 1
ATOM 2842 O O . PHE A 1 365 ? 17.794 3.182 -22.992 1.00 94.56 365 PHE A O 1
ATOM 2849 N N . LEU A 1 366 ? 19.618 2.245 -23.878 1.00 94.44 366 LEU A N 1
ATOM 2850 C CA . LEU A 1 366 ? 19.111 2.271 -25.260 1.00 94.44 366 LEU A CA 1
ATOM 2851 C C . LEU A 1 366 ? 18.866 0.886 -25.843 1.00 94.44 366 LEU A C 1
ATOM 2853 O O . LEU A 1 366 ? 18.221 0.797 -26.881 1.00 94.44 366 LEU A O 1
ATOM 2857 N N . PHE A 1 367 ? 19.368 -0.170 -25.208 1.00 94.62 367 PHE A N 1
ATOM 2858 C CA . PHE A 1 367 ? 19.302 -1.524 -25.738 1.00 94.62 367 PHE A CA 1
ATOM 2859 C C . PHE A 1 367 ? 19.352 -2.557 -24.619 1.00 94.62 367 PHE A C 1
ATOM 2861 O O . PHE A 1 367 ? 20.148 -2.437 -23.688 1.00 94.62 367 PHE A O 1
ATOM 2868 N N . CYS A 1 368 ? 18.491 -3.566 -24.721 1.00 95.25 368 CYS A N 1
ATOM 2869 C CA . CYS A 1 368 ? 18.462 -4.706 -23.820 1.00 95.25 368 CYS A CA 1
ATOM 2870 C C . CYS A 1 368 ? 19.324 -5.849 -24.383 1.00 95.25 368 CYS A C 1
ATOM 2872 O O . CYS A 1 368 ? 18.902 -6.485 -25.349 1.00 95.25 368 CYS A O 1
ATOM 2874 N N . PRO A 1 369 ? 20.477 -6.179 -23.765 1.00 93.88 369 PRO A N 1
ATOM 2875 C CA . PRO A 1 369 ? 21.347 -7.262 -24.237 1.00 93.88 369 PRO A CA 1
ATOM 2876 C C . PRO A 1 369 ? 20.867 -8.672 -23.876 1.00 93.88 369 PRO A C 1
ATOM 2878 O O . PRO A 1 369 ? 21.610 -9.633 -24.061 1.00 93.88 369 PRO A O 1
ATOM 2881 N N . SER A 1 370 ? 19.663 -8.817 -23.313 1.00 92.75 370 SER A N 1
ATOM 2882 C CA . SER A 1 370 ? 19.120 -10.137 -22.988 1.00 92.75 370 SER A CA 1
ATOM 2883 C C . SER A 1 370 ? 18.904 -10.946 -24.272 1.00 92.75 370 SER A C 1
ATOM 2885 O O . SER A 1 370 ? 18.462 -10.400 -25.289 1.00 92.75 370 SER A O 1
ATOM 2887 N N . GLY A 1 371 ? 19.214 -12.244 -24.216 1.00 83.75 371 GLY A N 1
ATOM 2888 C CA . GLY A 1 371 ? 19.243 -13.146 -25.375 1.00 83.75 371 GLY A CA 1
ATOM 2889 C C . GLY A 1 371 ? 17.914 -13.287 -26.122 1.00 83.75 371 GLY A C 1
ATOM 2890 O O . GLY A 1 371 ? 17.917 -13.629 -27.296 1.00 83.75 371 GLY A O 1
ATOM 2891 N N . GLU A 1 372 ? 16.790 -13.008 -25.459 1.00 80.88 372 GLU A N 1
ATOM 2892 C CA . GLU A 1 372 ? 15.437 -13.170 -26.015 1.00 80.88 372 GLU A CA 1
ATOM 2893 C C . GLU A 1 372 ? 14.691 -11.835 -26.190 1.00 80.88 372 GLU A C 1
ATOM 2895 O O . GLU A 1 372 ? 13.494 -11.826 -26.462 1.00 80.88 372 GLU A O 1
ATOM 2900 N N . CYS A 1 373 ? 15.366 -10.693 -26.005 1.00 89.44 373 CYS A N 1
ATOM 2901 C CA . CYS A 1 373 ? 14.702 -9.387 -25.978 1.00 89.44 373 CYS A CA 1
ATOM 2902 C C . CYS A 1 373 ? 15.104 -8.471 -27.135 1.00 89.44 373 CYS A C 1
ATOM 2904 O O . CYS A 1 373 ? 14.290 -8.192 -28.010 1.00 89.44 373 CYS A O 1
ATOM 2906 N N . GLY A 1 374 ? 16.327 -7.931 -27.119 1.00 89.25 374 GLY A N 1
ATOM 2907 C CA . GLY A 1 374 ? 16.800 -6.997 -28.147 1.00 89.25 374 GLY A CA 1
ATOM 2908 C C . GLY A 1 374 ? 16.006 -5.692 -28.279 1.00 89.25 374 GLY A C 1
ATOM 2909 O O . GLY A 1 374 ? 16.211 -4.960 -29.249 1.00 89.25 374 GLY A O 1
ATOM 2910 N N . VAL A 1 375 ? 15.114 -5.369 -27.328 1.00 91.50 375 VAL A N 1
ATOM 2911 C CA . VAL A 1 375 ? 14.372 -4.102 -27.363 1.00 91.50 375 VAL A CA 1
ATOM 2912 C C . VAL A 1 375 ? 15.354 -2.938 -27.368 1.00 91.50 375 VAL A C 1
ATOM 2914 O O . VAL A 1 375 ? 16.335 -2.928 -26.617 1.00 91.50 375 VAL A O 1
ATOM 2917 N N . TYR A 1 376 ? 15.072 -1.943 -28.201 1.00 92.62 376 TYR A N 1
ATOM 2918 C CA . TYR A 1 376 ? 15.887 -0.749 -28.311 1.00 92.62 376 TYR A CA 1
ATOM 2919 C C . TYR A 1 376 ? 15.039 0.518 -28.256 1.00 92.62 376 TYR A C 1
ATOM 2921 O O . TYR A 1 376 ? 13.862 0.532 -28.616 1.00 92.62 376 TYR A O 1
ATOM 2929 N N . TYR A 1 377 ? 15.659 1.597 -27.792 1.00 90.25 377 TYR A N 1
ATOM 2930 C CA . TYR A 1 377 ? 15.021 2.888 -27.579 1.00 90.25 377 TYR A CA 1
ATOM 2931 C C . TYR A 1 377 ? 15.858 4.006 -28.192 1.00 90.25 377 TYR A C 1
ATOM 2933 O O . TYR A 1 377 ? 17.081 3.913 -28.306 1.00 90.25 377 TYR A O 1
ATOM 2941 N N . ASP A 1 378 ? 15.199 5.106 -28.545 1.00 87.38 378 ASP A N 1
ATOM 2942 C CA . ASP A 1 378 ? 15.896 6.365 -28.777 1.00 87.38 378 ASP A CA 1
ATOM 2943 C C . ASP A 1 378 ? 16.153 7.100 -27.438 1.00 87.38 378 ASP A C 1
ATOM 2945 O O . ASP A 1 378 ? 15.824 6.624 -26.345 1.00 87.38 378 ASP A O 1
ATOM 2949 N N . ARG A 1 379 ? 16.792 8.273 -27.504 1.00 87.19 379 ARG A N 1
ATOM 2950 C CA . ARG A 1 379 ? 17.114 9.083 -26.315 1.00 87.19 379 ARG A CA 1
ATOM 2951 C C . ARG A 1 379 ? 15.932 9.921 -25.799 1.00 87.19 379 ARG A C 1
ATOM 2953 O O . ARG A 1 379 ? 16.118 10.670 -24.847 1.00 87.19 379 ARG A O 1
ATOM 2960 N N . ARG A 1 380 ? 14.745 9.860 -26.420 1.00 84.50 380 ARG A N 1
ATOM 2961 C CA . ARG A 1 380 ? 13.596 10.709 -26.052 1.00 84.50 380 ARG A CA 1
ATOM 2962 C C . ARG A 1 380 ? 12.845 10.184 -24.820 1.00 84.50 380 ARG A C 1
ATOM 2964 O O . ARG A 1 380 ? 12.540 11.002 -23.949 1.00 84.50 380 ARG A O 1
ATOM 2971 N N . PRO A 1 381 ? 12.532 8.877 -24.682 1.00 81.88 381 PRO A N 1
ATOM 2972 C CA . PRO A 1 381 ? 11.962 8.353 -23.454 1.00 81.88 381 PRO A CA 1
ATOM 2973 C C . PRO A 1 381 ? 12.945 8.496 -22.296 1.00 81.88 381 PRO A C 1
ATOM 2975 O O . PRO A 1 381 ? 14.106 8.103 -22.395 1.00 81.88 381 PRO A O 1
ATOM 2978 N N . ARG A 1 382 ? 12.443 8.983 -21.160 1.00 85.06 382 ARG A N 1
ATOM 2979 C CA . ARG A 1 382 ? 13.141 8.876 -19.869 1.00 85.06 382 ARG A CA 1
ATOM 2980 C C . ARG A 1 382 ? 13.362 7.410 -19.496 1.00 85.06 382 ARG A C 1
ATOM 2982 O O . ARG A 1 382 ? 12.519 6.582 -19.846 1.00 85.06 382 ARG A O 1
ATOM 2989 N N . GLU A 1 383 ? 14.394 7.120 -18.709 1.00 87.06 383 GLU A N 1
ATOM 2990 C CA . GLU A 1 383 ? 14.747 5.761 -18.261 1.00 87.06 383 GLU A CA 1
ATOM 2991 C C . GLU A 1 383 ? 13.587 5.020 -17.607 1.00 87.06 383 GLU A C 1
ATOM 2993 O O . GLU A 1 383 ? 13.324 3.867 -17.937 1.00 87.06 383 GLU A O 1
ATOM 2998 N N . PHE A 1 384 ? 12.799 5.714 -16.784 1.00 82.12 384 PHE A N 1
ATOM 2999 C CA . PHE A 1 384 ? 11.618 5.146 -16.137 1.00 82.12 384 PHE A CA 1
ATOM 3000 C C . PHE A 1 384 ? 10.582 4.562 -17.138 1.00 82.12 384 PHE A C 1
ATOM 3002 O O . PHE A 1 384 ? 9.730 3.754 -16.757 1.00 82.12 384 PHE A O 1
ATOM 3009 N N . ASN A 1 385 ? 10.594 4.975 -18.420 1.00 81.94 385 ASN A N 1
ATOM 3010 C CA . ASN A 1 385 ? 9.753 4.380 -19.480 1.00 81.94 385 ASN A CA 1
ATOM 3011 C C . ASN A 1 385 ? 10.285 3.042 -20.003 1.00 81.94 385 ASN A C 1
ATOM 3013 O O . ASN A 1 385 ? 9.512 2.271 -20.561 1.00 81.94 385 ASN A O 1
ATOM 3017 N N . LYS A 1 386 ? 11.589 2.810 -19.890 1.00 88.19 386 LYS A N 1
ATOM 3018 C CA . LYS A 1 386 ? 12.306 1.673 -20.482 1.00 88.19 386 LYS A CA 1
ATOM 3019 C C . LYS A 1 386 ? 12.535 0.572 -19.452 1.00 88.19 386 LYS A C 1
ATOM 3021 O O . LYS A 1 386 ? 12.513 -0.616 -19.763 1.00 88.19 386 LYS A O 1
ATOM 3026 N N . LEU A 1 387 ? 12.714 0.998 -18.210 1.00 90.44 387 LEU A N 1
ATOM 3027 C CA . LEU A 1 387 ? 13.045 0.172 -17.069 1.00 90.44 387 LEU A CA 1
ATOM 3028 C C . LEU A 1 387 ? 12.011 0.374 -15.950 1.00 90.44 387 LEU A C 1
ATOM 3030 O O . LEU A 1 387 ? 11.285 1.375 -15.918 1.00 90.44 387 LEU A O 1
ATOM 3034 N N . PHE A 1 388 ? 11.910 -0.584 -15.036 1.00 86.69 388 PHE A N 1
ATOM 3035 C CA . PHE A 1 388 ? 11.124 -0.446 -13.812 1.00 86.69 388 PHE A CA 1
ATOM 3036 C C . PHE A 1 388 ? 11.876 -1.014 -12.616 1.00 86.69 388 PHE A C 1
ATOM 3038 O O . PHE A 1 388 ? 12.670 -1.934 -12.764 1.00 86.69 388 PHE A O 1
ATOM 3045 N N . SER A 1 389 ? 11.595 -0.489 -11.431 1.00 87.44 389 SER A N 1
ATOM 3046 C CA . SER A 1 389 ? 12.041 -1.061 -10.165 1.00 87.44 389 SER A CA 1
ATOM 3047 C C . SER A 1 389 ? 10.843 -1.319 -9.254 1.00 87.44 389 SER A C 1
ATOM 3049 O O . SER A 1 389 ? 9.753 -0.753 -9.437 1.00 87.44 389 SER A O 1
ATOM 3051 N N . PHE A 1 390 ? 11.017 -2.226 -8.293 1.00 82.25 390 PHE A N 1
ATOM 3052 C CA . PHE A 1 390 ? 10.007 -2.467 -7.265 1.00 82.25 390 PHE A CA 1
ATOM 3053 C C . PHE A 1 390 ? 9.841 -1.234 -6.372 1.00 82.25 390 PHE A C 1
ATOM 3055 O O . PHE A 1 390 ? 10.736 -0.403 -6.258 1.00 82.25 390 PHE A O 1
ATOM 3062 N N . GLY A 1 391 ? 8.659 -1.086 -5.776 1.00 75.88 391 GLY A N 1
ATOM 3063 C CA . GLY A 1 391 ? 8.360 0.066 -4.926 1.00 75.88 391 GLY A CA 1
ATOM 3064 C C . GLY A 1 391 ? 7.936 1.331 -5.678 1.00 75.88 391 GLY A C 1
ATOM 3065 O O . GLY A 1 391 ? 7.606 2.328 -5.054 1.00 75.88 391 GLY A O 1
ATOM 3066 N N . THR A 1 392 ? 7.830 1.311 -7.008 1.00 71.88 392 THR A N 1
ATOM 3067 C CA . THR A 1 392 ? 7.469 2.487 -7.834 1.00 71.88 392 THR A CA 1
ATOM 3068 C C . THR A 1 392 ? 5.960 2.796 -7.895 1.00 71.88 392 THR A C 1
ATOM 3070 O O . THR A 1 392 ? 5.478 3.476 -8.806 1.00 71.88 392 THR A O 1
ATOM 3073 N N . VAL A 1 393 ? 5.176 2.307 -6.927 1.00 73.19 393 VAL A N 1
ATOM 3074 C CA . VAL A 1 393 ? 3.727 2.553 -6.865 1.00 73.19 393 VAL A CA 1
ATOM 3075 C C . VAL A 1 393 ? 3.464 3.984 -6.401 1.00 73.19 393 VAL A C 1
ATOM 3077 O O . VAL A 1 393 ? 3.826 4.372 -5.294 1.00 73.19 393 VAL A O 1
ATOM 3080 N N . GLY A 1 394 ? 2.789 4.771 -7.240 1.00 75.25 394 GLY A N 1
ATOM 3081 C CA . GLY A 1 394 ? 2.377 6.125 -6.877 1.00 75.25 394 GLY A CA 1
ATOM 3082 C C . GLY A 1 394 ? 1.313 6.126 -5.776 1.00 75.25 394 GLY A C 1
ATOM 3083 O O . GLY A 1 394 ? 0.406 5.289 -5.788 1.00 75.25 394 GLY A O 1
ATOM 3084 N N . ARG A 1 395 ? 1.385 7.116 -4.875 1.00 77.50 395 ARG A N 1
ATOM 3085 C CA . ARG A 1 395 ? 0.474 7.288 -3.725 1.00 77.50 395 ARG A CA 1
ATOM 3086 C C . ARG A 1 395 ? -1.001 7.106 -4.090 1.00 77.50 395 ARG A C 1
ATOM 3088 O O . ARG A 1 395 ? -1.673 6.293 -3.472 1.00 77.50 395 ARG A O 1
ATOM 3095 N N . SER A 1 396 ? -1.477 7.762 -5.151 1.00 80.50 396 SER A N 1
ATOM 3096 C CA . SER A 1 396 ? -2.878 7.655 -5.585 1.00 80.50 396 SER A CA 1
ATOM 3097 C C . SER A 1 396 ? -3.276 6.224 -5.962 1.00 80.50 396 SER A C 1
ATOM 3099 O O . SER A 1 396 ? -4.362 5.786 -5.624 1.00 80.50 396 SER A O 1
ATOM 3101 N N . THR A 1 397 ? -2.400 5.456 -6.621 1.00 80.94 397 THR A N 1
ATOM 3102 C CA . THR A 1 397 ? -2.715 4.055 -6.960 1.00 80.94 397 THR A CA 1
ATOM 3103 C C . THR A 1 397 ? -2.778 3.181 -5.709 1.00 80.94 397 THR A C 1
ATOM 3105 O O . THR A 1 397 ? -3.666 2.340 -5.608 1.00 80.94 397 THR A O 1
ATOM 3108 N N . ALA A 1 398 ? -1.871 3.389 -4.749 1.00 83.06 398 ALA A N 1
ATOM 3109 C CA . ALA A 1 398 ? -1.897 2.665 -3.481 1.00 83.06 398 ALA A CA 1
ATOM 3110 C C . ALA A 1 398 ? -3.182 2.964 -2.691 1.00 83.06 398 ALA A C 1
ATOM 3112 O O . ALA A 1 398 ? -3.872 2.030 -2.281 1.00 83.06 398 ALA A O 1
ATOM 3113 N N . THR A 1 399 ? -3.547 4.245 -2.556 1.00 85.31 399 THR A N 1
ATOM 3114 C CA . THR A 1 399 ? -4.793 4.672 -1.903 1.00 85.31 399 THR A CA 1
ATOM 3115 C C . THR A 1 399 ? -6.010 4.033 -2.564 1.00 85.31 399 THR A C 1
ATOM 3117 O O . THR A 1 399 ? -6.831 3.438 -1.873 1.00 85.31 399 THR A O 1
ATOM 3120 N N . ASP A 1 400 ? -6.103 4.072 -3.895 1.00 85.75 400 ASP A N 1
ATOM 3121 C CA . ASP A 1 400 ? -7.233 3.500 -4.629 1.00 85.75 400 ASP A CA 1
ATOM 3122 C C . ASP A 1 400 ? -7.393 1.998 -4.372 1.00 85.75 400 ASP A C 1
ATOM 3124 O O . ASP A 1 400 ? -8.514 1.529 -4.163 1.00 85.75 400 ASP A O 1
ATOM 3128 N N . VAL A 1 401 ? -6.290 1.242 -4.383 1.00 84.88 401 VAL A N 1
ATOM 3129 C CA . VAL A 1 401 ? -6.303 -0.210 -4.151 1.00 84.88 401 VAL A CA 1
ATOM 3130 C C . VAL A 1 401 ? -6.722 -0.525 -2.719 1.00 84.88 401 VAL A C 1
ATOM 3132 O O . VAL A 1 401 ? -7.612 -1.353 -2.530 1.00 84.88 401 VAL A O 1
ATOM 3135 N N . ILE A 1 402 ? -6.137 0.156 -1.729 1.00 86.62 402 ILE A N 1
ATOM 3136 C CA . ILE A 1 402 ? -6.459 -0.050 -0.311 1.00 86.62 402 ILE A CA 1
ATOM 3137 C C . ILE A 1 402 ? -7.930 0.285 -0.060 1.00 86.62 402 ILE A C 1
ATOM 3139 O O . ILE A 1 402 ? -8.674 -0.555 0.434 1.00 86.62 402 ILE A O 1
ATOM 3143 N N . VAL A 1 403 ? -8.382 1.472 -0.471 1.00 87.88 403 VAL A N 1
ATOM 3144 C CA . VAL A 1 403 ? -9.764 1.924 -0.262 1.00 87.88 403 VAL A CA 1
ATOM 3145 C C . VAL A 1 403 ? -10.757 0.998 -0.965 1.00 87.88 403 VAL A C 1
ATOM 3147 O O . VAL A 1 403 ? -11.748 0.592 -0.360 1.00 87.88 403 VAL A O 1
ATOM 3150 N N . SER A 1 404 ? -10.487 0.612 -2.216 1.00 86.25 404 SER A N 1
ATOM 3151 C CA . SER A 1 404 ? -11.375 -0.289 -2.962 1.00 86.25 404 SER A CA 1
ATOM 3152 C C . SER A 1 404 ? -11.435 -1.681 -2.335 1.00 86.25 404 SER A C 1
ATOM 3154 O O . SER A 1 404 ? -12.513 -2.266 -2.254 1.00 86.25 404 SER A O 1
ATOM 3156 N N . HIS A 1 405 ? -10.299 -2.225 -1.888 1.00 87.62 405 HIS A N 1
ATOM 3157 C CA . HIS A 1 405 ? -10.264 -3.528 -1.229 1.00 87.62 405 HIS A CA 1
ATOM 3158 C C . HIS A 1 405 ? -11.019 -3.498 0.101 1.00 87.62 405 HIS A C 1
ATOM 3160 O O . HIS A 1 405 ? -11.875 -4.351 0.323 1.00 87.62 405 HIS A O 1
ATOM 3166 N N . THR A 1 406 ? -10.785 -2.477 0.930 1.00 88.06 406 THR A N 1
ATOM 3167 C CA . THR A 1 406 ? -11.489 -2.303 2.205 1.00 88.06 406 THR A CA 1
ATOM 3168 C C . THR A 1 406 ? -12.998 -2.186 1.993 1.00 88.06 406 THR A C 1
ATOM 3170 O O . THR A 1 406 ? -13.754 -2.905 2.635 1.00 88.06 406 THR A O 1
ATOM 3173 N N . LEU A 1 407 ? -13.465 -1.367 1.043 1.00 88.12 407 LEU A N 1
ATOM 3174 C CA . LEU A 1 407 ? -14.902 -1.257 0.743 1.00 88.12 407 LEU A CA 1
ATOM 3175 C C . LEU A 1 407 ? -15.517 -2.577 0.262 1.00 88.12 407 LEU A C 1
ATOM 3177 O O . LEU A 1 407 ? -16.663 -2.866 0.595 1.00 88.12 407 LEU A O 1
ATOM 3181 N N . ASN A 1 408 ? -14.776 -3.376 -0.509 1.00 85.69 408 ASN A N 1
ATOM 3182 C CA . ASN A 1 408 ? -15.252 -4.677 -0.982 1.00 85.69 408 ASN A CA 1
ATOM 3183 C C . ASN A 1 408 ? -15.283 -5.737 0.128 1.00 85.69 408 ASN A C 1
ATOM 3185 O O . ASN A 1 408 ? -16.130 -6.626 0.078 1.00 85.69 408 ASN A O 1
ATOM 3189 N N . ALA A 1 409 ? -14.378 -5.646 1.105 1.00 86.94 409 ALA A N 1
ATOM 3190 C CA . ALA A 1 409 ? -14.336 -6.535 2.263 1.00 86.94 409 ALA A CA 1
ATOM 3191 C C . ALA A 1 409 ? -15.408 -6.192 3.314 1.00 86.94 409 ALA A C 1
ATOM 3193 O O . ALA A 1 409 ? -15.814 -7.065 4.078 1.00 86.94 409 ALA A O 1
ATOM 3194 N N . LEU A 1 410 ? -15.880 -4.940 3.349 1.00 84.88 410 LEU A N 1
ATOM 3195 C CA . LEU A 1 410 ? -16.906 -4.494 4.289 1.00 84.88 410 LEU A CA 1
ATOM 3196 C C . LEU A 1 410 ? -18.323 -4.971 3.892 1.00 84.88 410 LEU A C 1
ATOM 3198 O O . LEU A 1 410 ? -18.676 -4.952 2.698 1.00 84.88 410 LEU A O 1
ATOM 3202 N N . PRO A 1 411 ? -19.172 -5.331 4.879 1.00 84.94 411 PRO A N 1
ATOM 3203 C CA . PRO A 1 411 ? -20.595 -5.600 4.666 1.00 84.94 411 PRO A CA 1
ATOM 3204 C C . PRO A 1 411 ? -21.310 -4.411 4.018 1.00 84.94 411 PRO A C 1
ATOM 3206 O O . PRO A 1 411 ? -20.949 -3.263 4.258 1.00 84.94 411 PRO A O 1
ATOM 3209 N N . GLU A 1 412 ? -22.357 -4.660 3.227 1.00 80.56 412 GLU A N 1
ATOM 3210 C CA . GLU A 1 412 ? -23.014 -3.637 2.394 1.00 80.56 412 GLU A CA 1
ATOM 3211 C C . GLU A 1 412 ? -23.474 -2.387 3.172 1.00 80.56 412 GLU A C 1
ATOM 3213 O O . GLU A 1 412 ? -23.277 -1.268 2.698 1.00 80.56 412 GLU A O 1
ATOM 3218 N N . GLY A 1 413 ? -23.996 -2.557 4.391 1.00 84.44 413 GLY A N 1
ATOM 3219 C CA . GLY A 1 413 ? -24.430 -1.452 5.258 1.00 84.44 413 GLY A CA 1
ATOM 3220 C C . GLY A 1 413 ? -23.295 -0.635 5.895 1.00 84.44 413 GLY A C 1
ATOM 3221 O O . GLY A 1 413 ? -23.535 0.462 6.403 1.00 84.44 413 GLY A O 1
ATOM 3222 N N . GLU A 1 414 ? -22.060 -1.134 5.840 1.00 82.75 414 GLU A N 1
ATOM 3223 C CA . GLU A 1 414 ? -20.894 -0.586 6.545 1.00 82.75 414 GLU A CA 1
ATOM 3224 C C . GLU A 1 414 ? -19.823 -0.025 5.597 1.00 82.75 414 GLU A C 1
ATOM 3226 O O . GLU A 1 414 ? -18.772 0.430 6.042 1.00 82.75 414 GLU A O 1
ATOM 3231 N N . ARG A 1 415 ? -20.084 0.006 4.283 1.00 87.19 415 ARG A N 1
ATOM 3232 C CA . ARG A 1 415 ? -19.153 0.497 3.247 1.00 87.19 415 ARG A CA 1
ATOM 3233 C C . ARG A 1 415 ? -18.992 2.018 3.268 1.00 87.19 415 ARG A C 1
ATOM 3235 O O . ARG A 1 415 ? -19.422 2.720 2.352 1.00 87.19 415 ARG A O 1
ATOM 3242 N N . LYS A 1 416 ? -18.366 2.544 4.318 1.00 87.50 416 LYS A N 1
ATOM 3243 C CA . LYS A 1 416 ? -18.075 3.969 4.493 1.00 87.50 416 LYS A CA 1
ATOM 3244 C C . LYS A 1 416 ? -16.597 4.159 4.788 1.00 87.50 416 LYS A C 1
ATOM 3246 O O . LYS A 1 416 ? -16.071 3.590 5.736 1.00 87.50 416 LYS A O 1
ATOM 3251 N N . ILE A 1 417 ? -15.942 4.993 3.988 1.00 86.31 417 ILE A N 1
ATOM 3252 C CA . ILE A 1 417 ? -14.553 5.400 4.201 1.00 86.31 417 ILE A CA 1
ATOM 3253 C C . ILE A 1 417 ? -14.473 6.911 4.030 1.00 86.31 417 ILE A C 1
ATOM 3255 O O . ILE A 1 417 ? -14.997 7.464 3.063 1.00 86.31 417 ILE A O 1
ATOM 3259 N N . LEU A 1 418 ? -13.810 7.566 4.979 1.00 87.75 418 LEU A N 1
ATOM 3260 C CA . LEU A 1 418 ? -13.429 8.968 4.890 1.00 87.75 418 LEU A CA 1
ATOM 3261 C C . LEU A 1 418 ? -11.929 9.029 4.619 1.00 87.75 418 LEU A C 1
ATOM 3263 O O . LEU A 1 418 ? -11.137 8.461 5.368 1.00 87.75 418 LEU A O 1
ATOM 3267 N N . VAL A 1 419 ? -11.553 9.697 3.531 1.00 82.44 419 VAL A N 1
ATOM 3268 C CA . VAL A 1 419 ? -10.155 9.914 3.155 1.00 82.44 419 VAL A CA 1
ATOM 3269 C C . VAL A 1 419 ? -9.835 11.381 3.386 1.00 82.44 419 VAL A C 1
ATOM 3271 O O . VAL A 1 419 ? -10.488 12.257 2.819 1.00 82.44 419 VAL A O 1
ATOM 3274 N N . PHE A 1 420 ? -8.832 11.638 4.219 1.00 83.62 420 PHE A N 1
ATOM 3275 C CA . PHE A 1 420 ? -8.312 12.974 4.478 1.00 83.62 420 PHE A CA 1
ATOM 3276 C C . PHE A 1 420 ? -6.966 13.130 3.773 1.00 83.62 420 PHE A C 1
ATOM 3278 O O . PHE A 1 420 ? -6.145 12.214 3.778 1.00 83.62 420 PHE A O 1
ATOM 3285 N N . SER A 1 421 ? -6.743 14.295 3.173 1.00 83.12 421 SER A N 1
ATOM 3286 C CA . SER A 1 421 ? -5.447 14.711 2.640 1.00 83.12 421 SER A CA 1
ATOM 3287 C C . SER A 1 421 ? -5.162 16.125 3.139 1.00 83.12 421 SER A C 1
ATOM 3289 O O . SER A 1 421 ? -6.074 16.936 3.313 1.00 83.12 421 SER A O 1
ATOM 3291 N N . ASP A 1 422 ? -3.890 16.402 3.401 1.00 81.69 422 ASP A N 1
ATOM 3292 C CA . ASP A 1 422 ? -3.387 17.698 3.859 1.00 81.69 422 ASP A CA 1
ATOM 3293 C C . ASP A 1 422 ? -3.473 18.783 2.771 1.00 81.69 422 ASP A C 1
ATOM 3295 O O . ASP A 1 422 ? -3.339 19.976 3.049 1.00 81.69 422 ASP A O 1
ATOM 3299 N N . ASN A 1 423 ? -3.748 18.388 1.525 1.00 83.19 423 ASN A N 1
ATOM 3300 C CA . ASN A 1 423 ? -3.817 19.276 0.379 1.00 83.19 423 ASN A CA 1
ATOM 3301 C C . ASN A 1 423 ? -5.155 19.142 -0.368 1.00 83.19 423 ASN A C 1
ATOM 3303 O O . ASN A 1 423 ? -5.538 18.076 -0.858 1.00 83.19 423 ASN A O 1
ATOM 3307 N N . ARG A 1 424 ? -5.851 20.274 -0.549 1.00 82.94 424 ARG A N 1
ATOM 3308 C CA . ARG A 1 424 ? -7.109 20.345 -1.317 1.00 82.94 424 ARG A CA 1
ATOM 3309 C C . ARG A 1 424 ? -6.949 19.876 -2.767 1.00 82.94 424 ARG A C 1
ATOM 3311 O O . ARG A 1 424 ? -7.854 19.241 -3.303 1.00 82.94 424 ARG A O 1
ATOM 3318 N N . GLN A 1 425 ? -5.819 20.179 -3.407 1.00 84.94 425 GLN A N 1
ATOM 3319 C CA . GLN A 1 425 ? -5.540 19.752 -4.783 1.00 84.94 425 GLN A CA 1
ATOM 3320 C C . GLN A 1 425 ? -5.328 18.240 -4.864 1.00 84.94 425 GLN A C 1
ATOM 3322 O O . GLN A 1 425 ? -5.841 17.602 -5.779 1.00 84.94 425 GLN A O 1
ATOM 3327 N N . ASP A 1 426 ? -4.619 17.669 -3.889 1.00 82.19 426 ASP A N 1
ATOM 3328 C CA . ASP A 1 426 ? -4.401 16.225 -3.808 1.00 82.19 426 ASP A CA 1
ATOM 3329 C C . ASP A 1 426 ? -5.718 15.489 -3.525 1.00 82.19 426 ASP A C 1
ATOM 3331 O O . ASP A 1 426 ? -6.038 14.519 -4.204 1.00 82.19 426 ASP A O 1
ATOM 3335 N N . THR A 1 427 ? -6.561 16.028 -2.639 1.00 84.00 427 THR A N 1
ATOM 3336 C CA . THR A 1 427 ? -7.918 15.507 -2.394 1.00 84.00 427 THR A CA 1
ATOM 3337 C C . THR A 1 427 ? -8.749 15.465 -3.684 1.00 84.00 427 THR A C 1
ATOM 3339 O O . THR A 1 427 ? -9.340 14.438 -4.023 1.00 84.00 427 THR A O 1
ATOM 3342 N N . ALA A 1 428 ? -8.775 16.569 -4.441 1.00 85.75 428 ALA A N 1
ATOM 3343 C CA . ALA A 1 428 ? -9.509 16.643 -5.705 1.00 85.75 428 ALA A CA 1
ATOM 3344 C C . ALA A 1 428 ? -8.948 15.669 -6.758 1.00 85.75 428 ALA A C 1
ATOM 3346 O O . ALA A 1 428 ? -9.714 15.011 -7.468 1.00 85.75 428 ALA A O 1
ATOM 3347 N N . LEU A 1 429 ? -7.618 15.547 -6.834 1.00 86.56 429 LEU A N 1
ATOM 3348 C CA . LEU A 1 429 ? -6.937 14.601 -7.713 1.00 86.56 429 LEU A CA 1
ATOM 3349 C C . LEU A 1 429 ? -7.304 13.156 -7.362 1.00 86.56 429 LEU A C 1
ATOM 3351 O O . LEU A 1 429 ? -7.686 12.409 -8.259 1.00 86.56 429 LEU A O 1
ATOM 3355 N N . GLN A 1 430 ? -7.224 12.767 -6.087 1.00 85.56 430 GLN A N 1
ATOM 3356 C CA . GLN A 1 430 ? -7.530 11.413 -5.617 1.00 85.56 430 GLN A CA 1
ATOM 3357 C C . GLN A 1 430 ? -8.987 11.035 -5.904 1.00 85.56 430 GLN A C 1
ATOM 3359 O O . GLN A 1 430 ? -9.242 9.988 -6.496 1.00 85.56 430 GLN A O 1
ATOM 3364 N N . ALA A 1 431 ? -9.941 11.922 -5.604 1.00 84.94 431 ALA A N 1
ATOM 3365 C CA . ALA A 1 431 ? -11.355 11.679 -5.886 1.00 84.94 431 ALA A CA 1
ATOM 3366 C C . ALA A 1 431 ? -11.622 11.449 -7.387 1.00 84.94 431 ALA A C 1
ATOM 3368 O O . ALA A 1 431 ? -12.353 10.532 -7.776 1.00 84.94 431 ALA A O 1
ATOM 3369 N N . ALA A 1 432 ? -11.017 12.258 -8.262 1.00 87.31 432 ALA A N 1
ATOM 3370 C CA . ALA A 1 432 ? -11.133 12.072 -9.706 1.00 87.31 432 ALA A CA 1
ATOM 3371 C C . ALA A 1 432 ? -10.406 10.803 -10.186 1.00 87.31 432 ALA A C 1
ATOM 3373 O O . ALA A 1 432 ? -10.904 10.089 -11.062 1.00 87.31 432 ALA A O 1
ATOM 3374 N N . HIS A 1 433 ? -9.238 10.509 -9.615 1.00 87.31 433 HIS A N 1
ATOM 3375 C CA . HIS A 1 433 ? -8.414 9.356 -9.956 1.00 87.31 433 HIS A CA 1
ATOM 3376 C C . HIS A 1 433 ? -9.127 8.036 -9.635 1.00 87.31 433 HIS A C 1
ATOM 3378 O O . HIS A 1 433 ? -9.279 7.215 -10.544 1.00 87.31 433 HIS A O 1
ATOM 3384 N N . MET A 1 434 ? -9.682 7.898 -8.425 1.00 85.94 434 MET A N 1
ATOM 3385 C CA . MET A 1 434 ? -10.485 6.745 -8.000 1.00 85.94 434 MET A CA 1
ATOM 3386 C C . MET A 1 434 ? -11.643 6.474 -8.960 1.00 85.94 434 MET A C 1
ATOM 3388 O O . MET A 1 434 ? -11.798 5.364 -9.473 1.00 85.94 434 MET A O 1
ATOM 3392 N N . ASN A 1 435 ? -12.433 7.508 -9.265 1.00 85.50 435 ASN A N 1
ATOM 3393 C CA . ASN A 1 435 ? -13.564 7.393 -10.185 1.00 85.50 435 ASN A CA 1
ATOM 3394 C C . ASN A 1 435 ? -13.123 6.939 -11.584 1.00 85.50 435 ASN A C 1
ATOM 3396 O O . ASN A 1 435 ? -13.785 6.116 -12.216 1.00 85.50 435 ASN A O 1
ATOM 3400 N N . ASN A 1 436 ? -11.998 7.459 -12.075 1.00 87.06 436 ASN A N 1
ATOM 3401 C CA . ASN A 1 436 ? -11.465 7.094 -13.383 1.00 87.06 436 ASN A CA 1
ATOM 3402 C C . ASN A 1 436 ? -10.922 5.659 -13.418 1.00 87.06 436 ASN A C 1
ATOM 3404 O O . ASN A 1 436 ? -11.135 4.963 -14.414 1.00 87.06 436 ASN A O 1
ATOM 3408 N N . ILE A 1 437 ? -10.239 5.205 -12.361 1.00 85.31 437 ILE A N 1
ATOM 3409 C CA . ILE A 1 437 ? -9.780 3.816 -12.246 1.00 85.31 437 ILE A CA 1
ATOM 3410 C C . ILE A 1 437 ? -10.974 2.865 -12.213 1.00 85.31 437 ILE A C 1
ATOM 3412 O O . ILE A 1 437 ? -11.005 1.922 -13.001 1.00 85.31 437 ILE A O 1
ATOM 3416 N N . GLN A 1 438 ? -11.981 3.141 -11.382 1.00 85.25 438 GLN A N 1
ATOM 3417 C CA . GLN A 1 438 ? -13.173 2.298 -11.285 1.00 85.25 438 GLN A CA 1
ATOM 3418 C C . GLN A 1 438 ? -13.906 2.199 -12.626 1.00 85.25 438 GLN A C 1
ATOM 3420 O O . GLN A 1 438 ? -14.126 1.095 -13.125 1.00 85.25 438 GLN A O 1
ATOM 3425 N N . LYS A 1 439 ? -14.189 3.332 -13.287 1.00 87.19 439 LYS A N 1
ATOM 3426 C CA . LYS A 1 439 ? -14.824 3.346 -14.622 1.00 87.19 439 LYS A CA 1
ATOM 3427 C C . LYS A 1 439 ? -14.069 2.485 -15.632 1.00 87.19 439 LYS A C 1
ATOM 3429 O O . LYS A 1 439 ? -14.682 1.716 -16.369 1.00 87.19 439 LYS A O 1
ATOM 3434 N N . ARG A 1 440 ? -12.739 2.583 -15.646 1.00 88.25 440 ARG A N 1
ATOM 3435 C CA . ARG A 1 440 ? -11.888 1.788 -16.536 1.00 88.25 440 ARG A CA 1
ATOM 3436 C C . ARG A 1 440 ? -11.928 0.302 -16.205 1.00 88.25 440 ARG A C 1
ATOM 3438 O O . ARG A 1 440 ? -12.014 -0.504 -17.124 1.00 88.25 440 ARG A O 1
ATOM 3445 N N . LEU A 1 441 ? -11.856 -0.067 -14.927 1.00 87.75 441 LEU A N 1
ATOM 3446 C CA . LEU A 1 441 ? -11.923 -1.466 -14.506 1.00 87.75 441 LEU A CA 1
ATOM 3447 C C . LEU A 1 441 ? -13.278 -2.083 -14.862 1.00 87.75 441 LEU A C 1
ATOM 3449 O O . LEU A 1 441 ? -13.308 -3.176 -15.422 1.00 87.75 441 LEU A O 1
ATOM 3453 N N . HIS A 1 442 ? -14.385 -1.375 -14.625 1.00 89.44 442 HIS A N 1
ATOM 3454 C CA . HIS A 1 442 ? -15.717 -1.815 -15.048 1.00 89.44 442 HIS A CA 1
ATOM 3455 C C . HIS A 1 442 ? -15.804 -1.993 -16.567 1.00 89.44 442 HIS A C 1
ATOM 3457 O O . HIS A 1 442 ? -16.238 -3.045 -17.034 1.00 89.44 442 HIS A O 1
ATOM 3463 N N . PHE A 1 443 ? -15.324 -1.008 -17.333 1.00 93.44 443 PHE A N 1
ATOM 3464 C CA . PHE A 1 443 ? -15.262 -1.085 -18.792 1.00 93.44 443 PHE A CA 1
ATOM 3465 C C . PHE A 1 443 ? -14.451 -2.299 -19.272 1.00 93.44 443 PHE A C 1
ATOM 3467 O O . PHE A 1 443 ? -14.968 -3.117 -20.031 1.00 93.44 443 PHE A O 1
ATOM 3474 N N . ARG A 1 444 ? -13.215 -2.474 -18.784 1.00 93.06 444 ARG A N 1
ATOM 3475 C CA . ARG A 1 444 ? -12.342 -3.598 -19.163 1.00 93.06 444 ARG A CA 1
ATOM 3476 C C . ARG A 1 444 ? -12.943 -4.948 -18.784 1.00 93.06 444 ARG A C 1
ATOM 3478 O O . ARG A 1 444 ? -12.859 -5.884 -19.571 1.00 93.06 444 ARG A O 1
ATOM 3485 N N . ARG A 1 445 ? -13.582 -5.057 -17.612 1.00 93.19 445 ARG A N 1
ATOM 3486 C CA . ARG A 1 445 ? -14.283 -6.282 -17.192 1.00 93.19 445 ARG A CA 1
ATOM 3487 C C . ARG A 1 445 ? -15.437 -6.614 -18.130 1.00 93.19 445 ARG A C 1
ATOM 3489 O O . ARG A 1 445 ? -15.587 -7.780 -18.489 1.00 93.19 445 ARG A O 1
ATOM 3496 N N . ALA A 1 446 ? -16.224 -5.627 -18.550 1.00 94.69 446 ALA A N 1
ATOM 3497 C CA . ALA A 1 446 ? -17.304 -5.869 -19.500 1.00 94.69 446 ALA A CA 1
ATOM 3498 C C . ALA A 1 446 ? -16.781 -6.215 -20.896 1.00 94.69 446 ALA A C 1
ATOM 3500 O O . ALA A 1 446 ? -17.232 -7.209 -21.455 1.00 94.69 446 ALA A O 1
ATOM 3501 N N . LEU A 1 447 ? -15.778 -5.496 -21.411 1.00 95.06 447 LEU A N 1
ATOM 3502 C CA . LEU A 1 447 ? -15.117 -5.829 -22.678 1.00 95.06 447 LEU A CA 1
ATOM 3503 C C . LEU A 1 447 ? -14.576 -7.267 -22.665 1.00 95.06 447 LEU A C 1
ATOM 3505 O O . LEU A 1 447 ? -14.891 -8.057 -23.552 1.00 95.06 447 LEU A O 1
ATOM 3509 N N . TYR A 1 448 ? -13.844 -7.646 -21.615 1.00 95.00 448 TYR A N 1
ATOM 3510 C CA . TYR A 1 448 ? -13.357 -9.015 -21.442 1.00 95.00 448 TYR A CA 1
ATOM 3511 C C . TYR A 1 448 ? -14.500 -10.038 -21.373 1.00 95.00 448 TYR A C 1
ATOM 3513 O O . TYR A 1 448 ? -14.421 -11.099 -21.987 1.00 95.00 448 TYR A O 1
ATOM 3521 N N . THR A 1 449 ? -15.590 -9.723 -20.668 1.00 94.81 449 THR A N 1
ATOM 3522 C CA . THR A 1 449 ? -16.764 -10.605 -20.563 1.00 94.81 449 THR A CA 1
ATOM 3523 C C . THR A 1 449 ? -17.433 -10.820 -21.921 1.00 94.81 449 THR A C 1
ATOM 3525 O O . THR A 1 449 ? -17.790 -11.951 -22.247 1.00 94.81 449 THR A O 1
ATOM 3528 N N . VAL A 1 450 ? -17.566 -9.763 -22.729 1.00 94.94 450 VAL A N 1
ATOM 3529 C CA . VAL A 1 450 ? -18.096 -9.845 -24.098 1.00 94.94 450 VAL A CA 1
ATOM 3530 C C . VAL A 1 450 ? -17.213 -10.747 -24.957 1.00 94.94 450 VAL A C 1
ATOM 3532 O O . VAL A 1 450 ? -17.715 -11.697 -25.558 1.00 94.94 450 VAL A O 1
ATOM 3535 N N . LEU A 1 451 ? -15.900 -10.501 -24.969 1.00 93.38 451 LEU A N 1
ATOM 3536 C CA . LEU A 1 451 ? -14.949 -11.281 -25.766 1.00 93.38 451 LEU A CA 1
ATOM 3537 C C . LEU A 1 451 ? -14.903 -12.746 -25.329 1.00 93.38 451 LEU A C 1
ATOM 3539 O O . LEU A 1 451 ? -14.914 -13.641 -26.168 1.00 93.38 451 LEU A O 1
ATOM 3543 N N . LYS A 1 452 ? -14.950 -13.019 -24.022 1.00 94.69 452 LYS A N 1
ATOM 3544 C CA . LYS A 1 452 ? -14.996 -14.389 -23.500 1.00 94.69 452 LYS A CA 1
ATOM 3545 C C . LYS A 1 452 ? -16.273 -15.130 -23.908 1.00 94.69 452 LYS A C 1
ATOM 3547 O O . LYS A 1 452 ? -16.224 -16.334 -24.134 1.00 94.69 452 LYS A O 1
ATOM 3552 N N . ALA A 1 453 ? -17.406 -14.432 -23.995 1.00 93.19 453 ALA A N 1
ATOM 3553 C CA . ALA A 1 453 ? -18.688 -15.034 -24.356 1.00 93.19 453 ALA A CA 1
ATOM 3554 C C . ALA A 1 453 ? -18.867 -15.233 -25.872 1.00 93.19 453 ALA A C 1
ATOM 3556 O O . ALA A 1 453 ? -19.517 -16.189 -26.287 1.00 93.19 453 ALA A O 1
ATOM 3557 N N . LYS A 1 454 ? -18.332 -14.325 -26.696 1.00 91.06 454 LYS A N 1
ATOM 3558 C CA . LYS A 1 454 ? -18.563 -14.287 -28.153 1.00 91.06 454 LYS A CA 1
ATOM 3559 C C . LYS A 1 454 ? -17.371 -14.787 -28.972 1.00 91.06 454 LYS A C 1
ATOM 3561 O O . LYS A 1 454 ? -17.542 -15.151 -30.131 1.00 91.06 454 LYS A O 1
ATOM 3566 N N . GLY A 1 455 ? -16.177 -14.820 -28.383 1.00 87.75 455 GLY A N 1
ATOM 3567 C CA . GLY A 1 455 ? -14.928 -15.132 -29.069 1.00 87.75 455 GLY A CA 1
ATOM 3568 C C . GLY A 1 455 ? -14.469 -13.963 -29.937 1.00 87.75 455 GLY A C 1
ATOM 3569 O O . GLY A 1 455 ? -13.850 -13.023 -29.444 1.00 87.75 455 GLY A O 1
ATOM 3570 N N . GLN A 1 456 ? -14.773 -14.025 -31.233 1.00 88.94 456 GLN A N 1
ATOM 3571 C CA . GLN A 1 456 ? -14.405 -13.000 -32.209 1.00 88.94 456 GLN A CA 1
ATOM 3572 C C . GLN A 1 456 ? -15.570 -12.036 -32.456 1.00 88.94 456 GLN A C 1
ATOM 3574 O O . GLN A 1 456 ? -16.723 -12.455 -32.547 1.00 88.94 456 GLN A O 1
ATOM 3579 N N . MET A 1 457 ? -15.265 -10.745 -32.596 1.00 90.12 457 MET A N 1
ATOM 3580 C CA . MET A 1 457 ? -16.262 -9.705 -32.845 1.00 90.12 457 MET A CA 1
ATOM 3581 C C . MET A 1 457 ? -15.695 -8.580 -33.707 1.00 90.12 457 MET A C 1
ATOM 3583 O O . MET A 1 457 ? -14.497 -8.299 -33.666 1.00 90.12 457 MET A O 1
ATOM 3587 N N . GLU A 1 458 ? -16.571 -7.919 -34.460 1.00 91.75 458 GLU A N 1
ATOM 3588 C CA . GLU A 1 458 ? -16.228 -6.696 -35.174 1.00 91.75 458 GLU A CA 1
ATOM 3589 C C . GLU A 1 458 ? -16.178 -5.494 -34.235 1.00 91.75 458 GLU A C 1
ATOM 3591 O O . GLU A 1 458 ? -17.046 -5.304 -33.385 1.00 91.75 458 GLU A O 1
ATOM 3596 N N . LEU A 1 459 ? -15.179 -4.631 -34.436 1.00 92.38 459 LEU A N 1
ATOM 3597 C CA . LEU A 1 459 ? -14.945 -3.472 -33.575 1.00 92.38 459 LEU A CA 1
ATOM 3598 C C . LEU A 1 459 ? -16.188 -2.584 -33.434 1.00 92.38 459 LEU A C 1
ATOM 3600 O O . LEU A 1 459 ? -16.471 -2.116 -32.341 1.00 92.38 459 LEU A O 1
ATOM 3604 N N . LEU A 1 460 ? -16.945 -2.370 -34.512 1.00 93.94 460 LEU A N 1
ATOM 3605 C CA . LEU A 1 460 ? -18.103 -1.468 -34.508 1.00 93.94 460 LEU A CA 1
ATOM 3606 C C . LEU A 1 460 ? -19.279 -1.975 -33.658 1.00 93.94 460 LEU A C 1
ATOM 3608 O O . LEU A 1 460 ? -20.095 -1.170 -33.224 1.00 93.94 460 LEU A O 1
ATOM 3612 N N . GLU A 1 461 ? -19.356 -3.279 -33.388 1.00 93.88 461 GLU A N 1
ATOM 3613 C CA . GLU A 1 461 ? -20.452 -3.898 -32.626 1.00 93.88 461 GLU A CA 1
ATOM 3614 C C . GLU A 1 461 ? -20.158 -3.946 -31.117 1.00 93.88 461 GLU A C 1
ATOM 3616 O O . GLU A 1 461 ? -21.055 -4.161 -30.298 1.00 93.88 461 GLU A O 1
ATOM 3621 N N . ILE A 1 462 ? -18.901 -3.714 -30.722 1.00 94.31 462 ILE A N 1
ATOM 3622 C CA . ILE A 1 462 ? -18.442 -3.930 -29.346 1.00 94.31 462 ILE A CA 1
ATOM 3623 C C . ILE A 1 462 ? -19.147 -3.016 -28.335 1.00 94.31 462 ILE A C 1
ATOM 3625 O O . ILE A 1 462 ? -19.433 -3.438 -27.216 1.00 94.31 462 ILE A O 1
ATOM 3629 N N . GLY A 1 463 ? -19.466 -1.775 -28.724 1.00 95.12 463 GLY A N 1
ATOM 3630 C CA . GLY A 1 463 ? -20.116 -0.800 -27.845 1.00 95.12 463 GLY A CA 1
ATOM 3631 C C . GLY A 1 463 ? -21.516 -1.248 -27.421 1.00 95.12 463 GLY A C 1
ATOM 3632 O O . GLY A 1 463 ? -21.871 -1.135 -26.246 1.00 95.12 463 GLY A O 1
ATOM 3633 N N . ASP A 1 464 ? -22.280 -1.829 -28.351 1.00 95.56 464 ASP A N 1
ATOM 3634 C CA . ASP A 1 464 ? -23.609 -2.387 -28.086 1.00 95.56 464 ASP A CA 1
ATOM 3635 C C . ASP A 1 464 ? -23.549 -3.599 -27.154 1.00 95.56 464 ASP A C 1
ATOM 3637 O O . ASP A 1 464 ? -24.378 -3.747 -26.255 1.00 95.56 464 ASP A O 1
ATOM 3641 N N . GLU A 1 465 ? -22.569 -4.479 -27.345 1.00 96.06 465 GLU A N 1
ATOM 3642 C CA . GLU A 1 465 ? -22.446 -5.695 -26.540 1.00 96.06 465 GLU A CA 1
ATOM 3643 C C . GLU A 1 465 ? -21.947 -5.390 -25.120 1.00 96.06 465 GLU A C 1
ATOM 3645 O O . GLU A 1 465 ? -22.445 -5.978 -24.159 1.00 96.06 465 GLU A O 1
ATOM 3650 N N . ILE A 1 466 ? -21.046 -4.413 -24.953 1.00 95.81 466 ILE A N 1
ATOM 3651 C CA . ILE A 1 466 ? -20.646 -3.923 -23.623 1.00 95.81 466 ILE A CA 1
ATOM 3652 C C . ILE A 1 466 ? -21.844 -3.289 -22.906 1.00 95.81 466 ILE A C 1
ATOM 3654 O O . ILE A 1 466 ? -22.050 -3.549 -21.719 1.00 95.81 466 ILE A O 1
ATOM 3658 N N . PHE A 1 467 ? -22.665 -2.507 -23.617 1.00 95.25 467 PHE A N 1
ATOM 3659 C CA . PHE A 1 467 ? -23.884 -1.915 -23.060 1.00 95.25 467 PHE A CA 1
ATOM 3660 C C . PHE A 1 467 ? -24.835 -2.987 -22.506 1.00 95.25 467 PHE A C 1
ATOM 3662 O O . PHE A 1 467 ? -25.278 -2.882 -21.363 1.00 95.25 467 PHE A O 1
ATOM 3669 N N . LYS A 1 468 ? -25.084 -4.059 -23.273 1.00 94.38 468 LYS A N 1
ATOM 3670 C CA . LYS A 1 468 ? -25.924 -5.191 -22.838 1.00 94.38 468 LYS A CA 1
ATOM 3671 C C . LYS A 1 468 ? -25.378 -5.876 -21.584 1.00 94.38 468 LYS A C 1
ATOM 3673 O O . LYS A 1 468 ? -26.156 -6.301 -20.735 1.00 94.38 468 LYS A O 1
ATOM 3678 N N . VAL A 1 469 ? -24.053 -5.987 -21.446 1.00 94.88 469 VAL A N 1
ATOM 3679 C CA . VAL A 1 469 ? -23.436 -6.524 -20.222 1.00 94.88 469 VAL A CA 1
ATOM 3680 C C . VAL A 1 469 ? -23.694 -5.597 -19.035 1.00 94.88 469 VAL A C 1
ATOM 3682 O O . VAL A 1 469 ? -24.108 -6.075 -17.985 1.00 94.88 469 VAL A O 1
ATOM 3685 N N . PHE A 1 470 ? -23.508 -4.284 -19.182 1.00 93.12 470 PHE A N 1
ATOM 3686 C CA . PHE A 1 470 ? -23.786 -3.341 -18.092 1.00 93.12 470 PHE A CA 1
ATOM 3687 C C . PHE A 1 470 ? -25.252 -3.352 -17.648 1.00 93.12 470 PHE A C 1
ATOM 3689 O O . PHE A 1 470 ? -25.517 -3.273 -16.448 1.00 93.12 470 PHE A O 1
ATOM 3696 N N . GLU A 1 471 ? -26.185 -3.475 -18.593 1.00 90.81 471 GLU A N 1
ATOM 3697 C CA . GLU A 1 471 ? -27.617 -3.591 -18.311 1.00 90.81 471 GLU A CA 1
ATOM 3698 C C . GLU A 1 471 ? -27.937 -4.891 -17.562 1.00 90.81 471 GLU A C 1
ATOM 3700 O O . GLU A 1 471 ? -28.556 -4.852 -16.500 1.00 90.81 471 GLU A O 1
ATOM 3705 N N . ARG A 1 472 ? -27.446 -6.032 -18.061 1.00 92.44 472 ARG A N 1
ATOM 3706 C CA . ARG A 1 472 ? -27.671 -7.350 -17.450 1.00 92.44 472 ARG A CA 1
ATOM 3707 C C . ARG A 1 472 ? -27.141 -7.439 -16.020 1.00 92.44 472 ARG A C 1
ATOM 3709 O O . ARG A 1 472 ? -27.795 -8.028 -15.168 1.00 92.44 472 ARG A O 1
ATOM 3716 N N . GLU A 1 473 ? -25.956 -6.888 -15.768 1.00 89.94 473 GLU A N 1
ATOM 3717 C CA . GLU A 1 473 ? -25.314 -6.933 -14.448 1.00 89.94 473 GLU A CA 1
ATOM 3718 C C . GLU A 1 473 ? -25.822 -5.830 -13.498 1.00 89.94 473 GLU A C 1
ATOM 3720 O O . GLU A 1 473 ? -25.388 -5.763 -12.352 1.00 89.94 473 GLU A O 1
ATOM 3725 N N . GLY A 1 474 ? -26.706 -4.934 -13.956 1.00 87.25 474 GLY A N 1
ATOM 3726 C CA . GLY A 1 474 ? -27.233 -3.842 -13.132 1.00 87.25 474 GLY A CA 1
ATOM 3727 C C . GLY A 1 474 ? -26.183 -2.803 -12.716 1.00 87.25 474 GLY A C 1
ATOM 3728 O O . GLY A 1 474 ? -26.366 -2.108 -11.720 1.00 87.25 474 GLY A O 1
ATOM 3729 N N . VAL A 1 475 ? -25.080 -2.677 -13.464 1.00 86.25 475 VAL A N 1
ATOM 3730 C CA . VAL A 1 475 ? -23.944 -1.778 -13.150 1.00 86.25 475 VAL A CA 1
ATOM 3731 C C . VAL A 1 475 ? -23.928 -0.509 -14.002 1.00 86.25 475 VAL A C 1
ATOM 3733 O O . VAL A 1 475 ? -22.901 0.159 -14.143 1.00 86.25 475 VAL A O 1
ATOM 3736 N N . MET A 1 476 ? -25.064 -0.183 -14.610 1.00 85.50 476 MET A N 1
ATOM 3737 C CA . MET A 1 476 ? -25.194 0.961 -15.496 1.00 85.50 476 MET A CA 1
ATOM 3738 C C . MET A 1 476 ? -24.909 2.274 -14.737 1.00 85.50 476 MET A C 1
ATOM 3740 O O . MET A 1 476 ? -25.567 2.555 -13.730 1.00 85.50 476 MET A O 1
ATOM 3744 N N . PRO A 1 477 ? -23.944 3.106 -15.179 1.00 79.50 477 PRO A N 1
ATOM 3745 C CA . PRO A 1 477 ? -23.680 4.375 -14.515 1.00 79.50 477 PRO A CA 1
ATOM 3746 C C . PRO A 1 477 ? -24.851 5.344 -14.709 1.00 79.50 477 PRO A C 1
ATOM 3748 O O . PRO A 1 477 ? -25.639 5.225 -15.642 1.00 79.50 477 PRO A O 1
ATOM 3751 N N . LYS A 1 478 ? -24.936 6.381 -13.872 1.00 75.62 478 LYS A N 1
ATOM 3752 C CA . LYS A 1 478 ? -25.840 7.506 -14.146 1.00 75.62 478 LYS A CA 1
ATOM 3753 C C . LYS A 1 478 ? -25.295 8.308 -15.331 1.00 75.62 478 LYS A C 1
ATOM 3755 O O . LYS A 1 478 ? -24.408 9.139 -15.150 1.00 75.62 478 LYS A O 1
ATOM 3760 N N . PHE A 1 479 ? -25.796 8.032 -16.532 1.00 72.75 479 PHE A N 1
ATOM 3761 C CA . PHE A 1 479 ? -25.392 8.718 -17.768 1.00 72.75 479 PHE A CA 1
ATOM 3762 C C . PHE A 1 479 ? -26.482 9.646 -18.335 1.00 72.75 479 PHE A C 1
ATOM 3764 O O . PHE A 1 479 ? -26.179 10.489 -19.175 1.00 72.75 479 PHE A O 1
ATOM 3771 N N . SER A 1 480 ? -27.725 9.550 -17.849 1.00 64.00 480 SER A N 1
ATOM 3772 C CA . SER A 1 480 ? -28.826 10.449 -18.223 1.00 64.00 480 SER A CA 1
ATOM 3773 C C . SER A 1 480 ? -28.831 11.729 -17.382 1.00 64.00 480 SER A C 1
ATOM 3775 O O . SER A 1 480 ? -28.687 11.664 -16.154 1.00 64.00 480 SER A O 1
ATOM 3777 N N . ARG A 1 481 ? -29.110 12.886 -17.996 1.00 54.41 481 ARG A N 1
ATOM 3778 C CA . ARG A 1 481 ? -29.174 14.188 -17.289 1.00 54.41 481 ARG A CA 1
ATOM 3779 C C . ARG A 1 481 ? -30.320 14.302 -16.273 1.00 54.41 481 ARG A C 1
ATOM 3781 O O . ARG A 1 481 ? -30.257 15.159 -15.398 1.00 54.41 481 ARG A O 1
ATOM 3788 N N . PHE A 1 482 ? -31.330 13.434 -16.352 1.00 52.19 482 PHE A N 1
ATOM 3789 C CA . PHE A 1 482 ? -32.535 13.484 -15.511 1.00 52.19 482 PHE A CA 1
ATOM 3790 C C . PHE A 1 482 ? -32.500 12.571 -14.266 1.00 52.19 482 PHE A C 1
ATOM 3792 O O . PHE A 1 482 ? -33.470 12.507 -13.516 1.00 52.19 482 PHE A O 1
ATOM 3799 N N . GLY A 1 483 ? -31.373 11.914 -13.972 1.00 43.19 483 GLY A N 1
ATOM 3800 C CA . GLY A 1 483 ? -31.223 10.957 -12.858 1.00 43.19 483 GLY A CA 1
ATOM 3801 C C . GLY A 1 483 ? -31.025 11.567 -11.460 1.00 43.19 483 GLY A C 1
ATOM 3802 O O . GLY A 1 483 ? -30.295 10.998 -10.639 1.00 43.19 483 GLY A O 1
ATOM 3803 N N . GLY A 1 484 ? -31.631 12.728 -11.197 1.00 38.25 484 GLY A N 1
ATOM 3804 C CA . GLY A 1 484 ? -31.572 13.445 -9.924 1.00 38.25 484 GLY A CA 1
ATOM 3805 C C . GLY A 1 484 ? -32.965 13.784 -9.396 1.00 38.25 484 GLY A C 1
ATOM 3806 O O . GLY A 1 484 ? -33.486 14.856 -9.674 1.00 38.25 484 GLY A O 1
ATOM 3807 N N . GLY A 1 485 ? -33.556 12.881 -8.612 1.00 40.97 485 GLY A N 1
ATOM 3808 C CA . GLY A 1 485 ? -34.528 13.243 -7.572 1.00 40.97 485 GLY A CA 1
ATOM 3809 C C . GLY A 1 485 ? -35.940 13.671 -7.986 1.00 40.97 485 GLY A C 1
ATOM 3810 O O . GLY A 1 485 ? -36.646 14.210 -7.139 1.00 40.97 485 GLY A O 1
ATOM 3811 N N . SER A 1 486 ? -36.397 13.425 -9.217 1.00 38.41 486 SER A N 1
ATOM 3812 C CA . SER A 1 486 ? -37.819 13.596 -9.550 1.00 38.41 486 SER A CA 1
ATOM 3813 C C . SER A 1 486 ? -38.446 12.262 -9.952 1.00 38.41 486 SER A C 1
ATOM 3815 O O . SER A 1 486 ? -37.939 11.562 -10.821 1.00 38.41 486 SER A O 1
ATOM 3817 N N . ASN A 1 487 ? -39.554 11.911 -9.295 1.00 39.53 487 ASN A N 1
ATOM 3818 C CA . ASN A 1 487 ? -40.374 10.707 -9.495 1.00 39.53 487 ASN A CA 1
ATOM 3819 C C . ASN A 1 487 ? -41.046 10.612 -10.887 1.00 39.53 487 ASN A C 1
ATOM 3821 O O . ASN A 1 487 ? -42.055 9.929 -11.042 1.00 39.53 487 ASN A O 1
ATOM 3825 N N . LEU A 1 488 ? -40.515 11.277 -11.915 1.00 41.53 488 LEU A N 1
ATOM 3826 C CA . LEU A 1 488 ? -40.927 11.064 -13.297 1.00 41.53 488 LEU A CA 1
ATOM 3827 C C . LEU A 1 488 ? -39.945 10.100 -13.961 1.00 41.53 488 LEU A C 1
ATOM 3829 O O . LEU A 1 488 ? -38.924 10.502 -14.512 1.00 41.53 488 LEU A O 1
ATOM 3833 N N . MET A 1 489 ? -40.289 8.811 -13.911 1.00 42.69 489 MET A N 1
ATOM 3834 C CA . MET A 1 489 ? -39.727 7.786 -14.788 1.00 42.69 489 MET A CA 1
ATOM 3835 C C . MET A 1 489 ? -40.046 8.129 -16.254 1.00 42.69 489 MET A C 1
ATOM 3837 O O . MET A 1 489 ? -41.011 7.632 -16.826 1.00 42.69 489 MET A O 1
ATOM 3841 N N . MET A 1 490 ? -39.236 8.973 -16.885 1.00 44.38 490 MET A N 1
ATOM 3842 C CA . MET A 1 490 ? -38.944 8.794 -18.303 1.00 44.38 490 MET A CA 1
ATOM 3843 C C . MET A 1 490 ? -37.608 8.065 -18.359 1.00 44.38 490 MET A C 1
ATOM 3845 O O . MET A 1 490 ? -36.613 8.574 -17.848 1.00 44.38 490 MET A O 1
ATOM 3849 N N . GLY A 1 491 ? -37.608 6.841 -18.893 1.00 52.12 491 GLY A N 1
ATOM 3850 C CA . GLY A 1 491 ? -36.387 6.061 -19.098 1.00 52.12 491 GLY A CA 1
ATOM 3851 C C . GLY A 1 491 ? -35.343 6.832 -19.911 1.00 52.12 491 GLY A C 1
ATOM 3852 O O . GLY A 1 491 ? -35.650 7.869 -20.505 1.00 52.12 491 GLY A O 1
ATOM 3853 N N . SER A 1 492 ? -34.108 6.325 -19.937 1.00 59.31 492 SER A N 1
ATOM 3854 C CA . SER A 1 492 ? -33.051 6.867 -20.793 1.00 59.31 492 SER A CA 1
ATOM 3855 C C . SER A 1 492 ? -33.585 7.070 -22.207 1.00 59.31 492 SER A C 1
ATOM 3857 O O . SER A 1 492 ? -34.183 6.174 -22.804 1.00 59.31 492 SER A O 1
ATOM 3859 N N . SER A 1 493 ? -33.427 8.276 -22.750 1.00 70.12 493 SER A N 1
ATOM 3860 C CA . SER A 1 493 ? -33.832 8.490 -24.136 1.00 70.12 493 SER A CA 1
ATOM 3861 C C . SER A 1 493 ? -32.945 7.627 -25.040 1.00 70.12 493 SER A C 1
ATOM 3863 O O . SER A 1 493 ? -31.747 7.483 -24.791 1.00 70.12 493 SER A O 1
ATOM 3865 N N . ARG A 1 494 ? -33.493 7.095 -26.139 1.00 78.44 494 ARG A N 1
ATOM 3866 C CA . ARG A 1 494 ? -32.720 6.322 -27.135 1.00 78.44 494 ARG A CA 1
ATOM 3867 C C . ARG A 1 494 ? -31.482 7.081 -27.646 1.00 78.44 494 ARG A C 1
ATOM 3869 O O . ARG A 1 494 ? -30.513 6.472 -28.082 1.00 78.44 494 ARG A O 1
ATOM 3876 N N . VAL A 1 495 ? -31.511 8.414 -27.570 1.00 83.31 495 VAL A N 1
ATOM 3877 C CA . VAL A 1 495 ? -30.382 9.304 -27.873 1.00 83.31 495 VAL A CA 1
ATOM 3878 C C . VAL A 1 495 ? -29.258 9.163 -26.840 1.00 83.31 495 VAL A C 1
ATOM 3880 O O . VAL A 1 495 ? -28.106 9.001 -27.227 1.00 83.31 495 VAL A O 1
ATOM 3883 N N . GLU A 1 496 ? -29.575 9.192 -25.543 1.00 84.50 496 GLU A N 1
ATOM 3884 C CA . GLU A 1 496 ? -28.588 9.031 -24.464 1.00 84.50 496 GLU A CA 1
ATOM 3885 C C . GLU A 1 496 ? -27.965 7.629 -24.472 1.00 84.50 496 GLU A C 1
ATOM 3887 O O . GLU A 1 496 ? -26.755 7.498 -24.298 1.00 84.50 496 GLU A O 1
ATOM 3892 N N . GLU A 1 497 ? -28.763 6.587 -24.728 1.00 88.69 497 GLU A N 1
ATOM 3893 C CA . GLU A 1 497 ? -28.255 5.213 -24.854 1.00 88.69 497 GLU A CA 1
ATOM 3894 C C . GLU A 1 497 ? -27.295 5.063 -26.032 1.00 88.69 497 GLU A C 1
ATOM 3896 O O . GLU A 1 497 ? -26.205 4.514 -25.872 1.00 88.69 497 GLU A O 1
ATOM 3901 N N . ASN A 1 498 ? -27.668 5.581 -27.207 1.00 90.25 498 ASN A N 1
ATOM 3902 C CA . ASN A 1 498 ? -26.804 5.549 -28.386 1.00 90.25 498 ASN A CA 1
ATOM 3903 C C . ASN A 1 498 ? -25.500 6.322 -28.147 1.00 90.25 498 ASN A C 1
ATOM 3905 O O . ASN A 1 498 ? -24.428 5.804 -28.449 1.00 90.25 498 ASN A O 1
ATOM 3909 N N . ALA A 1 499 ? -25.565 7.504 -27.527 1.00 91.38 499 ALA A N 1
ATOM 3910 C CA . ALA A 1 499 ? -24.370 8.264 -27.162 1.00 91.38 499 ALA A CA 1
ATOM 3911 C C . ALA A 1 499 ? -23.471 7.491 -26.179 1.00 91.38 499 ALA A C 1
ATOM 3913 O O . ALA A 1 499 ? -22.244 7.534 -26.280 1.00 91.38 499 ALA A O 1
ATOM 3914 N N . PHE A 1 500 ? -24.059 6.748 -25.235 1.00 91.75 500 PHE A N 1
ATOM 3915 C CA . PHE A 1 500 ? -23.288 5.929 -24.304 1.00 91.75 500 PHE A CA 1
ATOM 3916 C C . PHE A 1 500 ? -22.656 4.705 -24.985 1.00 91.75 500 PHE A C 1
ATOM 3918 O O . PHE A 1 500 ? -21.502 4.383 -24.710 1.00 91.75 500 PHE A O 1
ATOM 3925 N N . LYS A 1 501 ? -23.347 4.063 -25.932 1.00 94.62 501 LYS A N 1
ATOM 3926 C CA . LYS A 1 501 ? -22.782 2.986 -26.766 1.00 94.62 501 LYS A CA 1
ATOM 3927 C C . LYS A 1 501 ? -21.611 3.474 -27.617 1.00 94.62 501 LYS A C 1
ATOM 3929 O O . LYS A 1 501 ? -20.569 2.821 -27.648 1.00 94.62 501 LYS A O 1
ATOM 3934 N N . GLU A 1 502 ? -21.740 4.648 -28.235 1.00 95.06 502 GLU A N 1
ATOM 3935 C CA . GLU A 1 502 ? -20.640 5.306 -28.953 1.00 95.06 502 GLU A CA 1
ATOM 3936 C C . GLU A 1 502 ? -19.463 5.618 -28.019 1.00 95.06 502 GLU A C 1
ATOM 3938 O O . GLU A 1 502 ? -18.308 5.391 -28.377 1.00 95.06 502 GLU A O 1
ATOM 3943 N N . TYR A 1 503 ? -19.735 6.060 -26.788 1.00 94.06 503 TYR A N 1
ATOM 3944 C CA . TYR A 1 503 ? -18.703 6.260 -25.770 1.00 94.06 503 TYR A CA 1
ATOM 3945 C C . TYR A 1 503 ? -17.977 4.955 -25.391 1.00 94.06 503 TYR A C 1
ATOM 3947 O O . TYR A 1 503 ? -16.755 4.950 -25.236 1.00 94.06 503 TYR A O 1
ATOM 3955 N N . LEU A 1 504 ? -18.689 3.830 -25.272 1.00 95.44 504 LEU A N 1
ATOM 3956 C CA . LEU A 1 504 ? -18.087 2.516 -25.008 1.00 95.44 504 LEU A CA 1
ATOM 3957 C C . LEU A 1 504 ? -17.238 2.025 -26.191 1.00 95.44 504 LEU A C 1
ATOM 3959 O O . LEU A 1 504 ? -16.139 1.500 -25.985 1.00 95.44 504 LEU A O 1
ATOM 3963 N N . LEU A 1 505 ? -17.701 2.248 -27.423 1.00 96.38 505 LEU A N 1
ATOM 3964 C CA . LEU A 1 505 ? -16.915 1.997 -28.631 1.00 96.38 505 LEU A CA 1
ATOM 3965 C C . LEU A 1 505 ? -15.635 2.844 -28.635 1.00 96.38 505 LEU A C 1
ATOM 3967 O O . LEU A 1 505 ? -14.543 2.313 -28.824 1.00 96.38 505 LEU A O 1
ATOM 3971 N N . PHE A 1 506 ? -15.748 4.141 -28.349 1.00 95.06 506 PHE A N 1
ATOM 3972 C CA . PHE A 1 506 ? -14.606 5.048 -28.262 1.00 95.06 506 PHE A CA 1
ATOM 3973 C C . PHE A 1 506 ? -13.584 4.603 -27.205 1.00 95.06 506 PHE A C 1
ATOM 3975 O O . PHE A 1 506 ? -12.386 4.561 -27.485 1.00 95.06 506 PHE A O 1
ATOM 3982 N N . ASN A 1 507 ? -14.037 4.194 -26.016 1.00 93.06 507 ASN A N 1
ATOM 3983 C CA . ASN A 1 507 ? -13.147 3.634 -24.994 1.00 93.06 507 ASN A CA 1
ATOM 3984 C C . ASN A 1 507 ? -12.460 2.348 -25.461 1.00 93.06 507 ASN A C 1
ATOM 3986 O O . ASN A 1 507 ? -11.306 2.124 -25.107 1.00 93.06 507 ASN A O 1
ATOM 3990 N N . THR A 1 508 ? -13.138 1.526 -26.267 1.00 94.19 508 THR A N 1
ATOM 3991 C CA . THR A 1 508 ? -12.523 0.333 -26.863 1.00 94.19 508 THR A CA 1
ATOM 3992 C C . THR A 1 508 ? -11.404 0.732 -27.808 1.00 94.19 508 THR A C 1
ATOM 3994 O O . THR A 1 508 ? -10.305 0.214 -27.679 1.00 94.19 508 THR A O 1
ATOM 3997 N N . VAL A 1 509 ? -11.619 1.720 -28.678 1.00 93.00 509 VAL A N 1
ATOM 3998 C CA . VAL A 1 509 ? -10.561 2.240 -29.560 1.00 93.00 509 VAL A CA 1
ATOM 3999 C C . VAL A 1 509 ? -9.366 2.772 -28.759 1.00 93.00 509 VAL A C 1
ATOM 4001 O O . VAL A 1 509 ? -8.227 2.488 -29.117 1.00 93.00 509 VAL A O 1
ATOM 4004 N N . ILE A 1 510 ? -9.604 3.493 -27.655 1.00 90.69 510 ILE A N 1
ATOM 4005 C CA . ILE A 1 510 ? -8.525 3.937 -26.755 1.00 90.69 510 ILE A CA 1
ATOM 4006 C C . ILE A 1 510 ? -7.776 2.742 -26.152 1.00 90.69 510 ILE A C 1
ATOM 4008 O O . ILE A 1 510 ? -6.551 2.777 -26.065 1.00 90.69 510 ILE A O 1
ATOM 4012 N N . GLU A 1 511 ? -8.495 1.704 -25.724 1.00 90.94 511 GLU A N 1
ATOM 4013 C CA . GLU A 1 511 ? -7.918 0.500 -25.119 1.00 90.94 511 GLU A CA 1
ATOM 4014 C C . GLU A 1 511 ? -7.076 -0.313 -26.114 1.00 90.94 511 GLU A C 1
ATOM 4016 O O . GLU A 1 511 ? -6.068 -0.880 -25.711 1.00 90.94 511 GLU A O 1
ATOM 4021 N N . LEU A 1 512 ? -7.443 -0.326 -27.400 1.00 89.31 512 LEU A N 1
ATOM 4022 C CA . LEU A 1 512 ? -6.654 -0.942 -28.477 1.00 89.31 512 LEU A CA 1
ATOM 4023 C C . LEU A 1 512 ? -5.419 -0.115 -28.875 1.00 89.31 512 LEU A C 1
ATOM 4025 O O . LEU A 1 512 ? -4.570 -0.583 -29.628 1.00 89.31 512 LEU A O 1
ATOM 4029 N N . GLY A 1 513 ? -5.320 1.134 -28.415 1.00 83.75 513 GLY A N 1
ATOM 4030 C CA . GLY A 1 513 ? -4.126 1.950 -28.597 1.00 83.75 513 GLY A CA 1
ATOM 4031 C C . GLY A 1 513 ? -2.974 1.497 -27.697 1.00 83.75 513 GLY A C 1
ATOM 4032 O O . GLY A 1 513 ? -3.163 0.766 -26.725 1.00 83.75 513 GLY A O 1
ATOM 4033 N N . SER A 1 514 ? -1.765 1.994 -27.972 1.00 73.12 514 SER A N 1
ATOM 4034 C CA . SER A 1 514 ? -0.596 1.750 -27.117 1.00 73.12 514 SER A CA 1
ATOM 4035 C C . SER A 1 514 ? -0.889 2.145 -25.668 1.00 73.12 514 SER A C 1
ATOM 4037 O O . SER A 1 514 ? -1.361 3.265 -25.425 1.00 73.12 514 SER A O 1
ATOM 4039 N N . SER A 1 515 ? -0.564 1.278 -24.706 1.00 69.19 515 SER A N 1
ATOM 4040 C CA . SER A 1 515 ? -0.814 1.572 -23.297 1.00 69.19 515 SER A CA 1
ATOM 4041 C C . SER A 1 515 ? -0.159 2.886 -22.863 1.00 69.19 515 SER A C 1
ATOM 4043 O O . SER A 1 515 ? 1.062 3.040 -22.837 1.00 69.19 515 SER A O 1
ATOM 4045 N N . GLN A 1 516 ? -0.993 3.856 -22.481 1.00 63.16 516 GLN A N 1
ATOM 4046 C CA . GLN A 1 516 ? -0.523 5.152 -21.986 1.00 63.16 516 GLN A CA 1
ATOM 4047 C C . GLN A 1 516 ? -0.146 5.121 -20.498 1.00 63.16 516 GLN A C 1
ATOM 4049 O O . GLN A 1 516 ? 0.508 6.042 -20.008 1.00 63.16 516 GLN A O 1
ATOM 4054 N N . ARG A 1 517 ? -0.582 4.099 -19.743 1.00 64.75 517 ARG A N 1
ATOM 4055 C CA . ARG A 1 517 ? -0.375 4.017 -18.288 1.00 64.75 517 ARG A CA 1
ATOM 4056 C C . ARG A 1 517 ? 0.421 2.774 -17.919 1.00 64.75 517 ARG A C 1
ATOM 4058 O O . ARG A 1 517 ? -0.067 1.655 -17.990 1.00 64.75 517 ARG A O 1
ATOM 4065 N N . ARG A 1 518 ? 1.629 3.001 -17.411 1.00 61.41 518 ARG A N 1
ATOM 4066 C CA . ARG A 1 518 ? 2.636 1.960 -17.153 1.00 61.41 518 ARG A CA 1
ATOM 4067 C C . ARG A 1 518 ? 2.245 0.896 -16.124 1.00 61.41 518 ARG A C 1
ATOM 4069 O O . ARG A 1 518 ? 2.710 -0.228 -16.234 1.00 61.41 518 ARG A O 1
ATOM 4076 N N . ASN A 1 519 ? 1.404 1.245 -15.150 1.00 66.12 519 ASN A N 1
ATOM 4077 C CA . ASN A 1 519 ? 0.928 0.315 -14.113 1.00 66.12 519 ASN A CA 1
ATOM 4078 C C . ASN A 1 519 ? -0.410 -0.344 -14.488 1.00 66.12 519 ASN A C 1
ATOM 4080 O O . ASN A 1 519 ? -0.977 -1.092 -13.699 1.00 66.12 519 ASN A O 1
ATOM 4084 N N . GLN A 1 520 ? -0.953 -0.021 -15.663 1.00 74.12 520 GLN A N 1
ATOM 4085 C CA . GLN A 1 520 ? -2.205 -0.571 -16.170 1.00 74.12 520 GLN A CA 1
ATOM 4086 C C . GLN A 1 520 ? -2.058 -0.849 -17.671 1.00 74.12 520 GLN A C 1
ATOM 4088 O O . GLN A 1 520 ? -2.673 -0.127 -18.468 1.00 74.12 520 GLN A O 1
ATOM 4093 N N . PRO A 1 521 ? -1.258 -1.866 -18.058 1.00 79.94 521 PRO A N 1
ATOM 4094 C CA . PRO A 1 521 ? -1.160 -2.296 -19.450 1.00 79.94 521 PRO A CA 1
ATOM 4095 C C . PRO A 1 521 ? -2.553 -2.533 -20.044 1.00 79.94 521 PRO A C 1
ATOM 4097 O O . PRO A 1 521 ? -3.522 -2.767 -19.302 1.00 79.94 521 PRO A O 1
ATOM 4100 N N . ASN A 1 522 ? -2.687 -2.362 -21.357 1.00 87.88 522 ASN A N 1
ATOM 4101 C CA . ASN A 1 522 ? -3.971 -2.595 -22.011 1.00 87.88 522 ASN A CA 1
ATOM 4102 C C . ASN A 1 522 ? -4.279 -4.106 -22.061 1.00 87.88 522 ASN A C 1
ATOM 4104 O O . ASN A 1 522 ? -3.437 -4.933 -21.710 1.00 87.88 522 ASN A O 1
ATOM 4108 N N . LEU A 1 523 ? -5.504 -4.473 -22.441 1.00 90.44 523 LEU A N 1
ATOM 4109 C CA . LEU A 1 523 ? -5.913 -5.880 -22.501 1.00 90.44 523 LEU A CA 1
ATOM 4110 C C . LEU A 1 523 ? -5.110 -6.716 -23.514 1.00 90.44 523 LEU A C 1
ATOM 4112 O O . LEU A 1 523 ? -5.008 -7.927 -23.327 1.00 90.44 523 LEU A O 1
ATOM 4116 N N . GLU A 1 524 ? -4.547 -6.099 -24.554 1.00 88.50 524 GLU A N 1
ATOM 4117 C CA . GLU A 1 524 ? -3.693 -6.783 -25.532 1.00 88.50 524 GLU A CA 1
ATOM 4118 C C . GLU A 1 524 ? -2.316 -7.114 -24.937 1.00 88.50 524 GLU A C 1
ATOM 4120 O O . GLU A 1 524 ? -1.892 -8.266 -24.987 1.00 88.50 524 GLU A O 1
ATOM 4125 N N . ASP A 1 525 ? -1.682 -6.150 -24.265 1.00 83.69 525 ASP A N 1
ATOM 4126 C CA . ASP A 1 525 ? -0.375 -6.282 -23.609 1.00 83.69 525 ASP A CA 1
ATOM 4127 C C . ASP A 1 525 ? -0.369 -7.387 -22.538 1.00 83.69 525 ASP A C 1
ATOM 4129 O O . ASP A 1 525 ? 0.652 -8.032 -22.307 1.00 83.69 525 ASP A O 1
ATOM 4133 N N . VAL A 1 526 ? -1.505 -7.616 -21.865 1.00 86.75 526 VAL A N 1
ATOM 4134 C CA . VAL A 1 526 ? -1.660 -8.698 -20.869 1.00 86.75 526 VAL A CA 1
ATOM 4135 C C . VAL A 1 526 ? -2.177 -10.013 -21.464 1.00 86.75 526 VAL A C 1
ATOM 4137 O O . VAL A 1 526 ? -2.492 -10.939 -20.717 1.00 86.75 526 VAL A O 1
ATOM 4140 N N . GLY A 1 527 ? -2.313 -10.107 -22.790 1.00 88.19 527 GLY A N 1
ATOM 4141 C CA . GLY A 1 527 ? -2.739 -11.323 -23.488 1.00 88.19 527 GLY A CA 1
ATOM 4142 C C . GLY A 1 527 ? -4.216 -11.695 -23.306 1.00 88.19 527 GLY A C 1
ATOM 4143 O O . GLY A 1 527 ? -4.593 -12.843 -23.534 1.00 88.19 527 GLY A O 1
ATOM 4144 N N . LEU A 1 528 ? -5.067 -10.753 -22.887 1.00 90.75 528 LEU A N 1
ATOM 4145 C CA . LEU A 1 528 ? -6.513 -10.961 -22.713 1.00 90.75 528 LEU A CA 1
ATOM 4146 C C . LEU A 1 528 ? -7.334 -10.559 -23.947 1.00 90.75 528 LEU A C 1
ATOM 4148 O O . LEU A 1 528 ? -8.535 -10.831 -23.999 1.00 90.75 528 LEU A O 1
ATOM 4152 N N . LEU A 1 529 ? -6.704 -9.910 -24.923 1.00 91.19 529 LEU A N 1
ATOM 4153 C CA . LEU A 1 529 ? -7.294 -9.467 -26.180 1.00 91.19 529 LEU A CA 1
ATOM 4154 C C . LEU A 1 529 ? -6.284 -9.679 -27.312 1.00 91.19 529 LEU A C 1
ATOM 4156 O O . LEU A 1 529 ? -5.085 -9.525 -27.108 1.00 91.19 529 LEU A O 1
ATOM 4160 N N . ARG A 1 530 ? -6.765 -10.015 -28.513 1.00 90.38 530 ARG A N 1
ATOM 4161 C CA . ARG A 1 530 ? -5.946 -10.077 -29.730 1.00 90.38 530 ARG A CA 1
ATOM 4162 C C . ARG A 1 530 ? -6.637 -9.319 -30.853 1.00 90.38 530 ARG A C 1
ATOM 4164 O O . ARG A 1 530 ? -7.811 -9.570 -31.121 1.00 90.38 530 ARG A O 1
ATOM 4171 N N . ILE A 1 531 ? -5.901 -8.447 -31.535 1.00 89.56 531 ILE A N 1
ATOM 4172 C CA . ILE A 1 531 ? -6.396 -7.736 -32.714 1.00 89.56 531 ILE A CA 1
ATOM 4173 C C . ILE A 1 531 ? -6.062 -8.547 -33.970 1.00 89.56 531 ILE A C 1
ATOM 4175 O O . ILE A 1 531 ? -4.934 -9.000 -34.168 1.00 89.56 531 ILE A O 1
ATOM 4179 N N . SER A 1 532 ? -7.053 -8.733 -34.841 1.00 87.81 532 SER A N 1
ATOM 4180 C CA . SER A 1 532 ? -6.875 -9.329 -36.166 1.00 87.81 532 SER A CA 1
ATOM 4181 C C . SER A 1 532 ? -7.457 -8.410 -37.228 1.00 87.81 532 SER A C 1
ATOM 4183 O O . SER A 1 532 ? -8.543 -7.863 -37.041 1.00 87.81 532 SER A O 1
ATOM 4185 N N . TYR A 1 533 ? -6.780 -8.295 -38.364 1.00 87.50 533 TYR A N 1
ATOM 4186 C CA . TYR A 1 533 ? -7.244 -7.487 -39.485 1.00 87.50 533 TYR A CA 1
ATOM 4187 C C . TYR A 1 533 ? -7.750 -8.397 -40.599 1.00 87.50 533 TYR A C 1
ATOM 4189 O O . TYR A 1 533 ? -7.063 -9.323 -41.039 1.00 87.50 533 TYR A O 1
ATOM 4197 N N . ARG A 1 534 ? -8.963 -8.122 -41.080 1.00 83.88 534 ARG A N 1
ATOM 4198 C CA . ARG A 1 534 ? -9.556 -8.871 -42.190 1.00 83.88 534 ARG A CA 1
ATOM 4199 C C . ARG A 1 534 ? -8.662 -8.774 -43.428 1.00 83.88 534 ARG A C 1
ATOM 4201 O O . ARG A 1 534 ? -8.254 -7.685 -43.816 1.00 83.88 534 ARG A O 1
ATOM 4208 N N . ASN A 1 535 ? -8.441 -9.911 -44.087 1.00 84.56 535 ASN A N 1
ATOM 4209 C CA . ASN A 1 535 ? -7.655 -10.040 -45.319 1.00 84.56 535 ASN A CA 1
ATOM 4210 C C . ASN A 1 535 ? -6.151 -9.710 -45.204 1.00 84.56 535 ASN A C 1
ATOM 4212 O O . ASN A 1 535 ? -5.506 -9.594 -46.244 1.00 84.56 535 ASN A O 1
ATOM 4216 N N . MET A 1 536 ? -5.568 -9.613 -44.002 1.00 82.88 536 MET A N 1
ATOM 4217 C CA . MET A 1 536 ? -4.108 -9.456 -43.864 1.00 82.88 536 MET A CA 1
ATOM 4218 C C . MET A 1 536 ? -3.331 -10.594 -44.527 1.00 82.88 536 MET A C 1
ATOM 4220 O O . MET A 1 536 ? -2.359 -10.333 -45.226 1.00 82.88 536 MET A O 1
ATOM 4224 N N . ASP A 1 537 ? -3.805 -11.833 -44.401 1.00 81.88 537 ASP A N 1
ATOM 4225 C CA . ASP A 1 537 ? -3.148 -12.995 -45.013 1.00 81.88 537 ASP A CA 1
ATOM 4226 C C . ASP A 1 537 ? -3.102 -12.881 -46.545 1.00 81.88 537 ASP A C 1
ATOM 4228 O O . ASP A 1 537 ? -2.120 -13.252 -47.178 1.00 81.88 537 ASP A O 1
ATOM 4232 N N . LYS A 1 538 ? -4.134 -12.282 -47.156 1.00 80.31 538 LYS A N 1
ATOM 4233 C CA . LYS A 1 538 ? -4.177 -12.046 -48.608 1.00 80.31 538 LYS A CA 1
ATOM 4234 C C . LYS A 1 538 ? -3.186 -10.972 -49.057 1.00 80.31 538 LYS A C 1
ATOM 4236 O O . LYS A 1 538 ? -2.711 -11.040 -50.182 1.00 80.31 538 LYS A O 1
ATOM 4241 N N . LEU A 1 539 ? -2.905 -9.985 -48.205 1.00 75.94 539 LEU A N 1
ATOM 4242 C CA . LEU A 1 539 ? -1.881 -8.967 -48.454 1.00 75.94 539 LEU A CA 1
ATOM 4243 C C . LEU A 1 539 ? -0.474 -9.541 -48.272 1.00 75.94 539 LEU A C 1
ATOM 4245 O O . LEU A 1 539 ? 0.400 -9.246 -49.078 1.00 75.94 539 LEU A O 1
ATOM 4249 N N . ALA A 1 540 ? -0.272 -10.387 -47.258 1.00 75.12 540 ALA A N 1
ATOM 4250 C CA . ALA A 1 540 ? 1.001 -11.062 -47.023 1.00 75.12 540 ALA A CA 1
ATOM 4251 C C . ALA A 1 540 ? 1.362 -12.011 -48.178 1.00 75.12 540 ALA A C 1
ATOM 4253 O O . ALA A 1 540 ? 2.486 -11.974 -48.661 1.00 75.12 540 ALA A O 1
ATOM 4254 N N . CYS A 1 541 ? 0.395 -12.778 -48.695 1.00 68.62 541 CYS A N 1
ATOM 4255 C CA . CYS A 1 541 ? 0.597 -13.651 -49.858 1.00 68.62 541 CYS A CA 1
ATOM 4256 C C . CYS A 1 541 ? 0.734 -12.913 -51.202 1.00 68.62 541 CYS A C 1
ATOM 4258 O O . CYS A 1 541 ? 1.018 -13.560 -52.202 1.00 68.62 541 CYS A O 1
ATOM 4260 N N . ALA A 1 542 ? 0.484 -11.601 -51.263 1.00 57.75 542 ALA A N 1
ATOM 4261 C CA . ALA A 1 542 ? 0.667 -10.798 -52.477 1.00 57.75 542 ALA A CA 1
ATOM 4262 C C . ALA A 1 542 ? 2.056 -10.130 -52.552 1.00 57.75 542 ALA A C 1
ATOM 4264 O O . ALA A 1 542 ? 2.330 -9.410 -53.513 1.00 57.75 542 ALA A O 1
ATOM 4265 N N . ALA A 1 543 ? 2.887 -10.310 -51.518 1.00 51.62 543 ALA A N 1
ATOM 4266 C CA . ALA A 1 543 ? 4.250 -9.790 -51.431 1.00 51.62 543 ALA A CA 1
ATOM 4267 C C . ALA A 1 543 ? 5.338 -10.849 -51.721 1.00 51.62 543 ALA A C 1
ATOM 4269 O O . ALA A 1 543 ? 6.515 -10.487 -51.747 1.00 51.62 543 ALA A O 1
ATOM 4270 N N . ASP A 1 544 ? 4.935 -12.102 -51.965 1.00 42.19 544 ASP A N 1
ATOM 4271 C CA . ASP A 1 544 ? 5.715 -13.137 -52.664 1.00 42.19 544 ASP A CA 1
ATOM 4272 C C . ASP A 1 544 ? 5.351 -13.127 -54.159 1.00 42.19 544 ASP A C 1
ATOM 4274 O O . ASP A 1 544 ? 6.250 -13.386 -54.996 1.00 42.19 544 ASP A O 1
#

Secondary structure (DSSP, 8-state):
--TT---EEEES-GGG--HHHHHHHHHHHHHHHHHHT-TTTSEEEE--S---PPTTS-HHHHHHHHHHHHHSS---GGG------------TT-B--SS----HHHHH-----HHHHHHHHHHHHTSPPPTT--HHHHHHHHTTBHHHHHHHHHHTT----HHHHHHHHHHHT-TTS-HHHHHHHHHHHHHHHTTSEEEETTEEEES---------PPPPPPEEE-STT---EE-S--SB-HHHHHH-TT---BEEEEEEETTT--EEEEEEE-TTSBEEE--TT----SSEEEEEEES---TTTSPPPGGGB-TTSPBPGGGHHHHSPEEEEEETTTTEEEETTTSPPP--S--EEEEEEESS--B---TTT--B--SSS-GGGTEEETT---HHHHHHHHHHHHHHHS-GGG-------S-HHHHHHHHHHHHHHHHHHHHHHHHHHHHHHHSS--GGGHHHHHHHHHHHTT-----STT-SS-S--PPPPHHHHHHHHHHHHHHHHHHTSPP--TTS--TTTTTS-----TTHHHHHTT--

pLDDT: mean 86.41, std 11.04, range [38.25, 97.69]

Foldseek 3Di:
DQAPPAAEDEDEALVVLDDPNLQVQLVVLVVVCVVNVCVVRHHYHYYHPDDDDDPPDDSLVVVQVSSCSRNVYHGDSVNDDDDDDDQADADDPAAADPFQQFDVVLVVDPDQDPVSLQVLLCSQRVHHDDPPQDLANSLVSLSRHDLLVLCSVPVVPDDDDLQVSLVVCCVPPNVPDDSVSSSSNNSSSQSSQQRRWHQDPNDTDRSDDDDDDDDDDQFAFWKAFDFPPDGPTDRPPDQFRPVVCVVPVPFTFGIAGWKAFLFPRATWGWWFQAPQQATDHDDQPDDPDPGFTWIKHFADQDCVLQPADPVQADPVRHGDPVCCCQRVWFKWWADRRVNGTHGPPPDDDDPDPTTTIITIHHPPHAFDSDSPGGDGDDPPDRSCVGMDTGSPDDPLNVVLVVLVVVLVPDDPVPSDDDDDDPDPVVVVVSVVSSVVVVVLVLLQVLLLVLCVVPVDDDLLCSLVSSLVVCVVVVVDDPQDPPPPDDPDPPDDDPVSSVVSSVVSSVVVVVLPDADPDSVDGRCVVVVSDDDDDPCPVVVVVVVD

Sequence (544 aa):
ANLGVLKFLVLDEVHTYTGRQGADVAYLIRRLKQHTGTTGELLCIGTSATVQSTEGEDASVAISDFATKLFGEEFEPGSVITEAYDEPLHQGNGVLPDKVLVTDDMLSSPEDSEEKTRTLAEALLGSKIPDDATLRTMGDLLGSQRTVQFIEKVLFKNSMSLADLVEAYRVEVRSSSTDEECWRELRAAFLAGMKAEIDVRGQNQKRIIPKIHSFFSQGREIKSCITPDAPHLNDAGEVTCPECAKKNKNRIIKTFPLIFCRACGQEYYGVEIAEDGTLRPRDIDDIDVEGKPAYIFLGRHDPEKTPPPDQWLTKTGKVQGKYQEYADLEQADYCPECNKLYMSGRTEPCLCPTKMKVTVVPYPFLFCPSGECGVYYDRRPREFNKLFSFGTVGRSTATDVIVSHTLNALPEGERKILVFSDNRQDTALQAAHMNNIQKRLHFRRALYTVLKAKGQMELLEIGDEIFKVFEREGVMPKFSRFGGGSNLMMGSSRVEENAFKEYLLFNTVIELGSSQRRNQPNLEDVGLLRISYRNMDKLACAAD

Radius of gyration: 34.34 Å; chains: 1; bounding box: 86×71×95 Å